Protein AF-A0A942MKB1-F1 (afdb_monomer_lite)

Radius of gyration: 26.68 Å; chains: 1; bounding box: 68×53×68 Å

pLDDT: mean 70.1, std 18.5, range [23.34, 96.44]

Secondary structure (DSSP, 8-state):
--TT-EEEEEEEE-TTSSEEEEEEEEEEEEEEEEEEEE---SS-HHHHHHHHHHHSTT--HHHHHHHHTS-HHHHHHHHHHHHHHH--B-TTSSSB-HHHHHHHHHHHH-SEEEEEEEEEEEEETTT-PBPS--EES-TT-S---TTEEPP--S---------GGGTHHHHHHHHHHHHHHHHHHTT----HHHHHT--------------------HHHHHHT-TTS-TT--SEEE-----EEEEEEEEEEEETTEEEEEEEE-SSTT---THHHHHHHHHHHTT-EEE-TTS-EEEHHHHHHHHHHHHHHH-THHHHS-HHHHHHHHSTTGGGSTTHHHHHHHHHHHHHHHHHHHTTSS-HHHHHHHHHHHHHHHHHHHHHT-TTHHHHHHHHHHHHTT-HHHHHHHHHHTT----TTTGGGTHHHHHHGGGGGGSSSS--HHHHHHHHHHHHHH-TT-HHHHHHHHHHHHHHHHHHHHHHHHHHHSTT---SS--PPPHHHHHHHHHHHHHHHHHHHHHHHHHHHHHHH-

Structure (mmCIF, N/CA/C/O backbone):
data_AF-A0A942MKB1-F1
#
_entry.id   AF-A0A942MKB1-F1
#
loop_
_atom_site.group_PDB
_atom_site.id
_atom_site.type_symbol
_atom_site.label_atom_id
_atom_site.label_alt_id
_atom_site.label_comp_id
_atom_site.label_asym_id
_atom_site.label_entity_id
_atom_site.label_seq_id
_atom_site.pdbx_PDB_ins_code
_atom_site.Cartn_x
_atom_site.Cartn_y
_atom_site.Cartn_z
_atom_site.occupancy
_atom_site.B_iso_or_equiv
_atom_site.auth_seq_id
_atom_site.auth_comp_id
_atom_site.auth_asym_id
_atom_site.auth_atom_id
_atom_site.pdbx_PDB_model_num
ATOM 1 N N . MET A 1 1 ? -32.475 1.072 21.370 1.00 41.50 1 MET A N 1
ATOM 2 C CA . MET A 1 1 ? -31.695 -0.122 20.976 1.00 41.50 1 MET A CA 1
ATOM 3 C C . MET A 1 1 ? -30.939 0.160 19.674 1.00 41.50 1 MET A C 1
ATOM 5 O O . MET A 1 1 ? -31.135 -0.533 18.679 1.00 41.50 1 MET A O 1
ATOM 9 N N . LEU A 1 2 ? -30.098 1.199 19.670 1.00 52.84 2 LEU A N 1
ATOM 10 C CA . LEU A 1 2 ? -29.163 1.499 18.573 1.00 52.84 2 LEU A CA 1
ATOM 11 C C . LEU A 1 2 ? -27.765 0.931 18.885 1.00 52.84 2 LEU A C 1
ATOM 13 O O . LEU A 1 2 ? -26.880 0.939 18.048 1.00 52.84 2 LEU A O 1
ATOM 17 N N . ASP A 1 3 ? -27.584 0.399 20.089 1.00 59.09 3 ASP A N 1
ATOM 18 C CA . ASP A 1 3 ? -26.342 0.564 20.846 1.00 59.09 3 ASP A CA 1
ATOM 19 C C . ASP A 1 3 ? -25.186 -0.352 20.396 1.00 59.09 3 ASP A C 1
ATOM 21 O O . ASP A 1 3 ? -24.054 -0.149 20.816 1.00 59.09 3 ASP A O 1
ATOM 25 N N . ASN A 1 4 ? -25.443 -1.306 19.489 1.00 69.38 4 ASN A N 1
ATOM 26 C CA . ASN A 1 4 ? -24.441 -2.263 18.991 1.00 69.38 4 ASN A CA 1
ATOM 27 C C . ASN A 1 4 ? -24.323 -2.290 17.454 1.00 69.38 4 ASN A C 1
ATOM 29 O O . ASN A 1 4 ? -23.715 -3.210 16.908 1.00 69.38 4 ASN A O 1
ATOM 33 N N . LYS A 1 5 ? -24.958 -1.356 16.736 1.00 82.50 5 LYS A N 1
ATOM 34 C CA . LYS A 1 5 ? -25.024 -1.381 15.265 1.00 82.50 5 LYS A CA 1
ATOM 35 C C . LYS A 1 5 ? -24.131 -0.304 14.670 1.00 82.50 5 LYS A C 1
ATOM 37 O O . LYS A 1 5 ? -24.055 0.792 15.212 1.00 82.50 5 LYS A O 1
ATOM 42 N N . LEU A 1 6 ? -23.495 -0.600 13.540 1.00 87.50 6 LEU A N 1
ATOM 43 C CA . LEU A 1 6 ? -22.862 0.443 12.734 1.00 87.50 6 LEU A CA 1
ATOM 44 C C . LEU A 1 6 ? -23.950 1.331 12.117 1.00 87.50 6 LEU A C 1
ATOM 46 O O . LEU A 1 6 ? -25.034 0.840 11.801 1.00 87.50 6 LEU A O 1
ATOM 50 N N . LEU A 1 7 ? -23.665 2.617 11.927 1.00 87.25 7 LEU A N 1
ATOM 51 C CA . LEU A 1 7 ? -24.585 3.552 11.271 1.00 87.25 7 LEU A CA 1
ATOM 52 C C . LEU A 1 7 ? -23.912 4.153 10.042 1.00 87.25 7 LEU A C 1
ATOM 54 O O . LEU A 1 7 ? -22.792 4.650 10.145 1.00 87.25 7 LEU A O 1
ATOM 58 N N . VAL A 1 8 ? -24.589 4.145 8.898 1.00 85.38 8 VAL A N 1
ATOM 59 C CA . VAL A 1 8 ? -24.151 4.904 7.725 1.00 85.38 8 VAL A CA 1
ATOM 60 C C . VAL A 1 8 ? -24.567 6.356 7.916 1.00 85.38 8 VAL A C 1
ATOM 62 O O . VAL A 1 8 ? -25.748 6.664 8.051 1.00 85.38 8 VAL A O 1
ATOM 65 N N . CYS A 1 9 ? -23.586 7.252 7.964 1.00 82.19 9 CYS A N 1
ATOM 66 C CA . CYS A 1 9 ? -23.820 8.682 8.139 1.00 82.19 9 CYS A CA 1
ATOM 67 C C . CYS A 1 9 ? -24.073 9.373 6.803 1.00 82.19 9 CYS A C 1
ATOM 69 O O . CYS A 1 9 ? -24.921 10.260 6.718 1.00 82.19 9 CYS A O 1
ATOM 71 N N . ARG A 1 10 ? -23.255 9.036 5.801 1.00 82.31 10 ARG A N 1
ATOM 72 C CA . ARG A 1 10 ? -23.248 9.686 4.492 1.00 82.31 10 ARG A CA 1
ATOM 73 C C . ARG A 1 10 ? -22.418 8.892 3.489 1.00 82.31 10 ARG A C 1
ATOM 75 O O . ARG A 1 10 ? -21.319 8.454 3.820 1.00 82.31 10 ARG A O 1
ATOM 82 N N . THR A 1 11 ? -22.869 8.878 2.247 1.00 82.38 11 THR A N 1
ATOM 83 C CA . THR A 1 11 ? -22.143 8.403 1.071 1.00 82.38 11 THR A CA 1
ATOM 84 C C . THR A 1 11 ? -21.896 9.570 0.120 1.00 82.38 11 THR A C 1
ATOM 86 O O . THR A 1 11 ? -22.758 10.432 -0.069 1.00 82.38 11 THR A O 1
ATOM 89 N N . PHE A 1 12 ? -20.694 9.657 -0.444 1.00 79.62 12 PHE A N 1
ATOM 90 C CA . PHE A 1 12 ? -20.357 10.652 -1.460 1.00 79.62 12 PHE A CA 1
ATOM 91 C C . PHE A 1 12 ? -19.198 10.175 -2.335 1.00 79.62 12 PHE A C 1
ATOM 93 O O . PHE A 1 12 ? -18.308 9.465 -1.870 1.00 79.62 12 PHE A O 1
ATOM 100 N N . ASP A 1 13 ? -19.187 10.606 -3.592 1.00 72.50 13 ASP A N 1
ATOM 101 C CA . ASP A 1 13 ? -18.048 10.407 -4.484 1.00 72.50 13 ASP A CA 1
ATOM 102 C C . ASP A 1 13 ? -17.007 11.517 -4.253 1.00 72.50 13 ASP A C 1
ATOM 104 O O . ASP A 1 13 ? -17.341 12.660 -3.915 1.00 72.50 13 ASP A O 1
ATOM 108 N N . LYS A 1 14 ? -15.724 11.164 -4.348 1.00 63.28 14 LYS A N 1
ATOM 109 C CA . LYS A 1 14 ? -14.613 12.102 -4.164 1.00 63.28 14 LYS A CA 1
ATOM 110 C C . LYS A 1 14 ? -14.359 12.893 -5.455 1.00 63.28 14 LYS A C 1
ATOM 112 O O . LYS A 1 14 ? -14.704 12.444 -6.538 1.00 63.28 14 LYS A O 1
ATOM 117 N N . TYR A 1 15 ? -13.734 14.067 -5.326 1.00 44.84 15 TYR A N 1
ATOM 118 C CA . TYR A 1 15 ? -13.487 15.018 -6.427 1.00 44.84 15 TYR A CA 1
ATOM 119 C C . TYR A 1 15 ? -12.667 14.442 -7.598 1.00 44.84 15 TYR A C 1
ATOM 121 O O . TYR A 1 15 ? -12.670 15.024 -8.670 1.00 44.84 15 TYR A O 1
ATOM 129 N N . ASP A 1 16 ? -11.957 13.328 -7.386 1.00 50.53 16 ASP A N 1
ATOM 130 C CA . ASP A 1 16 ? -11.169 12.632 -8.410 1.00 50.53 16 ASP A CA 1
ATOM 131 C C . ASP A 1 16 ? -11.985 11.613 -9.221 1.00 50.53 16 ASP A C 1
ATOM 133 O O . ASP A 1 16 ? -11.398 10.885 -10.017 1.00 50.53 16 ASP A O 1
ATOM 137 N N . ASP A 1 17 ? -13.299 11.501 -8.975 1.00 59.41 17 ASP A N 1
ATOM 138 C CA . ASP A 1 17 ? -14.231 10.600 -9.663 1.00 59.41 17 ASP A CA 1
ATOM 139 C C . ASP A 1 17 ? -13.725 9.149 -9.798 1.00 59.41 17 ASP A C 1
ATOM 141 O O . ASP A 1 17 ? -14.143 8.396 -10.666 1.00 59.41 17 ASP A O 1
ATOM 145 N N . THR A 1 18 ? -12.829 8.707 -8.918 1.00 65.31 18 THR A N 1
ATOM 146 C CA . THR A 1 18 ? -12.263 7.345 -8.940 1.00 65.31 18 THR A CA 1
ATOM 147 C C . THR A 1 18 ? -12.614 6.572 -7.681 1.00 65.31 18 THR A C 1
ATOM 149 O O . THR A 1 18 ? -12.544 5.345 -7.677 1.00 65.31 18 THR A O 1
ATOM 152 N N . HIS A 1 19 ? -13.060 7.266 -6.631 1.00 75.12 19 HIS A N 1
ATOM 153 C CA . HIS A 1 19 ? -13.370 6.666 -5.341 1.00 75.12 19 HIS A CA 1
ATOM 154 C C . HIS A 1 19 ? -14.733 7.114 -4.816 1.00 75.12 19 HIS A C 1
ATOM 156 O O . HIS A 1 19 ? -15.082 8.298 -4.857 1.00 75.12 19 HIS A O 1
ATOM 162 N N . ARG A 1 20 ? -15.466 6.165 -4.230 1.00 82.44 20 ARG A N 1
ATOM 163 C CA . ARG A 1 20 ? -16.618 6.438 -3.367 1.00 82.44 20 ARG A CA 1
ATOM 164 C C . ARG A 1 20 ? -16.187 6.356 -1.915 1.00 82.44 20 ARG A C 1
ATOM 166 O O . ARG A 1 20 ? -15.447 5.451 -1.527 1.00 82.44 20 ARG A O 1
ATOM 173 N N . VAL A 1 21 ? -16.666 7.293 -1.109 1.00 84.44 21 VAL A N 1
ATOM 174 C CA . VAL A 1 21 ? -16.419 7.337 0.329 1.00 84.44 21 VAL A CA 1
ATOM 175 C C . VAL A 1 21 ? -17.735 7.163 1.072 1.00 84.44 21 VAL A C 1
ATOM 177 O O . VAL A 1 21 ? -18.714 7.861 0.810 1.00 84.44 21 VAL A O 1
ATOM 180 N N . ILE A 1 22 ? -17.737 6.244 2.031 1.00 87.00 22 ILE A N 1
ATOM 181 C CA . ILE A 1 22 ? -18.861 5.990 2.927 1.00 87.00 22 ILE A CA 1
ATOM 182 C C . ILE A 1 22 ? -18.415 6.312 4.344 1.00 87.00 22 ILE A C 1
ATOM 184 O O . ILE A 1 22 ? -17.532 5.668 4.908 1.00 87.00 22 ILE A O 1
ATOM 188 N N . GLU A 1 23 ? -19.030 7.323 4.937 1.00 85.81 23 GLU A N 1
ATOM 189 C CA . GLU A 1 23 ? -18.834 7.665 6.335 1.00 85.81 23 GLU A CA 1
ATOM 190 C C . GLU A 1 23 ? -19.698 6.764 7.209 1.00 85.81 23 GLU A C 1
ATOM 192 O O . GLU A 1 23 ? -20.928 6.795 7.140 1.00 85.81 23 GLU A O 1
ATOM 197 N N . LEU A 1 24 ? -19.041 5.990 8.066 1.00 86.25 24 LEU A N 1
ATOM 198 C CA . LEU A 1 24 ? -19.673 5.103 9.029 1.00 86.25 24 LEU A CA 1
ATOM 199 C C . LEU A 1 24 ? -19.418 5.586 10.446 1.00 86.25 24 LEU A C 1
ATOM 201 O O . LEU A 1 24 ? -18.326 6.036 10.775 1.00 86.25 24 LEU A O 1
ATOM 205 N N . ALA A 1 25 ? -20.400 5.423 11.313 1.00 84.75 25 ALA A N 1
ATOM 206 C CA . ALA A 1 25 ? -20.241 5.568 12.743 1.00 84.75 25 ALA A CA 1
ATOM 207 C C . ALA A 1 25 ? -20.140 4.167 13.367 1.00 84.75 25 ALA A C 1
ATOM 209 O O . ALA A 1 25 ? -21.088 3.379 13.316 1.00 84.75 25 ALA A O 1
ATOM 210 N N . LEU A 1 26 ? -18.991 3.869 13.971 1.00 85.75 26 LEU A N 1
ATOM 211 C CA . LEU A 1 26 ? -18.726 2.631 14.700 1.00 85.75 26 LEU A CA 1
ATOM 212 C C . LEU A 1 26 ? -19.041 2.836 16.193 1.00 85.75 26 LEU A C 1
ATOM 214 O O . LEU A 1 26 ? -18.445 3.731 16.802 1.00 85.75 26 LEU A O 1
ATOM 218 N N . PRO A 1 27 ? -19.945 2.041 16.797 1.00 83.56 27 PRO A N 1
ATOM 219 C CA . PRO A 1 27 ? -20.226 2.122 18.226 1.00 83.56 27 PRO A CA 1
ATOM 220 C C . PRO A 1 27 ? -19.031 1.631 19.046 1.00 83.56 27 PRO A C 1
ATOM 222 O O . PRO A 1 27 ? -18.521 0.525 18.838 1.00 83.56 27 PRO A O 1
ATOM 225 N N . VAL A 1 28 ? -18.607 2.448 20.007 1.00 80.25 28 VAL A N 1
ATOM 226 C CA . VAL A 1 28 ? -17.501 2.135 20.911 1.00 80.25 28 VAL A CA 1
ATOM 227 C C . VAL A 1 28 ? -17.836 2.453 22.359 1.00 80.25 28 VAL A C 1
ATOM 229 O O . VAL A 1 28 ? -18.595 3.370 22.674 1.00 80.25 28 VAL A O 1
ATOM 232 N N . GLU A 1 29 ? -17.203 1.714 23.253 1.00 80.75 29 GLU A N 1
ATOM 233 C CA . GLU A 1 29 ? -17.156 2.003 24.673 1.00 80.75 29 GLU A CA 1
ATOM 234 C C . GLU A 1 29 ? -15.880 2.794 24.979 1.00 80.75 29 GLU A C 1
ATOM 236 O O . GLU A 1 29 ? -14.765 2.364 24.669 1.00 80.75 29 GLU A O 1
ATOM 241 N N . VAL A 1 30 ? -16.046 3.971 25.578 1.00 79.25 30 VAL A N 1
ATOM 242 C CA . VAL A 1 30 ? -14.944 4.816 26.033 1.00 79.25 30 VAL A CA 1
ATOM 243 C C . VAL A 1 30 ? -14.509 4.332 27.406 1.00 79.25 30 VAL A C 1
ATOM 245 O O . VAL A 1 30 ? -15.280 4.373 28.366 1.00 79.25 30 VAL A O 1
ATOM 248 N N . CYS A 1 31 ? -13.262 3.884 27.488 1.00 78.56 31 CYS A N 1
ATOM 249 C CA . CYS A 1 31 ? -12.631 3.458 28.723 1.00 78.56 31 CYS A CA 1
ATOM 250 C C . CYS A 1 31 ? -11.603 4.503 29.140 1.00 78.56 31 CYS A C 1
ATOM 252 O O . CYS A 1 31 ? -10.609 4.719 28.441 1.00 78.56 31 CYS A O 1
ATOM 254 N N . GLU A 1 32 ? -11.825 5.130 30.292 1.00 77.50 32 GLU A N 1
ATOM 255 C CA . GLU A 1 32 ? -10.823 6.013 30.871 1.00 77.50 32 GLU A CA 1
ATOM 256 C C . GLU A 1 32 ? -9.669 5.177 31.423 1.00 77.50 32 GLU A C 1
ATOM 258 O O . GLU A 1 32 ? -9.848 4.165 32.109 1.00 77.50 32 GLU A O 1
ATOM 263 N N . CYS A 1 33 ? -8.454 5.602 31.120 1.00 73.88 33 CYS A N 1
ATOM 264 C CA . CYS A 1 33 ? -7.251 4.913 31.538 1.00 73.88 33 CYS A CA 1
ATOM 265 C C . CYS A 1 33 ? -6.137 5.909 31.835 1.00 73.88 33 CYS A C 1
ATOM 267 O O . CYS A 1 33 ? -6.081 7.013 31.298 1.00 73.88 33 CYS A O 1
ATOM 269 N N . SER A 1 34 ? -5.229 5.488 32.702 1.00 75.56 34 SER A N 1
ATOM 270 C CA . SER A 1 34 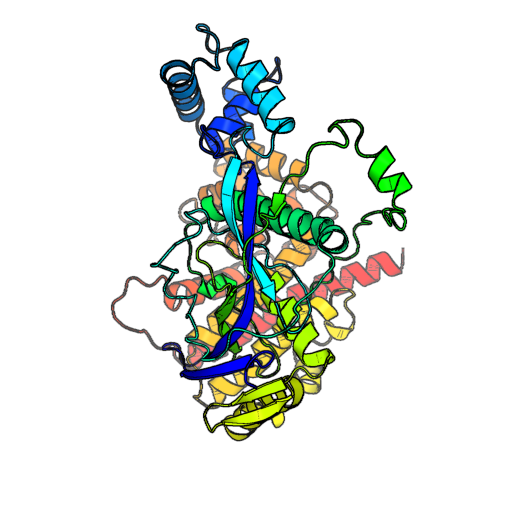? -3.904 6.084 32.803 1.00 75.56 34 SER A CA 1
ATOM 271 C C . SER A 1 34 ? -2.928 5.195 32.053 1.00 75.56 34 SER A C 1
ATOM 273 O O . SER A 1 34 ? -2.961 3.975 32.226 1.00 75.56 34 SER A O 1
ATOM 275 N N . ALA A 1 35 ? -2.063 5.786 31.250 1.00 74.31 35 ALA A N 1
ATOM 276 C CA . ALA A 1 35 ? -1.006 5.074 30.557 1.00 74.31 35 ALA A CA 1
ATOM 277 C C . ALA A 1 35 ? 0.315 5.798 30.792 1.00 74.31 35 ALA A C 1
ATOM 279 O O . ALA A 1 35 ? 0.332 7.008 31.020 1.00 74.31 35 ALA A O 1
ATOM 280 N N . TYR A 1 36 ? 1.423 5.066 30.779 1.00 68.56 36 TYR A N 1
ATOM 281 C CA . TYR A 1 36 ? 2.728 5.721 30.760 1.00 68.56 36 TYR A CA 1
ATOM 282 C C . TYR A 1 36 ? 2.872 6.473 29.442 1.00 68.56 36 TYR A C 1
ATOM 284 O O . TYR A 1 36 ? 2.639 5.882 28.384 1.00 68.56 36 TYR A O 1
ATOM 292 N N . ARG A 1 37 ? 3.192 7.768 29.500 1.00 72.56 37 ARG A N 1
ATOM 293 C CA . ARG A 1 37 ? 3.273 8.624 28.314 1.00 72.56 37 ARG A CA 1
ATOM 294 C C . ARG A 1 37 ? 4.258 8.011 27.333 1.00 72.56 37 ARG A C 1
ATOM 296 O O . ARG A 1 37 ? 5.348 7.613 27.734 1.00 72.56 37 ARG A O 1
ATOM 303 N N . VAL A 1 38 ? 3.875 7.881 26.065 1.00 65.56 38 VAL A N 1
ATOM 304 C CA . VAL A 1 38 ? 4.827 7.437 25.038 1.00 65.56 38 VAL A CA 1
ATOM 305 C C . VAL A 1 38 ? 5.979 8.429 25.058 1.00 65.56 38 VAL A C 1
ATOM 307 O O . VAL A 1 38 ? 5.736 9.631 25.000 1.00 65.56 38 VAL A O 1
ATOM 310 N N . ALA A 1 39 ? 7.210 7.940 25.210 1.00 62.12 39 ALA A N 1
ATOM 311 C CA . ALA A 1 39 ? 8.350 8.836 25.263 1.00 62.12 39 ALA A CA 1
ATOM 312 C C . ALA A 1 39 ? 8.442 9.599 23.938 1.00 62.12 39 ALA A C 1
ATOM 314 O O . ALA A 1 39 ? 8.746 9.014 22.894 1.00 62.12 39 ALA A O 1
ATOM 315 N N . GLU A 1 40 ? 8.137 10.897 23.988 1.00 54.41 40 GLU A N 1
ATOM 316 C CA . GLU A 1 40 ? 8.508 11.820 22.927 1.00 54.41 40 GLU A CA 1
ATOM 317 C C . GLU A 1 40 ? 10.026 11.751 22.815 1.00 54.41 40 GLU A C 1
ATOM 319 O O . GLU A 1 40 ? 10.734 11.789 23.827 1.00 54.41 40 GLU A O 1
ATOM 324 N N . ARG A 1 41 ? 10.545 11.581 21.598 1.00 52.56 41 ARG A N 1
ATOM 325 C CA . ARG A 1 41 ? 11.988 11.679 21.436 1.00 52.56 41 ARG A CA 1
ATOM 326 C C . ARG A 1 41 ? 12.354 13.148 21.667 1.00 52.56 41 ARG A C 1
ATOM 328 O O . ARG A 1 41 ? 11.952 13.994 20.877 1.00 52.56 41 ARG A O 1
ATOM 335 N N . GLU A 1 42 ? 13.090 13.444 22.745 1.00 54.75 42 GLU A N 1
ATOM 336 C CA . GLU A 1 42 ? 13.631 14.797 22.985 1.00 54.75 42 GLU A CA 1
ATOM 337 C C . GLU A 1 42 ? 14.515 15.242 21.817 1.00 54.75 42 GLU A C 1
ATOM 339 O O . GLU A 1 42 ? 14.546 16.411 21.443 1.00 54.75 42 GLU A O 1
ATOM 344 N N . LEU A 1 43 ? 15.215 14.272 21.230 1.00 55.34 43 LEU A N 1
ATOM 345 C CA . LEU A 1 43 ? 15.964 14.432 20.000 1.00 55.34 43 LEU A CA 1
ATOM 346 C C . LEU A 1 43 ? 15.107 14.003 18.816 1.00 55.34 43 LEU A C 1
ATOM 348 O O . LEU A 1 43 ? 14.520 12.922 18.829 1.00 55.34 43 LEU A O 1
ATOM 352 N N . ASP A 1 44 ? 15.110 14.787 17.744 1.00 58.88 44 ASP A N 1
ATOM 353 C CA . ASP A 1 44 ? 14.558 14.319 16.479 1.00 58.88 44 ASP A CA 1
ATOM 354 C C . ASP A 1 44 ? 15.228 12.987 16.047 1.00 58.88 44 ASP A C 1
ATOM 356 O O . ASP A 1 44 ? 16.326 12.645 16.511 1.00 58.88 44 ASP A O 1
ATOM 360 N N . PRO A 1 45 ? 14.592 12.185 15.175 1.00 55.94 45 PRO A N 1
ATOM 361 C CA . PRO A 1 45 ? 15.099 10.864 14.808 1.00 55.94 45 PRO A CA 1
ATOM 362 C C . PRO A 1 45 ? 16.541 10.847 14.296 1.00 55.94 45 PRO A C 1
ATOM 364 O O . PRO A 1 45 ? 17.243 9.858 14.511 1.00 55.94 45 PRO A O 1
ATOM 367 N N . LEU A 1 46 ? 16.984 11.924 13.647 1.00 57.72 46 LEU A N 1
ATOM 368 C CA . LEU A 1 46 ? 18.333 12.039 13.115 1.00 57.72 46 LEU A CA 1
ATOM 369 C C . LEU A 1 46 ? 19.333 12.355 14.233 1.00 57.72 46 LEU A C 1
ATOM 371 O O . LEU A 1 46 ? 20.387 11.723 14.307 1.00 57.72 46 LEU A O 1
ATOM 375 N N . ALA A 1 47 ? 18.992 13.272 15.138 1.00 64.69 47 ALA A N 1
ATOM 376 C CA . ALA A 1 47 ? 19.795 13.568 16.319 1.00 64.69 47 ALA A CA 1
ATOM 377 C C . ALA A 1 47 ? 19.918 12.365 17.269 1.00 64.69 47 ALA A C 1
ATOM 379 O O . ALA A 1 47 ? 21.009 12.086 17.773 1.00 64.69 47 ALA A O 1
ATOM 380 N N . TYR A 1 48 ? 18.842 11.595 17.445 1.00 63.94 48 TYR A N 1
ATOM 381 C CA . TYR A 1 48 ? 18.870 10.338 18.195 1.00 63.94 48 TYR A CA 1
ATOM 382 C C . TYR A 1 48 ? 19.823 9.316 17.562 1.00 63.94 48 TYR A C 1
ATOM 384 O O . TYR A 1 48 ? 20.665 8.742 18.248 1.00 63.94 48 TYR A O 1
ATOM 392 N N . ALA A 1 49 ? 19.747 9.135 16.242 1.00 61.78 49 ALA A N 1
ATOM 393 C CA . ALA A 1 49 ? 20.598 8.187 15.533 1.00 61.78 49 ALA A CA 1
ATOM 394 C C . ALA A 1 49 ? 22.084 8.609 15.538 1.00 61.78 49 ALA A C 1
ATOM 396 O O . ALA A 1 49 ? 22.970 7.758 15.626 1.00 61.78 49 ALA A O 1
ATOM 397 N N . VAL A 1 50 ? 22.384 9.920 15.507 1.00 72.62 50 VAL A N 1
ATOM 398 C CA . VAL A 1 50 ? 23.756 10.431 15.722 1.00 72.62 50 VAL A CA 1
ATOM 399 C C . VAL A 1 50 ? 24.255 10.027 17.106 1.00 72.62 50 VAL A C 1
ATOM 401 O O . VAL A 1 50 ? 25.385 9.557 17.227 1.00 72.62 50 VAL A O 1
ATOM 404 N N . LEU A 1 51 ? 23.416 10.173 18.133 1.00 74.25 51 LEU A N 1
ATOM 405 C CA . LEU A 1 51 ? 23.756 9.814 19.505 1.00 74.25 51 LEU A CA 1
ATOM 406 C C . LEU A 1 51 ? 24.002 8.303 19.663 1.00 74.25 51 LEU A C 1
ATOM 408 O O . LEU A 1 51 ? 25.008 7.915 20.254 1.00 74.25 51 LEU A O 1
ATOM 412 N N . GLU A 1 52 ? 23.143 7.453 19.091 1.00 66.88 52 GLU A N 1
ATOM 413 C CA . GLU A 1 52 ? 23.309 5.990 19.101 1.00 66.88 52 GLU A CA 1
ATOM 414 C C . GLU A 1 52 ? 24.637 5.552 18.484 1.00 66.88 52 GLU A C 1
ATOM 416 O O . GLU A 1 52 ? 25.355 4.733 19.058 1.00 66.88 52 GLU A O 1
ATOM 421 N N . LEU A 1 53 ? 25.003 6.132 17.340 1.00 70.38 53 LEU A N 1
ATOM 422 C CA . LEU A 1 53 ? 26.257 5.796 16.672 1.00 70.38 53 LEU A CA 1
ATOM 423 C C . LEU A 1 53 ? 27.484 6.288 17.440 1.00 70.38 53 LEU A C 1
ATOM 425 O O . LEU A 1 53 ? 28.527 5.647 17.371 1.00 70.38 53 LEU A O 1
ATOM 429 N N . MET A 1 54 ? 27.365 7.371 18.212 1.00 74.38 54 MET A N 1
ATOM 430 C CA . MET A 1 54 ? 28.422 7.808 19.131 1.00 74.38 54 MET A CA 1
ATOM 431 C C . MET A 1 54 ? 28.615 6.875 20.332 1.00 74.38 54 MET A C 1
ATOM 433 O O . MET A 1 54 ? 29.680 6.904 20.941 1.00 74.38 54 MET A O 1
ATOM 437 N N . ASN A 1 55 ? 27.613 6.069 20.699 1.00 75.38 55 ASN A N 1
ATOM 438 C CA . ASN A 1 55 ? 27.732 5.084 21.783 1.00 75.38 55 ASN A CA 1
ATOM 439 C C . ASN A 1 55 ? 28.630 3.906 21.414 1.00 75.38 55 ASN A C 1
ATOM 441 O O . ASN A 1 55 ? 29.135 3.187 22.273 1.00 75.38 55 ASN A O 1
ATOM 445 N N . ILE A 1 56 ? 28.800 3.690 20.116 1.00 70.56 56 ILE A N 1
ATOM 446 C CA . ILE A 1 56 ? 29.746 2.733 19.584 1.00 70.56 56 ILE A CA 1
ATOM 447 C C . ILE A 1 56 ? 31.085 3.479 19.554 1.00 70.56 56 ILE A C 1
ATOM 449 O O . ILE A 1 56 ? 31.323 4.272 18.647 1.00 70.56 56 ILE A O 1
ATOM 453 N N . ASP A 1 57 ? 31.951 3.240 20.549 1.00 53.81 57 ASP A N 1
ATOM 454 C CA . ASP A 1 57 ? 33.227 3.954 20.821 1.00 53.81 57 ASP A CA 1
ATOM 455 C C . ASP A 1 57 ? 34.240 4.007 19.636 1.00 53.81 57 ASP A C 1
ATOM 457 O O . ASP A 1 57 ? 35.359 4.498 19.776 1.00 53.81 57 ASP A O 1
ATOM 461 N N . ILE A 1 58 ? 33.876 3.502 18.453 1.00 52.97 58 ILE A N 1
ATOM 462 C CA . ILE A 1 58 ? 34.724 3.323 17.266 1.00 52.97 58 ILE A CA 1
ATOM 463 C C . ILE A 1 58 ? 34.278 4.219 16.088 1.00 52.97 58 ILE A C 1
ATOM 465 O O . ILE A 1 58 ? 34.978 4.288 15.083 1.00 52.97 58 ILE A O 1
ATOM 469 N N . VAL A 1 59 ? 33.154 4.941 16.179 1.00 59.44 59 VAL A N 1
ATOM 470 C CA . VAL A 1 59 ? 32.564 5.630 15.014 1.00 59.44 59 VAL A CA 1
ATOM 471 C C . VAL A 1 59 ? 32.938 7.121 14.971 1.00 59.44 59 VAL A C 1
ATOM 473 O O . VAL A 1 59 ? 32.472 7.938 15.764 1.00 59.44 59 VAL A O 1
ATOM 476 N N . SER A 1 60 ? 33.775 7.509 14.006 1.00 76.50 60 SER A N 1
ATOM 477 C CA . SER A 1 60 ? 34.132 8.910 13.722 1.00 76.50 60 SER A CA 1
ATOM 478 C C . SER A 1 60 ? 32.972 9.705 13.103 1.00 76.50 60 SER A C 1
ATOM 480 O O . SER A 1 60 ? 32.079 9.129 12.491 1.00 76.50 60 SER A O 1
ATOM 482 N N . ASP A 1 61 ? 33.001 11.047 13.151 1.00 76.31 61 ASP A N 1
ATOM 483 C CA . ASP A 1 61 ? 31.973 11.905 12.515 1.00 76.31 61 ASP A CA 1
ATOM 484 C C . ASP A 1 61 ? 31.744 11.565 11.036 1.00 76.31 61 ASP A C 1
ATOM 486 O O . ASP A 1 61 ? 30.623 11.638 10.543 1.00 76.31 61 ASP A O 1
ATOM 490 N N . ASN A 1 62 ? 32.813 11.178 10.333 1.00 68.81 62 ASN A N 1
ATOM 491 C CA . ASN A 1 62 ? 32.766 10.762 8.934 1.00 68.81 62 ASN A CA 1
ATOM 492 C C . ASN A 1 62 ? 32.134 9.381 8.733 1.00 68.81 62 ASN A C 1
ATOM 494 O O . ASN A 1 62 ? 31.713 9.061 7.626 1.00 68.81 62 ASN A O 1
ATOM 498 N N . GLU A 1 63 ? 32.132 8.529 9.749 1.00 60.50 63 GLU A N 1
ATOM 499 C CA . GLU A 1 63 ? 31.457 7.233 9.719 1.00 60.50 63 GLU A CA 1
ATOM 500 C C . GLU A 1 63 ? 29.999 7.378 10.156 1.00 60.50 63 GLU A C 1
ATOM 502 O O . GLU A 1 63 ? 29.130 6.790 9.518 1.00 60.50 63 GLU A O 1
ATOM 507 N N . ILE A 1 64 ? 29.706 8.246 11.132 1.00 57.44 64 ILE A N 1
ATOM 508 C CA . ILE A 1 64 ? 28.336 8.634 11.500 1.00 57.44 64 ILE A CA 1
ATOM 509 C C . ILE A 1 64 ? 27.637 9.273 10.295 1.00 57.44 64 ILE A C 1
ATOM 511 O O . ILE A 1 64 ? 26.531 8.873 9.940 1.00 57.44 64 ILE A O 1
ATOM 515 N N . SER A 1 65 ? 28.305 10.210 9.612 1.00 53.50 65 SER A N 1
ATOM 516 C CA . SER A 1 65 ? 27.753 10.906 8.445 1.00 53.50 65 SER A CA 1
ATOM 517 C C . SER A 1 65 ? 27.437 9.947 7.298 1.00 53.50 65 SER A C 1
ATOM 519 O 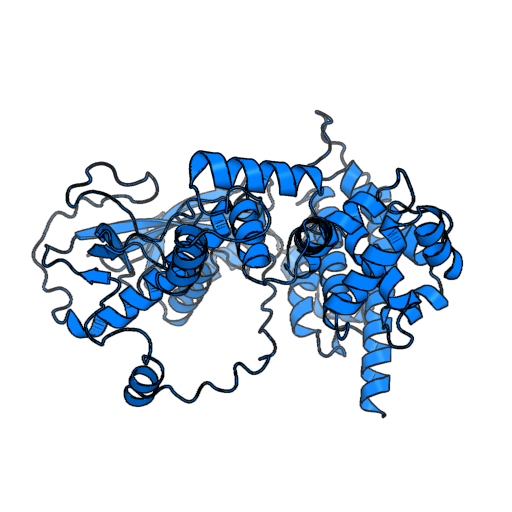O . SER A 1 65 ? 26.375 10.033 6.688 1.00 53.50 65 SER A O 1
ATOM 521 N N . LYS A 1 66 ? 28.306 8.957 7.068 1.00 51.44 66 LYS A N 1
ATOM 522 C CA . LYS A 1 66 ? 28.076 7.878 6.095 1.00 51.44 66 LYS A CA 1
ATOM 523 C C . LYS A 1 66 ? 26.958 6.923 6.505 1.00 51.44 66 LYS A C 1
ATOM 525 O O . LYS A 1 66 ? 26.249 6.436 5.631 1.00 51.44 66 LYS A O 1
ATOM 530 N N . THR A 1 67 ? 26.823 6.634 7.798 1.00 48.75 67 THR A N 1
ATOM 531 C CA . THR A 1 67 ? 25.828 5.681 8.315 1.00 48.75 67 THR A CA 1
ATOM 532 C C . THR A 1 67 ? 24.422 6.274 8.284 1.00 48.75 67 THR A C 1
ATOM 534 O O . THR A 1 67 ? 23.480 5.584 7.908 1.00 48.75 67 THR A O 1
ATOM 537 N N . LEU A 1 68 ? 24.289 7.560 8.615 1.00 44.66 68 LEU A N 1
ATOM 538 C CA . LEU A 1 68 ? 23.008 8.279 8.643 1.00 44.66 68 LEU A CA 1
ATOM 539 C C . LEU A 1 68 ? 22.684 9.023 7.348 1.00 44.66 68 LEU A C 1
ATOM 541 O O . LEU A 1 68 ? 21.606 9.592 7.226 1.00 44.66 68 LEU A O 1
ATOM 545 N N . ASP A 1 69 ? 23.610 9.009 6.390 1.00 44.50 69 ASP A N 1
ATOM 546 C CA . ASP A 1 69 ? 23.465 9.636 5.075 1.00 44.50 69 ASP A CA 1
ATOM 547 C C . ASP A 1 69 ? 23.207 11.152 5.138 1.00 44.50 69 ASP A C 1
ATOM 549 O O . ASP A 1 69 ? 22.358 11.712 4.444 1.00 44.50 69 ASP A O 1
ATOM 553 N N . ILE A 1 70 ? 23.973 11.825 5.997 1.00 53.44 70 ILE A N 1
ATOM 554 C CA . ILE A 1 70 ? 23.947 13.277 6.196 1.00 53.44 70 ILE A CA 1
ATOM 555 C C . ILE A 1 70 ? 25.347 13.868 6.043 1.00 53.44 70 ILE A C 1
ATOM 557 O O . ILE A 1 70 ? 26.341 13.148 6.063 1.00 53.44 70 ILE A O 1
ATOM 561 N N . SER A 1 71 ? 25.466 15.186 5.860 1.00 61.78 71 SER A N 1
ATOM 562 C CA . SER A 1 71 ? 26.792 15.805 5.752 1.00 61.78 71 SER A CA 1
ATOM 563 C C . SER A 1 71 ? 27.553 15.704 7.079 1.00 61.78 71 SER A C 1
ATOM 565 O O . SER A 1 71 ? 26.966 15.787 8.157 1.00 61.78 71 SER A O 1
ATOM 567 N N . THR A 1 72 ? 28.882 15.563 7.024 1.00 68.19 72 THR A N 1
ATOM 568 C CA . THR A 1 72 ? 29.722 15.578 8.236 1.00 68.19 72 THR A CA 1
ATOM 569 C C . THR A 1 72 ? 29.564 16.894 9.010 1.00 68.19 72 THR A C 1
ATOM 571 O O . THR A 1 72 ? 29.641 16.903 10.235 1.00 68.19 72 THR A O 1
ATOM 574 N N . ASP A 1 73 ? 29.284 18.001 8.319 1.00 63.06 73 ASP A N 1
ATOM 575 C CA . ASP A 1 73 ? 28.987 19.284 8.959 1.00 63.06 73 ASP A CA 1
ATOM 576 C C . ASP A 1 73 ? 27.635 19.268 9.679 1.00 63.06 73 ASP A C 1
ATOM 578 O O . ASP A 1 73 ? 27.534 19.805 10.777 1.00 63.06 73 ASP A O 1
ATOM 582 N N . LEU A 1 74 ? 26.625 18.583 9.131 1.00 58.38 74 LEU A N 1
ATOM 583 C CA . LEU A 1 74 ? 25.353 18.367 9.817 1.00 58.38 74 LEU A CA 1
ATOM 584 C C . LEU A 1 74 ? 25.527 17.453 11.035 1.00 58.38 74 LEU A C 1
ATOM 586 O O . LEU A 1 74 ? 24.971 17.755 12.080 1.00 58.38 74 LEU A O 1
ATOM 590 N N . VAL A 1 75 ? 26.366 16.412 10.963 1.00 71.12 75 VAL A N 1
ATOM 591 C CA . VAL A 1 75 ? 26.728 15.608 12.147 1.00 71.12 75 VAL A CA 1
ATOM 592 C C . VAL A 1 75 ? 27.359 16.487 13.224 1.00 71.12 75 VAL A C 1
ATOM 594 O O . VAL A 1 75 ? 26.961 16.406 14.380 1.00 71.12 75 VAL A O 1
ATOM 597 N N . LYS A 1 76 ? 28.307 17.363 12.869 1.00 80.50 76 LYS A N 1
ATOM 598 C CA . LYS A 1 76 ? 28.928 18.290 13.829 1.00 80.50 76 LYS A CA 1
ATOM 599 C C . LYS A 1 76 ? 27.924 19.277 14.414 1.00 80.50 76 LYS A C 1
ATOM 601 O O . LYS A 1 76 ? 27.962 19.508 15.616 1.00 80.50 76 LYS A O 1
ATOM 606 N N . LEU A 1 77 ? 27.026 19.825 13.595 1.00 71.19 77 LEU A N 1
ATOM 607 C CA . LEU A 1 77 ? 25.957 20.722 14.042 1.00 71.19 77 LEU A CA 1
ATOM 608 C C . LEU A 1 77 ? 24.980 20.010 14.979 1.00 71.19 77 LEU A C 1
ATOM 610 O O . LEU A 1 77 ? 24.623 20.560 16.013 1.00 71.19 77 LEU A O 1
ATOM 614 N N . ILE A 1 78 ? 24.605 18.771 14.663 1.00 74.38 78 ILE A N 1
ATOM 615 C CA . ILE A 1 78 ? 23.766 17.929 15.516 1.00 74.38 78 ILE A CA 1
ATOM 616 C C . ILE A 1 78 ? 24.486 17.640 16.834 1.00 74.38 78 ILE A C 1
ATOM 618 O O . ILE A 1 78 ? 23.912 17.863 17.892 1.00 74.38 78 ILE A O 1
ATOM 622 N N . LYS A 1 79 ? 25.762 17.233 16.804 1.00 82.94 79 LYS A N 1
ATOM 623 C CA . LYS A 1 79 ? 26.564 17.012 18.019 1.00 82.94 79 LYS A CA 1
ATOM 624 C C . LYS A 1 79 ? 26.690 18.278 18.866 1.00 82.94 79 LYS A C 1
ATOM 626 O O . LYS A 1 79 ? 26.591 18.209 20.086 1.00 82.94 79 LYS A O 1
ATOM 631 N N . GLN A 1 80 ? 26.886 19.431 18.231 1.00 76.69 80 GLN A N 1
ATOM 632 C CA . GLN A 1 80 ? 26.898 20.730 18.901 1.00 76.69 80 GLN A CA 1
ATOM 633 C C . GLN A 1 80 ? 25.548 21.044 19.533 1.00 76.69 80 GLN A C 1
ATOM 635 O O . GLN A 1 80 ? 25.509 21.384 20.709 1.00 76.69 80 GLN A O 1
ATOM 640 N N . SER A 1 81 ? 24.451 20.870 18.802 1.00 73.75 81 SER A N 1
ATOM 641 C CA . SER A 1 81 ? 23.101 21.080 19.324 1.00 73.75 81 SER A CA 1
ATOM 642 C C . SER A 1 81 ? 22.804 20.160 20.508 1.00 73.75 81 SER A C 1
ATOM 644 O O . SER A 1 81 ? 22.363 20.623 21.553 1.00 73.75 81 SER A O 1
ATOM 646 N N . ILE A 1 82 ? 23.103 18.866 20.387 1.00 77.38 82 ILE A N 1
ATOM 647 C CA . ILE A 1 82 ? 22.926 17.879 21.457 1.00 77.38 82 ILE A CA 1
ATOM 648 C C . ILE A 1 82 ? 23.753 18.262 22.693 1.00 77.38 82 ILE A C 1
ATOM 650 O O . ILE A 1 82 ? 23.248 18.190 23.814 1.00 77.38 82 ILE A O 1
ATOM 654 N N . LEU A 1 83 ? 25.009 18.685 22.506 1.00 79.31 83 LEU A N 1
ATOM 655 C CA . LEU A 1 83 ? 25.866 19.142 23.600 1.00 79.31 83 LEU A CA 1
ATOM 656 C C . LEU A 1 83 ? 25.284 20.386 24.286 1.00 79.31 83 LEU A C 1
ATOM 658 O O . LEU A 1 83 ? 25.139 20.388 25.504 1.00 79.31 83 LEU A O 1
ATOM 662 N N . PHE A 1 84 ? 24.948 21.429 23.523 1.00 74.00 84 PHE A N 1
ATOM 663 C CA . PHE A 1 84 ? 24.492 22.708 24.075 1.00 74.00 84 PHE A CA 1
ATOM 664 C C . PHE A 1 84 ? 23.116 22.624 24.733 1.00 74.00 84 PHE A C 1
ATOM 666 O O . PHE A 1 84 ? 22.880 23.316 25.722 1.00 74.00 84 PHE A O 1
ATOM 673 N N . THR A 1 85 ? 22.222 21.799 24.193 1.00 65.62 85 THR A N 1
ATOM 674 C CA . THR A 1 85 ? 20.827 21.746 24.636 1.00 65.62 85 THR A CA 1
ATOM 675 C C . THR A 1 85 ? 20.591 20.665 25.689 1.00 65.62 85 THR A C 1
ATOM 677 O O . THR A 1 85 ? 19.830 20.902 26.622 1.00 65.62 85 THR A O 1
ATOM 680 N N . HIS A 1 86 ? 21.267 19.514 25.591 1.00 72.19 86 HIS A N 1
ATOM 681 C CA . HIS A 1 86 ? 20.988 18.349 26.444 1.00 72.19 86 HIS A CA 1
ATOM 682 C C . HIS A 1 86 ? 22.208 17.819 27.213 1.00 72.19 86 HIS A C 1
ATOM 684 O O . HIS A 1 86 ? 22.050 16.972 28.083 1.00 72.19 86 HIS A O 1
ATOM 690 N N . SER A 1 87 ? 23.431 18.285 26.921 1.00 81.50 87 SER A N 1
ATOM 691 C CA . SER A 1 87 ? 24.676 17.795 27.550 1.00 81.50 87 SER A CA 1
ATOM 692 C C . SER A 1 87 ? 24.915 16.277 27.420 1.00 81.50 87 SER A C 1
ATOM 694 O O . SER A 1 87 ? 25.703 15.692 28.163 1.00 81.50 87 SER A O 1
ATOM 696 N N . TYR A 1 88 ? 24.295 15.610 26.435 1.00 83.75 88 TYR A N 1
ATOM 697 C CA . TYR A 1 88 ? 24.435 14.158 26.212 1.00 83.75 88 TYR A CA 1
ATOM 698 C C . TYR A 1 88 ? 25.775 13.745 25.585 1.00 83.75 88 TYR A C 1
ATOM 700 O O . TYR A 1 88 ? 26.136 12.569 25.550 1.00 83.75 88 TYR A O 1
ATOM 708 N N . ILE A 1 89 ? 26.544 14.708 25.095 1.00 85.00 89 ILE A N 1
ATOM 709 C CA . ILE A 1 89 ? 27.867 14.500 24.507 1.00 85.00 89 ILE A CA 1
ATOM 710 C C . ILE A 1 89 ? 28.908 15.110 25.449 1.00 85.00 89 ILE A C 1
ATOM 712 O O . ILE A 1 89 ? 28.619 16.064 26.165 1.00 85.00 89 ILE A O 1
ATOM 716 N N . SER A 1 90 ? 30.116 14.552 25.505 1.00 81.50 90 SER A N 1
ATOM 717 C CA . SER A 1 90 ? 31.219 15.160 26.255 1.00 81.50 90 SER A CA 1
ATOM 718 C C . SER A 1 90 ? 31.747 16.421 25.561 1.00 81.50 90 SER A C 1
ATOM 720 O O . SER A 1 90 ? 31.672 16.565 24.344 1.00 81.50 90 SER A O 1
ATOM 722 N N . ASN A 1 91 ? 32.365 17.328 26.323 1.00 79.88 91 ASN A N 1
ATOM 723 C CA . ASN A 1 91 ? 32.909 18.595 25.803 1.00 79.88 91 ASN A CA 1
ATOM 724 C C . ASN A 1 91 ? 33.966 18.439 24.687 1.00 79.88 91 ASN A C 1
ATOM 726 O O . ASN A 1 91 ? 34.309 19.415 24.024 1.00 79.88 91 ASN A O 1
ATOM 730 N N . ASP A 1 92 ? 34.505 17.236 24.485 1.00 77.50 92 ASP A N 1
ATOM 731 C CA . ASP A 1 92 ? 35.445 16.911 23.410 1.00 77.50 92 ASP A CA 1
ATOM 732 C C . ASP A 1 92 ? 34.765 16.441 22.108 1.00 77.50 92 ASP A C 1
ATOM 734 O O . ASP A 1 92 ? 35.464 16.164 21.134 1.00 77.50 92 ASP A O 1
ATOM 738 N N . TYR A 1 93 ? 33.426 16.368 22.080 1.00 76.56 93 TYR A N 1
ATOM 739 C CA . TYR A 1 93 ? 32.571 15.931 20.964 1.00 76.56 93 TYR A CA 1
ATOM 740 C C . TYR A 1 93 ? 32.780 14.486 20.485 1.00 76.56 93 TYR A C 1
ATOM 742 O O . TYR A 1 93 ? 32.173 14.057 19.494 1.00 76.56 93 TYR A O 1
ATOM 750 N N . LYS A 1 94 ? 33.643 13.725 21.163 1.00 76.19 94 LYS A N 1
ATOM 751 C CA . LYS A 1 94 ? 34.072 12.395 20.717 1.00 76.19 94 LYS A CA 1
ATOM 752 C C . LYS A 1 94 ? 33.275 11.281 21.359 1.00 76.19 94 LYS A C 1
ATOM 754 O O . LYS A 1 94 ? 33.001 10.294 20.690 1.00 76.19 94 LYS A O 1
ATOM 759 N N . THR A 1 95 ? 32.895 11.450 22.618 1.00 79.75 95 THR A N 1
ATOM 760 C CA . THR A 1 95 ? 32.204 10.417 23.388 1.00 79.75 95 THR A CA 1
ATOM 761 C C . THR A 1 95 ? 30.873 10.915 23.928 1.00 79.75 95 THR A C 1
ATOM 763 O O . THR A 1 95 ? 30.578 12.110 23.948 1.00 79.75 95 THR A O 1
ATOM 766 N N . LEU A 1 96 ? 30.037 9.982 24.361 1.00 81.75 96 LEU A N 1
ATOM 767 C CA . LEU A 1 96 ? 28.838 10.313 25.115 1.00 81.75 96 LEU A CA 1
ATOM 768 C C . LEU A 1 96 ? 29.195 10.681 26.555 1.00 81.75 96 LEU A C 1
ATOM 770 O O . LEU A 1 96 ? 30.062 10.050 27.168 1.00 81.75 96 LEU A O 1
ATOM 774 N N . SER A 1 97 ? 28.490 11.667 27.109 1.00 85.88 97 SER A N 1
ATOM 775 C CA . SER A 1 97 ? 28.541 11.950 28.543 1.00 85.88 97 SER A CA 1
ATOM 776 C C . SER A 1 97 ? 27.866 10.819 29.331 1.00 85.88 97 SER A C 1
ATOM 778 O O . SER A 1 97 ? 27.162 9.980 28.765 1.00 85.88 97 SER A O 1
ATOM 780 N N . ASN A 1 98 ? 28.032 10.794 30.656 1.00 80.81 98 ASN A N 1
ATOM 781 C CA . ASN A 1 98 ? 27.300 9.839 31.498 1.00 80.81 98 ASN A CA 1
ATOM 782 C C . ASN A 1 98 ? 25.776 9.997 31.345 1.00 80.81 98 ASN A C 1
ATOM 784 O O . ASN A 1 98 ? 25.055 9.007 31.418 1.00 80.81 98 ASN A O 1
ATOM 788 N N . GLU A 1 99 ? 25.301 11.216 31.085 1.00 75.69 99 GLU A N 1
ATOM 789 C CA . GLU A 1 99 ? 23.890 11.525 30.839 1.00 75.69 99 GLU A CA 1
ATOM 790 C C . GLU A 1 99 ? 23.434 11.039 29.460 1.00 75.69 99 GLU A C 1
ATOM 792 O O . GLU A 1 99 ? 22.362 10.458 29.368 1.00 75.69 99 GLU A O 1
ATOM 797 N N . GLY A 1 100 ? 24.254 11.164 28.409 1.00 71.94 100 GLY A N 1
ATOM 798 C CA . GLY A 1 100 ? 23.933 10.623 27.081 1.00 71.94 100 GLY A CA 1
ATOM 799 C C . GLY A 1 100 ? 23.988 9.100 27.003 1.00 71.94 100 GLY A C 1
ATOM 800 O O . GLY A 1 100 ? 23.127 8.483 26.380 1.00 71.94 100 GLY A O 1
ATOM 801 N N . LYS A 1 101 ? 24.951 8.471 27.694 1.00 77.81 101 LYS A N 1
ATOM 802 C CA . LYS A 1 101 ? 24.983 7.007 27.864 1.00 77.81 101 LYS A CA 1
ATOM 803 C C . LYS A 1 101 ? 23.750 6.534 28.620 1.00 77.81 101 LYS A C 1
ATOM 805 O O . LYS A 1 101 ? 23.112 5.576 28.197 1.00 77.81 101 LYS A O 1
ATOM 810 N N . LYS A 1 102 ? 23.388 7.237 29.698 1.00 71.44 102 LYS A N 1
ATOM 811 C CA . LYS A 1 102 ? 22.161 6.975 30.445 1.00 71.44 102 LYS A CA 1
ATOM 812 C C . LYS A 1 102 ? 20.919 7.182 29.574 1.00 71.44 102 LYS A C 1
ATOM 814 O O . LYS A 1 102 ? 20.082 6.306 29.576 1.00 71.44 102 LYS A O 1
ATOM 819 N N . TYR A 1 103 ? 20.831 8.233 28.762 1.00 69.62 103 TYR A N 1
ATOM 820 C CA . TYR A 1 103 ? 19.709 8.475 27.846 1.00 69.62 103 TYR A CA 1
ATOM 821 C C . TYR A 1 103 ? 19.548 7.372 26.785 1.00 69.62 103 TYR A C 1
ATOM 823 O O . TYR A 1 103 ? 18.430 6.961 26.493 1.00 69.62 103 TYR A O 1
ATOM 831 N N . LEU A 1 104 ? 20.641 6.838 26.230 1.00 62.66 104 LEU A N 1
ATOM 832 C CA . LEU A 1 104 ? 20.569 5.712 25.289 1.00 62.66 104 LEU A CA 1
ATOM 833 C C . LEU A 1 104 ? 20.221 4.383 25.967 1.00 62.66 104 LEU A C 1
ATOM 835 O O . LEU A 1 104 ? 19.453 3.595 25.416 1.00 62.66 104 LEU A O 1
ATOM 839 N N . LEU A 1 105 ? 20.754 4.145 27.168 1.00 56.78 105 LEU A N 1
ATOM 840 C CA . LEU A 1 105 ? 20.411 2.982 27.992 1.00 56.78 105 LEU A CA 1
ATOM 841 C C . LEU A 1 105 ? 18.948 3.052 28.473 1.00 56.78 105 LEU A C 1
ATOM 843 O O . LEU A 1 105 ? 18.230 2.053 28.411 1.00 56.78 105 LEU A O 1
ATOM 847 N N . ASP A 1 106 ? 18.479 4.238 28.862 1.00 54.72 106 ASP A N 1
ATOM 848 C CA . ASP A 1 106 ? 17.108 4.552 29.285 1.00 54.72 106 ASP A CA 1
ATOM 849 C C . ASP A 1 106 ? 16.134 4.577 28.083 1.00 54.72 106 ASP A C 1
ATOM 851 O O . ASP A 1 106 ? 14.947 4.288 28.234 1.00 54.72 106 ASP A O 1
ATOM 855 N N . GLY A 1 107 ? 16.637 4.835 26.867 1.00 46.59 107 GLY A N 1
ATOM 856 C CA . GLY A 1 107 ? 15.887 4.844 25.604 1.00 46.59 107 GLY A CA 1
ATOM 857 C C . GLY A 1 107 ? 15.583 3.457 25.023 1.00 46.59 107 GLY A C 1
ATOM 858 O O . GLY A 1 107 ? 14.584 3.304 24.321 1.00 46.59 107 GLY A O 1
ATOM 859 N N . GLN A 1 108 ? 16.374 2.430 25.358 1.00 39.59 108 GLN A N 1
ATOM 860 C CA . GLN A 1 108 ? 15.965 1.029 25.169 1.00 39.59 108 GLN A CA 1
ATOM 861 C C . GLN A 1 108 ? 15.152 0.486 26.350 1.00 39.59 108 GLN A C 1
ATOM 863 O O . GLN A 1 108 ? 14.385 -0.459 26.174 1.00 39.59 108 GLN A O 1
ATOM 868 N N . SER A 1 109 ? 15.280 1.077 27.542 1.00 40.28 109 SER A N 1
ATOM 869 C CA . SER A 1 109 ? 14.613 0.579 28.752 1.00 40.28 109 SER A CA 1
ATOM 870 C C . SER A 1 109 ? 13.341 1.332 29.149 1.00 40.28 109 SER A C 1
ATOM 872 O O . SER A 1 109 ? 12.672 0.935 30.102 1.00 40.28 109 SER A O 1
ATOM 874 N N . SER A 1 110 ? 12.906 2.331 28.380 1.00 48.38 110 SER A N 1
ATOM 875 C CA . SER A 1 110 ? 11.590 2.927 28.580 1.00 48.38 110 SER A CA 1
ATOM 876 C C . SER A 1 110 ? 11.001 3.467 27.270 1.00 48.38 110 SER A C 1
ATOM 878 O O . SER A 1 110 ? 11.075 4.644 26.940 1.00 48.38 110 SER A O 1
ATOM 880 N N . GLU A 1 111 ? 10.326 2.594 26.505 1.00 52.66 111 GLU A N 1
ATOM 881 C CA . GLU A 1 111 ? 9.433 3.005 25.398 1.00 52.66 111 GLU A CA 1
ATOM 882 C C . GLU A 1 111 ? 8.383 4.056 25.824 1.00 52.66 111 GLU A C 1
ATOM 884 O O . GLU A 1 111 ? 7.745 4.682 24.971 1.00 52.66 111 GLU A O 1
ATOM 889 N N . TYR A 1 112 ? 8.223 4.235 27.135 1.00 57.03 112 TYR A N 1
ATOM 890 C CA . TYR A 1 112 ? 7.271 5.087 27.811 1.00 57.03 112 TYR A CA 1
ATOM 891 C C . TYR A 1 112 ? 7.987 5.874 28.911 1.00 57.03 112 TYR A C 1
ATOM 893 O O . TYR A 1 112 ? 8.733 5.292 29.692 1.00 57.03 112 TYR A O 1
ATOM 901 N N . GLN A 1 113 ? 7.730 7.172 29.023 1.00 61.47 113 GLN A N 1
ATOM 902 C CA . GLN A 1 113 ? 8.180 7.976 30.156 1.00 61.47 113 GLN A CA 1
ATOM 903 C C . GLN A 1 113 ? 7.592 7.437 31.464 1.00 61.47 113 GLN A C 1
ATOM 905 O O . GLN A 1 113 ? 6.526 6.826 31.487 1.00 61.47 113 GLN A O 1
ATOM 910 N N . THR A 1 114 ? 8.264 7.706 32.583 1.00 61.41 114 THR A N 1
ATOM 911 C CA . THR A 1 114 ? 7.751 7.368 33.921 1.00 61.41 114 THR A CA 1
ATOM 912 C C . THR A 1 114 ? 6.507 8.179 34.297 1.00 61.41 114 THR A C 1
ATOM 914 O O . THR A 1 114 ? 5.750 7.762 35.180 1.00 61.41 114 THR A O 1
ATOM 917 N N . GLU A 1 115 ? 6.274 9.306 33.616 1.00 66.81 115 GLU A N 1
ATOM 918 C CA . GLU A 1 115 ? 5.057 10.102 33.726 1.00 66.81 115 GLU A CA 1
ATOM 919 C C . GLU A 1 115 ? 3.845 9.314 33.215 1.00 66.81 115 GLU A C 1
ATOM 921 O O . GLU A 1 115 ? 3.853 8.737 32.126 1.00 66.81 115 GLU A O 1
ATOM 926 N N . LYS A 1 116 ? 2.772 9.306 34.011 1.00 69.56 116 LYS A N 1
ATOM 927 C CA . LYS A 1 116 ? 1.480 8.771 33.587 1.00 69.56 116 LYS A CA 1
ATOM 928 C C . LYS A 1 116 ? 0.605 9.897 33.081 1.00 69.56 116 LYS A C 1
ATOM 930 O O . LYS A 1 116 ? 0.323 10.836 33.820 1.00 69.56 116 LYS A O 1
ATOM 935 N N . VAL A 1 117 ? 0.102 9.728 31.870 1.00 76.25 117 VAL A N 1
ATOM 936 C CA . VAL A 1 117 ? -0.934 10.579 31.298 1.00 76.25 117 VAL A CA 1
ATOM 937 C C . VAL A 1 117 ? -2.290 9.912 31.451 1.00 76.25 117 VAL A C 1
ATOM 939 O O . VAL A 1 117 ? -2.428 8.687 31.374 1.00 76.25 117 VAL A O 1
ATOM 942 N N . PHE A 1 118 ? -3.301 10.733 31.702 1.00 77.94 118 PHE A N 1
ATOM 943 C CA . PHE A 1 118 ? -4.690 10.302 31.707 1.00 77.94 118 PHE A CA 1
ATOM 944 C C . PHE A 1 118 ? -5.287 10.518 30.323 1.00 77.94 118 PHE A C 1
ATOM 946 O O . PHE A 1 118 ? -4.955 11.478 29.626 1.00 77.94 118 PHE A O 1
ATOM 953 N N . GLY A 1 119 ? -6.161 9.605 29.927 1.00 82.00 119 GLY A N 1
ATOM 954 C CA . GLY A 1 119 ? -6.781 9.657 28.621 1.00 82.00 119 GLY A CA 1
ATOM 955 C C . GLY A 1 119 ? -7.834 8.584 28.439 1.00 82.00 119 GLY A C 1
ATOM 956 O O . GLY A 1 119 ? -8.280 7.938 29.392 1.00 82.00 119 GLY A O 1
ATOM 957 N N . ASN A 1 120 ? -8.230 8.409 27.187 1.00 81.00 120 ASN A N 1
ATOM 958 C CA . ASN A 1 120 ? -9.281 7.487 26.795 1.00 81.00 120 ASN A CA 1
ATOM 959 C C . ASN A 1 120 ? -8.767 6.504 25.746 1.00 81.00 120 ASN A C 1
ATOM 961 O O . ASN A 1 120 ? -8.085 6.892 24.796 1.00 81.00 120 ASN A O 1
ATOM 965 N N . MET A 1 121 ? -9.155 5.242 25.900 1.00 83.69 121 MET A N 1
ATOM 966 C CA . MET A 1 121 ? -9.047 4.216 24.867 1.00 83.69 121 MET A CA 1
ATOM 967 C C . MET A 1 121 ? -10.441 3.716 24.501 1.00 83.69 121 MET A C 1
ATOM 969 O O . MET A 1 121 ? -11.385 3.815 25.288 1.00 83.69 121 MET A O 1
ATOM 973 N N . PHE A 1 122 ? -10.566 3.181 23.292 1.00 84.38 122 PHE A N 1
ATOM 974 C CA . PHE A 1 122 ? -11.859 2.879 22.690 1.00 84.38 122 PHE A CA 1
ATOM 975 C C . PHE A 1 122 ? -11.982 1.385 22.435 1.00 84.38 122 PHE A C 1
ATOM 977 O O . PHE A 1 122 ? -11.139 0.794 21.759 1.00 84.38 122 PHE A O 1
ATOM 984 N N . VAL A 1 123 ? -13.033 0.780 22.978 1.00 85.81 123 VAL A N 1
ATOM 985 C CA . VAL A 1 123 ? -13.371 -0.622 22.737 1.00 85.81 123 VAL A CA 1
ATOM 986 C C . VAL A 1 123 ? -14.488 -0.673 21.716 1.00 85.81 123 VAL A C 1
ATOM 988 O O . VAL A 1 123 ? -15.559 -0.120 21.942 1.00 85.81 123 VAL A O 1
ATOM 991 N N . SER A 1 124 ? -14.258 -1.340 20.597 1.00 85.62 124 SER A N 1
ATOM 992 C CA . SER A 1 124 ? -15.300 -1.599 19.613 1.00 85.62 124 SER A CA 1
ATOM 993 C C . SER A 1 124 ? -16.371 -2.506 20.229 1.00 85.62 124 SER A C 1
ATOM 995 O O . SER A 1 124 ? -16.077 -3.599 20.713 1.00 85.62 124 SER A O 1
ATOM 997 N N . ILE A 1 125 ? -17.620 -2.031 20.257 1.00 83.88 125 ILE A N 1
ATOM 998 C CA . ILE A 1 125 ? -18.749 -2.772 20.840 1.00 83.88 125 ILE A CA 1
ATOM 999 C C . ILE A 1 125 ? -19.052 -4.068 20.060 1.00 83.88 125 ILE A C 1
ATOM 1001 O O . ILE A 1 125 ? -19.332 -5.078 20.707 1.00 83.88 125 ILE A O 1
ATOM 1005 N N . PRO A 1 126 ? -18.992 -4.096 18.710 1.00 83.75 126 PRO A N 1
ATOM 1006 C CA . PRO A 1 126 ? -19.314 -5.304 17.951 1.00 83.75 126 PRO A CA 1
ATOM 1007 C C . PRO A 1 126 ? -18.361 -6.488 18.154 1.00 83.75 126 PRO A C 1
ATOM 1009 O O . PRO A 1 126 ? -18.823 -7.626 18.175 1.00 83.75 126 PRO A O 1
ATOM 1012 N N . ASP A 1 127 ? -17.054 -6.242 18.276 1.00 82.69 127 ASP A N 1
ATOM 1013 C CA . ASP A 1 127 ? -16.025 -7.297 18.297 1.00 82.69 127 ASP A CA 1
ATOM 1014 C C . ASP A 1 127 ? -15.237 -7.373 19.614 1.00 82.69 127 ASP A C 1
ATOM 1016 O O . ASP A 1 127 ? -14.509 -8.337 19.860 1.00 82.69 127 ASP A O 1
ATOM 1020 N N . GLY A 1 128 ? -15.391 -6.382 20.497 1.00 81.62 128 GLY A N 1
ATOM 1021 C CA . GLY A 1 128 ? -14.663 -6.331 21.756 1.00 81.62 128 GLY A CA 1
ATOM 1022 C C . GLY A 1 128 ? -13.154 -6.163 21.569 1.00 81.62 128 GLY A C 1
ATOM 1023 O O . GLY A 1 128 ? -12.374 -6.641 22.399 1.00 81.62 128 GLY A O 1
ATOM 1024 N N . GLU A 1 129 ? -12.709 -5.550 20.474 1.00 84.38 129 GLU A N 1
ATOM 1025 C CA . GLU A 1 129 ? -11.305 -5.201 20.274 1.00 84.38 129 GLU A CA 1
ATOM 1026 C C . GLU A 1 129 ? -11.016 -3.757 20.682 1.00 84.38 129 GLU A C 1
ATOM 1028 O O . GLU A 1 129 ? -11.867 -2.872 20.593 1.00 84.38 129 GLU A O 1
ATOM 1033 N N . VAL A 1 130 ? -9.790 -3.516 21.151 1.00 82.56 130 VAL A N 1
ATOM 1034 C CA . VAL A 1 130 ? -9.345 -2.184 21.573 1.00 82.56 130 VAL A CA 1
ATOM 1035 C C . VAL A 1 130 ? -8.659 -1.501 20.396 1.00 82.56 130 VAL A C 1
ATOM 1037 O O . VAL A 1 130 ? -7.713 -2.046 19.824 1.00 82.56 130 VAL A O 1
ATOM 1040 N N . MET A 1 131 ? -9.126 -0.305 20.042 1.00 86.31 131 MET A N 1
ATOM 1041 C CA . MET A 1 131 ? -8.529 0.491 18.972 1.00 86.31 131 MET A CA 1
ATOM 1042 C C . MET A 1 131 ? -7.094 0.891 19.339 1.00 86.31 131 MET A C 1
ATOM 1044 O O . MET A 1 131 ? -6.857 1.300 20.481 1.00 86.31 131 MET A O 1
ATOM 1048 N N . PRO A 1 132 ? -6.130 0.816 18.402 1.00 82.69 132 PRO A N 1
ATOM 1049 C CA . PRO A 1 132 ? -4.736 1.179 18.646 1.00 82.69 132 PRO A CA 1
ATOM 1050 C C . PRO A 1 132 ? -4.536 2.699 18.611 1.00 82.69 132 PRO A C 1
ATOM 1052 O O . PRO A 1 132 ? -3.751 3.232 17.824 1.00 82.69 132 PRO A O 1
ATOM 1055 N N . TYR A 1 133 ? -5.266 3.394 19.479 1.00 82.75 133 TYR A N 1
ATOM 1056 C CA . TYR A 1 133 ? -5.232 4.837 19.632 1.00 82.75 133 TYR A CA 1
ATOM 1057 C C . TYR A 1 133 ? -5.475 5.232 21.090 1.00 82.75 133 TYR A C 1
ATOM 1059 O O . TYR A 1 133 ? -6.368 4.692 21.749 1.00 82.75 133 TYR A O 1
ATOM 1067 N N . PHE A 1 134 ? -4.680 6.180 21.582 1.00 83.62 134 PHE A N 1
ATOM 1068 C CA . PHE A 1 134 ? -4.819 6.755 22.914 1.00 83.62 134 PHE A CA 1
ATOM 1069 C C . PHE A 1 134 ? -5.077 8.253 22.798 1.00 83.62 134 PHE A C 1
ATOM 1071 O O . PHE A 1 134 ? -4.247 8.996 22.278 1.00 83.62 134 PHE A O 1
ATOM 1078 N N . LEU A 1 135 ? -6.235 8.688 23.293 1.00 81.50 135 LEU A N 1
ATOM 1079 C CA . LEU A 1 135 ? -6.600 10.097 23.332 1.00 81.50 135 LEU A CA 1
ATOM 1080 C C . LEU A 1 135 ? -6.179 10.691 24.678 1.00 81.50 135 LEU A C 1
ATOM 1082 O O . LEU A 1 135 ? -6.888 10.518 25.676 1.00 81.50 135 LEU A O 1
ATOM 1086 N N . GLU A 1 136 ? -5.044 11.386 24.699 1.00 78.88 136 GLU A N 1
ATOM 1087 C CA . GLU A 1 136 ? -4.566 12.114 25.877 1.00 78.88 136 GLU A CA 1
ATOM 1088 C C . GLU A 1 136 ? -5.518 13.270 26.242 1.00 78.88 136 GLU A C 1
ATOM 1090 O O . GLU A 1 136 ? -6.014 13.990 25.373 1.00 78.88 136 GLU A O 1
ATOM 1095 N N . GLY A 1 137 ? -5.810 13.447 27.535 1.00 68.94 137 GLY A N 1
ATOM 1096 C CA . GLY A 1 137 ? -6.657 14.536 28.026 1.00 68.94 137 GLY A CA 1
ATOM 1097 C C . GLY A 1 137 ? -7.531 14.162 29.226 1.00 68.94 137 GLY A C 1
ATOM 1098 O O . GLY A 1 137 ? -7.504 13.046 29.739 1.00 68.94 137 GLY A O 1
ATOM 1099 N N . THR A 1 138 ? -8.326 15.121 29.712 1.00 51.25 138 THR A N 1
ATOM 1100 C CA . THR A 1 138 ? -9.081 14.934 30.965 1.00 51.25 138 THR A CA 1
ATOM 1101 C C . THR A 1 138 ? -10.323 14.046 30.803 1.00 51.25 138 THR A C 1
ATOM 1103 O O . THR A 1 138 ? -11.015 14.084 29.784 1.00 51.25 138 THR A O 1
ATOM 1106 N N . THR A 1 139 ? -10.666 13.327 31.878 1.00 42.88 139 THR A N 1
ATOM 1107 C CA . THR A 1 139 ? -11.853 12.455 32.077 1.00 42.88 139 THR A CA 1
ATOM 1108 C C . THR A 1 139 ? -13.208 13.133 31.788 1.00 42.88 139 THR A C 1
ATOM 1110 O O . THR A 1 139 ? -14.253 12.497 31.627 1.00 42.88 139 THR A O 1
ATOM 1113 N N . SER A 1 140 ? -13.212 14.463 31.670 1.00 42.22 140 SER A N 1
ATOM 1114 C CA . SER A 1 140 ? -14.401 15.284 31.431 1.00 42.22 140 SER A CA 1
ATOM 1115 C C . SER A 1 140 ? -14.457 15.934 30.046 1.00 42.22 140 SER A C 1
ATOM 1117 O O . SER A 1 140 ? -15.354 16.752 29.830 1.00 42.22 140 SER A O 1
ATOM 1119 N N . ASN A 1 141 ? -13.546 15.593 29.116 1.00 39.97 141 ASN A N 1
ATOM 1120 C CA . ASN A 1 141 ? -13.413 16.263 27.816 1.00 39.97 141 ASN A CA 1
ATOM 1121 C C . ASN A 1 141 ? -14.785 16.509 27.152 1.00 39.97 141 ASN A C 1
ATOM 1123 O O . ASN A 1 141 ? -15.473 15.619 26.636 1.00 39.97 141 ASN A O 1
ATOM 1127 N N . ARG A 1 142 ? -15.213 17.777 27.208 1.00 38.72 142 ARG A N 1
ATOM 1128 C CA . ARG A 1 142 ? -16.384 18.289 26.485 1.00 38.72 142 ARG A CA 1
ATOM 1129 C C . ARG A 1 142 ? -16.088 18.420 24.993 1.00 38.72 142 ARG A C 1
ATOM 1131 O O . ARG A 1 142 ? -17.025 18.408 24.204 1.00 38.72 142 ARG A O 1
ATOM 1138 N N . TYR A 1 143 ? -14.807 18.470 24.636 1.00 41.03 143 TYR A N 1
ATOM 1139 C CA . TYR A 1 143 ? -14.301 18.578 23.278 1.00 41.03 143 TYR A CA 1
ATOM 1140 C C . TYR A 1 143 ? -13.661 17.257 22.887 1.00 41.03 143 TYR A C 1
ATOM 1142 O O . TYR A 1 143 ? -12.498 16.988 23.172 1.00 41.03 143 TYR A O 1
ATOM 1150 N N . PHE A 1 144 ? -14.482 16.404 22.297 1.00 49.00 144 PHE A N 1
ATOM 1151 C CA . PHE A 1 144 ? -13.981 15.294 21.515 1.00 49.00 144 PHE A CA 1
ATOM 1152 C C . PHE A 1 144 ? -13.498 15.838 20.155 1.00 49.00 144 PHE A C 1
ATOM 1154 O O . PHE A 1 144 ? -14.059 16.838 19.689 1.00 49.00 144 PHE A O 1
ATOM 1161 N N . PRO A 1 145 ? -12.478 15.224 19.527 1.00 49.69 145 PRO A N 1
ATOM 1162 C CA . PRO A 1 145 ? -12.158 15.465 18.119 1.00 49.69 145 PRO A CA 1
ATOM 1163 C C . PRO A 1 145 ? -13.429 15.386 17.258 1.00 49.69 145 PRO A C 1
ATOM 1165 O O . PRO A 1 145 ? -14.370 14.675 17.627 1.00 49.69 145 PRO A O 1
ATOM 1168 N N . ARG A 1 146 ? -13.489 16.101 16.124 1.00 48.97 146 ARG A N 1
ATOM 1169 C CA . ARG A 1 146 ? -14.688 16.129 15.250 1.00 48.97 146 ARG A CA 1
ATOM 1170 C C . ARG A 1 146 ? -15.111 14.728 14.794 1.00 48.97 146 ARG A C 1
ATOM 1172 O O . ARG A 1 146 ? -16.270 14.504 14.457 1.00 48.97 146 ARG A O 1
ATOM 1179 N N . GLU A 1 147 ? -14.165 13.804 14.795 1.00 48.78 147 GLU A N 1
ATOM 1180 C CA . GLU A 1 147 ? -14.267 12.415 14.378 1.00 48.78 147 GLU A CA 1
ATOM 1181 C C . GLU A 1 147 ? -14.975 11.550 15.432 1.00 48.78 147 GLU A C 1
ATOM 1183 O O . GLU A 1 147 ? -15.523 10.501 15.101 1.00 48.78 147 GLU A O 1
ATOM 1188 N N . ILE A 1 148 ? -15.047 11.992 16.693 1.00 52.06 148 ILE A N 1
ATOM 1189 C CA . ILE A 1 148 ? -15.782 11.297 17.753 1.00 52.06 148 ILE A CA 1
ATOM 1190 C C . ILE A 1 148 ? -17.089 12.049 18.033 1.00 52.06 148 ILE A C 1
ATOM 1192 O O . ILE A 1 148 ? -17.119 13.115 18.650 1.00 52.06 148 ILE A O 1
ATOM 1196 N N . CYS A 1 149 ? -18.203 11.461 17.603 1.00 48.31 149 CYS A N 1
ATOM 1197 C CA . CYS A 1 149 ? -19.534 12.019 17.807 1.00 48.31 149 CYS A CA 1
ATOM 1198 C C . CYS A 1 149 ? -20.165 11.409 19.064 1.00 48.31 149 CYS A C 1
ATOM 1200 O O . CYS A 1 149 ? -20.409 10.201 19.118 1.00 48.31 149 CYS A O 1
ATOM 1202 N N . LYS A 1 150 ? -20.477 12.242 20.067 1.00 43.75 150 LYS A N 1
ATOM 1203 C CA . LYS A 1 150 ? -21.286 11.804 21.214 1.00 43.75 150 LYS A CA 1
ATOM 1204 C C . LYS A 1 150 ? -22.713 11.530 20.759 1.00 43.75 150 LYS A C 1
ATOM 1206 O O . LYS A 1 150 ? -23.374 12.432 20.246 1.00 43.75 150 LYS A O 1
ATOM 1211 N N . LEU A 1 151 ? -23.221 10.335 21.044 1.00 39.59 151 LEU A N 1
ATOM 1212 C CA . LEU A 1 151 ? -24.663 10.149 21.132 1.00 39.59 151 LEU A CA 1
ATOM 1213 C C . LEU A 1 151 ? -25.139 10.633 22.498 1.00 39.59 151 LEU A C 1
ATOM 1215 O O . LEU A 1 151 ? -24.611 10.241 23.534 1.00 39.59 151 LEU A O 1
ATOM 1219 N N . ILE A 1 152 ? -26.164 11.479 22.491 1.00 33.69 152 ILE A N 1
ATOM 1220 C CA . ILE A 1 152 ? -26.984 11.715 23.675 1.00 33.69 152 ILE A CA 1
ATOM 1221 C C . ILE A 1 152 ? -27.928 10.510 23.763 1.00 33.69 152 ILE A C 1
ATOM 1223 O O . ILE A 1 152 ? -29.009 10.517 23.177 1.00 33.69 152 ILE A O 1
ATOM 1227 N N . THR A 1 153 ? -27.501 9.424 24.405 1.00 36.44 153 THR A N 1
ATOM 1228 C CA . THR A 1 153 ? -28.401 8.307 24.724 1.00 36.44 153 THR A CA 1
ATOM 1229 C C . THR A 1 153 ? -29.248 8.658 25.944 1.00 36.44 153 THR A C 1
ATOM 1231 O O . THR A 1 153 ? -28.743 9.141 26.949 1.00 36.44 153 THR A O 1
ATOM 1234 N N . VAL A 1 154 ? -30.557 8.423 25.840 1.00 34.72 154 VAL A N 1
ATOM 1235 C CA . VAL A 1 154 ? -31.578 8.857 26.812 1.00 34.72 154 VAL A CA 1
ATOM 1236 C C . VAL A 1 154 ? -31.723 7.910 28.017 1.00 34.72 154 VAL A C 1
ATOM 1238 O O . VAL A 1 154 ? -32.540 8.183 28.877 1.00 34.72 154 VAL A O 1
ATOM 1241 N N . ASN A 1 155 ? -30.959 6.820 28.148 1.00 35.53 155 ASN A N 1
ATOM 1242 C CA . ASN A 1 155 ? -31.081 5.916 29.304 1.00 35.53 155 ASN A CA 1
ATOM 1243 C C . ASN A 1 155 ? -29.743 5.245 29.650 1.00 35.53 155 ASN A C 1
ATOM 1245 O O . ASN A 1 155 ? -29.205 4.517 28.816 1.00 35.53 155 ASN A O 1
ATOM 1249 N N . ASP A 1 156 ? -29.274 5.472 30.882 1.00 37.25 156 ASP A N 1
ATOM 1250 C CA . ASP A 1 156 ? -27.984 5.025 31.444 1.00 37.25 156 ASP A CA 1
ATOM 1251 C C . ASP A 1 156 ? -28.011 3.632 32.105 1.00 37.25 156 ASP A C 1
ATOM 1253 O O . ASP A 1 156 ? -26.977 3.113 32.512 1.00 37.25 156 ASP A O 1
ATOM 1257 N N . ASP A 1 157 ? -29.161 2.966 32.191 1.00 37.44 157 ASP A N 1
ATOM 1258 C CA . ASP A 1 157 ? -29.253 1.731 32.975 1.00 37.44 157 ASP A CA 1
ATOM 1259 C C . ASP A 1 157 ? -29.121 0.474 32.110 1.00 37.44 157 ASP A C 1
ATOM 1261 O O . ASP A 1 157 ? -30.129 -0.117 31.710 1.00 37.44 157 ASP A O 1
ATOM 1265 N N . ARG A 1 158 ? -27.886 0.021 31.836 1.00 41.59 158 ARG A N 1
ATOM 1266 C CA . ARG A 1 158 ? -27.626 -1.386 31.460 1.00 41.59 158 ARG A CA 1
ATOM 1267 C C . ARG A 1 158 ? -26.325 -1.935 32.042 1.00 41.59 158 ARG A C 1
ATOM 1269 O O . ARG A 1 158 ? -25.288 -1.284 32.043 1.00 41.59 158 ARG A O 1
ATOM 1276 N N . ASP A 1 159 ? -26.403 -3.196 32.461 1.00 40.72 159 ASP A N 1
ATOM 1277 C CA . ASP A 1 159 ? -25.289 -4.044 32.892 1.00 40.72 159 ASP A CA 1
ATOM 1278 C C . ASP A 1 159 ? -24.292 -4.262 31.732 1.00 40.72 159 ASP A C 1
ATOM 1280 O O . ASP A 1 159 ? -24.589 -4.983 30.776 1.00 40.72 159 ASP A O 1
ATOM 1284 N N . ILE A 1 160 ? -23.102 -3.656 31.814 1.00 44.47 160 ILE A N 1
ATOM 1285 C CA . ILE A 1 160 ? -22.047 -3.717 30.785 1.00 44.47 160 ILE A CA 1
ATOM 1286 C C . ILE A 1 160 ? -20.748 -4.289 31.389 1.00 44.47 160 ILE A C 1
ATOM 1288 O O . ILE A 1 160 ? -20.308 -3.872 32.455 1.00 44.47 160 ILE A O 1
ATOM 1292 N N . VAL A 1 161 ? -20.171 -5.281 30.690 1.00 45.28 161 VAL A N 1
ATOM 1293 C CA . VAL A 1 161 ? -18.913 -6.043 30.912 1.00 45.28 161 VAL A CA 1
ATOM 1294 C C . VAL A 1 161 ? -18.320 -5.960 32.330 1.00 45.28 161 VAL A C 1
ATOM 1296 O O . VAL A 1 161 ? -17.497 -5.095 32.627 1.00 45.28 161 VAL A O 1
ATOM 1299 N N . LYS A 1 162 ? -18.686 -6.931 33.178 1.00 45.22 162 LYS A N 1
ATOM 1300 C CA . LYS A 1 162 ? -18.374 -6.985 34.622 1.00 45.22 162 LYS A CA 1
ATOM 1301 C C . LYS A 1 162 ? -16.924 -7.353 34.995 1.00 45.22 162 LYS A C 1
ATOM 1303 O O . LYS A 1 162 ? -16.619 -7.393 36.179 1.00 45.22 162 LYS A O 1
ATOM 1308 N N . ASP A 1 163 ? -16.026 -7.624 34.040 1.00 50.19 163 ASP A N 1
ATOM 1309 C CA . ASP A 1 163 ? -14.775 -8.352 34.334 1.00 50.19 163 ASP A CA 1
ATOM 1310 C C . ASP A 1 163 ? -13.508 -7.671 33.769 1.00 50.19 163 ASP A C 1
ATOM 1312 O O . ASP A 1 163 ? -12.931 -8.084 32.761 1.00 50.19 163 ASP A O 1
ATOM 1316 N N . HIS A 1 164 ? -13.063 -6.597 34.432 1.00 47.81 164 HIS A N 1
ATOM 1317 C CA . HIS A 1 164 ? -11.939 -5.737 34.016 1.00 47.81 164 HIS A CA 1
ATOM 1318 C C . HIS A 1 164 ? -10.591 -6.463 33.849 1.00 47.81 164 HIS A C 1
ATOM 1320 O O . HIS A 1 164 ? -9.751 -6.036 33.056 1.00 47.81 164 HIS A O 1
ATOM 1326 N N . VAL A 1 165 ? -10.373 -7.572 34.559 1.00 48.12 165 VAL A N 1
ATOM 1327 C CA . VAL A 1 165 ? -9.087 -8.293 34.556 1.00 48.12 165 VAL A CA 1
ATOM 1328 C C . VAL A 1 165 ? -8.825 -8.985 33.214 1.00 48.12 165 VAL A C 1
ATOM 1330 O O . VAL A 1 165 ? -7.685 -9.033 32.757 1.00 48.12 165 VAL A O 1
ATOM 1333 N N . LYS A 1 166 ? -9.877 -9.450 32.527 1.00 54.59 166 LYS A N 1
ATOM 1334 C CA . LYS A 1 166 ? -9.756 -10.183 31.253 1.00 54.59 166 LYS A CA 1
ATOM 1335 C C . LYS A 1 166 ? -9.345 -9.303 30.069 1.00 54.59 166 LYS A C 1
ATOM 1337 O O . LYS A 1 166 ? -8.899 -9.823 29.051 1.00 54.59 166 LYS A O 1
ATOM 1342 N N . TRP A 1 167 ? -9.482 -7.984 30.193 1.00 61.91 167 TRP A N 1
ATOM 1343 C CA . TRP A 1 167 ? -9.306 -7.047 29.080 1.00 61.91 167 TRP A CA 1
ATOM 1344 C C . TRP A 1 167 ? -7.961 -6.322 29.090 1.00 61.91 167 TRP A C 1
ATOM 1346 O O . TRP A 1 167 ? -7.514 -5.871 28.037 1.00 61.91 167 TRP A O 1
ATOM 1356 N N . LEU A 1 168 ? -7.279 -6.262 30.239 1.00 65.56 168 LEU A N 1
ATOM 1357 C CA . LEU A 1 168 ? -5.974 -5.604 30.393 1.00 65.56 168 LEU A CA 1
ATOM 1358 C C . LEU A 1 168 ? -4.937 -5.997 29.317 1.00 65.56 168 LEU A C 1
ATOM 1360 O O . LEU A 1 168 ? -4.281 -5.092 28.797 1.00 65.56 168 LEU A O 1
ATOM 1364 N N . PRO A 1 169 ? -4.818 -7.275 28.893 1.00 65.44 169 PRO A N 1
ATOM 1365 C CA . PRO A 1 169 ? -3.902 -7.644 27.813 1.00 65.44 169 PRO A CA 1
ATOM 1366 C C . PRO A 1 169 ? -4.237 -6.978 26.470 1.00 65.44 169 PRO A C 1
ATOM 1368 O O . PRO A 1 169 ? -3.328 -6.573 25.746 1.00 65.44 169 PRO A O 1
ATOM 1371 N N . LYS A 1 170 ? -5.529 -6.811 26.142 1.00 70.50 170 LYS A N 1
ATOM 1372 C CA . LYS A 1 170 ? -5.965 -6.155 24.898 1.00 70.50 170 LYS A CA 1
ATOM 1373 C C . LYS A 1 170 ? -5.645 -4.660 24.908 1.00 70.50 170 LYS A C 1
ATOM 1375 O O . LYS A 1 170 ? -5.127 -4.151 23.919 1.00 70.50 170 LYS A O 1
ATOM 1380 N N . PHE A 1 171 ? -5.877 -3.981 26.035 1.00 73.12 171 PHE A N 1
ATOM 1381 C CA . PHE A 1 171 ? -5.510 -2.568 26.204 1.00 73.12 171 PHE A CA 1
ATOM 1382 C C . PHE A 1 171 ? -3.998 -2.362 26.095 1.00 73.12 171 PHE A C 1
ATOM 1384 O O . PHE A 1 171 ? -3.550 -1.484 25.362 1.00 73.12 171 PHE A O 1
ATOM 1391 N N . ALA A 1 172 ? -3.202 -3.213 26.747 1.00 65.31 172 ALA A N 1
ATOM 1392 C CA . ALA A 1 172 ? -1.747 -3.148 26.649 1.00 65.31 172 ALA A CA 1
ATOM 1393 C C . ALA A 1 172 ? -1.255 -3.392 25.211 1.00 65.31 172 ALA A C 1
ATOM 1395 O O . ALA A 1 172 ? -0.392 -2.662 24.725 1.00 65.31 172 ALA A O 1
ATOM 1396 N N . LYS A 1 173 ? -1.822 -4.378 24.503 1.00 67.31 173 LYS A N 1
ATOM 1397 C CA . LYS A 1 173 ? -1.485 -4.667 23.100 1.00 67.31 173 LYS A CA 1
ATOM 1398 C C . LYS A 1 173 ? -1.830 -3.497 22.174 1.00 67.31 173 LYS A C 1
ATOM 1400 O O . LYS A 1 173 ? -0.998 -3.107 21.358 1.00 67.31 173 LYS A O 1
ATOM 1405 N N . ALA A 1 174 ? -3.026 -2.928 22.312 1.00 71.44 174 ALA A N 1
ATOM 1406 C CA . ALA A 1 174 ? -3.462 -1.785 21.516 1.00 71.44 174 ALA A CA 1
ATOM 1407 C C . ALA A 1 174 ? -2.609 -0.538 21.788 1.00 71.44 174 ALA A C 1
ATOM 1409 O O . ALA A 1 174 ? -2.231 0.154 20.847 1.00 71.44 174 ALA A O 1
ATOM 1410 N N . TYR A 1 175 ? -2.232 -0.295 23.047 1.00 74.62 175 TYR A N 1
ATOM 1411 C CA . TYR A 1 175 ? -1.372 0.829 23.411 1.00 74.62 175 TYR A CA 1
ATOM 1412 C C . TYR A 1 175 ? 0.068 0.668 22.909 1.00 74.62 175 TYR A C 1
ATOM 1414 O O . TYR A 1 175 ? 0.646 1.624 22.403 1.00 74.62 175 TYR A O 1
ATOM 1422 N N . LYS A 1 176 ? 0.626 -0.550 22.943 1.00 66.81 176 LYS A N 1
ATOM 1423 C CA . LYS A 1 176 ? 1.917 -0.852 22.297 1.00 66.81 176 LYS A CA 1
ATOM 1424 C C . LYS A 1 176 ? 1.870 -0.583 20.793 1.00 66.81 176 LYS A C 1
ATOM 1426 O O . LYS A 1 176 ? 2.789 0.018 20.240 1.00 66.81 176 LYS A O 1
ATOM 1431 N N . LEU A 1 177 ? 0.791 -1.007 20.130 1.00 64.75 177 LEU A N 1
ATOM 1432 C CA . LEU A 1 177 ? 0.603 -0.759 18.702 1.00 64.75 177 LEU A CA 1
ATOM 1433 C C . LEU A 1 177 ? 0.469 0.743 18.411 1.00 64.75 177 LEU A C 1
ATOM 1435 O O . LEU A 1 177 ? 1.125 1.231 17.498 1.00 64.75 177 LEU A O 1
ATOM 1439 N N . PHE A 1 178 ? -0.297 1.478 19.222 1.00 73.31 178 PHE A N 1
ATOM 1440 C CA . PHE A 1 178 ? -0.377 2.939 19.166 1.00 73.31 178 PHE A CA 1
ATOM 1441 C C . PHE A 1 178 ? 1.001 3.592 19.312 1.00 73.31 178 PHE A C 1
ATOM 1443 O O . PHE A 1 178 ? 1.374 4.391 18.464 1.00 73.31 178 PHE A O 1
ATOM 1450 N N . ALA A 1 179 ? 1.781 3.221 20.331 1.00 67.06 179 ALA A N 1
ATOM 1451 C CA . ALA A 1 179 ? 3.108 3.784 20.575 1.00 67.06 179 ALA A CA 1
ATOM 1452 C C . ALA A 1 179 ? 4.069 3.530 19.404 1.00 67.06 179 ALA A C 1
ATOM 1454 O O . ALA A 1 179 ? 4.855 4.405 19.042 1.00 67.06 179 ALA A O 1
ATOM 1455 N N . LYS A 1 180 ? 3.982 2.352 18.772 1.00 62.56 180 LYS A N 1
ATOM 1456 C CA . LYS A 1 180 ? 4.733 2.039 17.551 1.00 62.56 180 LYS A CA 1
ATOM 1457 C C . LYS A 1 180 ? 4.289 2.915 16.375 1.00 62.56 180 LYS A C 1
ATOM 1459 O O . LYS A 1 180 ? 5.143 3.482 15.705 1.00 62.56 180 LYS A O 1
ATOM 1464 N N . ILE A 1 181 ? 2.979 3.050 16.144 1.00 60.16 181 ILE A N 1
ATOM 1465 C CA . ILE A 1 181 ? 2.426 3.894 15.070 1.00 60.16 181 ILE A CA 1
ATOM 1466 C C . ILE A 1 181 ? 2.836 5.354 15.278 1.00 60.16 181 ILE A C 1
ATOM 1468 O O . ILE A 1 181 ? 3.396 5.941 14.364 1.00 60.16 181 ILE A O 1
ATOM 1472 N N . TYR A 1 182 ? 2.649 5.893 16.487 1.00 60.31 182 TYR A N 1
ATOM 1473 C CA . TYR A 1 182 ? 2.984 7.269 16.868 1.00 60.31 182 TYR A CA 1
ATOM 1474 C C . TYR A 1 182 ? 4.449 7.618 16.564 1.00 60.31 182 TYR A C 1
ATOM 1476 O O . TYR A 1 182 ? 4.743 8.658 15.979 1.00 60.31 182 TYR A O 1
ATOM 1484 N N . LYS A 1 183 ? 5.376 6.701 16.880 1.00 56.56 183 LYS A N 1
ATOM 1485 C CA . LYS A 1 183 ? 6.809 6.854 16.577 1.00 56.56 183 LYS A CA 1
ATOM 1486 C C . LYS A 1 183 ? 7.117 6.899 15.075 1.00 56.56 183 LYS A C 1
ATOM 1488 O O . LYS A 1 183 ? 8.118 7.495 14.690 1.00 56.56 183 LYS A O 1
ATOM 1493 N N . HIS A 1 184 ? 6.306 6.249 14.242 1.00 47.91 184 HIS A N 1
ATOM 1494 C CA . HIS A 1 184 ? 6.488 6.221 12.788 1.00 47.91 184 HIS A CA 1
ATOM 1495 C C . HIS A 1 184 ? 5.763 7.378 12.088 1.00 47.91 184 HIS A C 1
ATOM 1497 O O . HIS A 1 184 ? 6.301 7.973 11.162 1.00 47.91 184 HIS A O 1
ATOM 1503 N N . SER A 1 185 ? 4.574 7.755 12.547 1.00 45.44 185 SER A N 1
ATOM 1504 C CA . SER A 1 185 ? 3.738 8.776 11.911 1.00 45.44 185 SER A CA 1
ATOM 1505 C C . SER A 1 185 ? 4.261 10.207 12.030 1.00 45.44 185 SER A C 1
ATOM 1507 O O . SER A 1 185 ? 3.916 11.041 11.201 1.00 45.44 185 SER A O 1
ATOM 1509 N N . ASP A 1 186 ? 5.111 10.514 13.016 1.00 45.25 186 ASP A N 1
ATOM 1510 C CA . ASP A 1 186 ? 5.765 11.832 13.101 1.00 45.25 186 ASP A CA 1
ATOM 1511 C C . ASP A 1 186 ? 6.902 12.015 12.074 1.00 45.25 186 ASP A C 1
ATOM 1513 O O . ASP A 1 186 ? 7.462 13.104 11.959 1.00 45.25 186 ASP A O 1
ATOM 1517 N N . THR A 1 187 ? 7.236 10.974 11.297 1.00 39.47 187 THR A N 1
ATOM 1518 C CA . THR A 1 187 ? 8.292 11.026 10.268 1.00 39.47 187 THR A CA 1
ATOM 1519 C C . THR A 1 187 ? 7.789 11.318 8.852 1.00 39.47 187 THR A C 1
ATOM 1521 O O . THR A 1 187 ? 8.590 11.691 7.995 1.00 39.47 187 THR A O 1
ATOM 1524 N N . GLU A 1 188 ? 6.483 11.209 8.591 1.00 40.16 188 GLU A N 1
ATOM 1525 C CA . GLU A 1 188 ? 5.922 11.284 7.237 1.00 40.16 188 GLU A CA 1
ATOM 1526 C C . GLU A 1 188 ? 4.883 12.403 7.132 1.00 40.16 188 GLU A C 1
ATOM 1528 O O . GLU A 1 188 ? 3.703 12.243 7.434 1.00 40.16 188 GLU A O 1
ATOM 1533 N N . GLY A 1 189 ? 5.325 13.578 6.687 1.00 39.84 189 GLY A N 1
ATOM 1534 C CA . GLY A 1 189 ? 4.412 14.629 6.255 1.00 39.84 189 GLY A CA 1
ATOM 1535 C C . GLY A 1 189 ? 3.898 14.338 4.849 1.00 39.84 189 GLY A C 1
ATOM 1536 O O . GLY A 1 189 ? 4.449 14.901 3.915 1.00 39.84 189 GLY A O 1
ATOM 1537 N N . THR A 1 190 ? 2.879 13.489 4.673 1.00 39.06 190 THR A N 1
ATOM 1538 C CA . THR A 1 190 ? 2.272 13.276 3.340 1.00 39.06 190 THR A CA 1
ATOM 1539 C C . THR A 1 190 ? 0.859 12.675 3.370 1.00 39.06 190 THR A C 1
ATOM 1541 O O . THR A 1 190 ? 0.557 11.785 4.157 1.00 39.06 190 THR A O 1
ATOM 1544 N N . ASN A 1 191 ? 0.020 13.202 2.469 1.00 41.12 191 ASN A N 1
ATOM 1545 C CA . ASN A 1 191 ? -1.353 12.851 2.073 1.00 41.12 191 ASN A CA 1
ATOM 1546 C C . ASN A 1 191 ? -1.942 11.516 2.588 1.00 41.12 191 ASN A C 1
ATOM 1548 O O . ASN A 1 191 ? -1.668 10.446 2.051 1.00 41.12 191 ASN A O 1
ATOM 1552 N N . GLU A 1 192 ? -2.916 11.605 3.502 1.00 38.22 192 GLU A N 1
ATOM 1553 C CA . GLU A 1 192 ? -3.704 10.475 4.044 1.00 38.22 192 GLU A CA 1
ATOM 1554 C C . GLU A 1 192 ? -4.383 9.601 2.966 1.00 38.22 192 GLU A C 1
ATOM 1556 O O . GLU A 1 192 ? -4.684 8.429 3.192 1.00 38.22 192 GLU A O 1
ATOM 1561 N N . LEU A 1 193 ? -4.605 10.156 1.771 1.00 37.41 193 LEU A N 1
ATOM 1562 C CA . LEU A 1 193 ? -5.233 9.474 0.639 1.00 37.41 193 LEU A CA 1
ATOM 1563 C C . LEU A 1 193 ? -4.287 8.544 -0.124 1.00 37.41 193 LEU A C 1
ATOM 1565 O O . LEU A 1 193 ? -4.764 7.575 -0.700 1.00 37.41 193 LEU A O 1
ATOM 1569 N N . GLU A 1 194 ? -2.972 8.778 -0.116 1.00 38.69 194 GLU A N 1
ATOM 1570 C CA . GLU A 1 194 ? -2.022 7.817 -0.698 1.00 38.69 194 GLU A CA 1
ATOM 1571 C C . GLU A 1 194 ? -1.960 6.531 0.134 1.00 38.69 194 GLU A C 1
ATOM 1573 O O . GLU A 1 194 ? -1.797 5.452 -0.428 1.00 38.69 194 GLU A O 1
ATOM 1578 N N . PHE A 1 195 ? -2.202 6.640 1.446 1.00 35.75 195 PHE A N 1
ATOM 1579 C CA . PHE A 1 195 ? -2.327 5.507 2.365 1.00 35.75 195 PHE A CA 1
ATOM 1580 C C . PHE A 1 195 ? -3.695 4.812 2.302 1.00 35.75 195 PHE A C 1
ATOM 1582 O O . PHE A 1 195 ? -3.784 3.610 2.541 1.00 35.75 195 PHE A O 1
ATOM 1589 N N . ALA A 1 196 ? -4.762 5.547 1.973 1.00 31.66 196 ALA A N 1
ATOM 1590 C CA . ALA A 1 196 ? -6.092 4.982 1.726 1.00 31.66 196 ALA A CA 1
ATOM 1591 C C . ALA A 1 196 ? -6.191 4.288 0.355 1.00 31.66 196 ALA A C 1
ATOM 1593 O O . ALA A 1 196 ? -6.888 3.287 0.224 1.00 31.66 196 ALA A O 1
ATOM 1594 N N . ASN A 1 197 ? -5.455 4.806 -0.634 1.00 32.31 197 ASN A N 1
ATOM 1595 C CA . ASN A 1 197 ? -5.288 4.247 -1.977 1.00 32.31 197 ASN A CA 1
ATOM 1596 C C . ASN A 1 197 ? -4.106 3.269 -2.047 1.00 32.31 197 ASN A C 1
ATOM 1598 O O . ASN A 1 197 ? -3.572 3.055 -3.143 1.00 32.31 197 ASN A O 1
ATOM 1602 N N . VAL A 1 198 ? -3.665 2.730 -0.902 1.00 32.25 198 VAL A N 1
ATOM 1603 C CA . VAL A 1 198 ? -2.799 1.551 -0.875 1.00 32.25 198 VAL A CA 1
ATOM 1604 C C . VAL A 1 198 ? -3.586 0.478 -1.593 1.00 32.25 198 VAL A C 1
ATOM 1606 O O . VAL A 1 198 ? -4.596 -0.009 -1.086 1.00 32.25 198 VAL A O 1
ATOM 1609 N N . ASP A 1 199 ? -3.151 0.199 -2.820 1.00 31.83 199 ASP A N 1
ATOM 1610 C CA . ASP A 1 199 ? -3.580 -0.970 -3.553 1.00 31.83 199 ASP A CA 1
ATOM 1611 C C . ASP A 1 199 ? -3.457 -2.142 -2.576 1.00 31.83 199 ASP A C 1
ATOM 1613 O O . ASP A 1 199 ? -2.408 -2.371 -1.962 1.00 31.83 199 ASP A O 1
ATOM 1617 N N . PHE A 1 200 ? -4.606 -2.769 -2.336 1.00 31.00 200 PHE A N 1
ATOM 1618 C CA . PHE A 1 200 ? -4.754 -4.001 -1.591 1.00 31.00 200 PHE A CA 1
ATOM 1619 C C . PHE A 1 200 ? -4.020 -5.090 -2.345 1.00 31.00 200 PHE A C 1
ATOM 1621 O O . PHE A 1 200 ? -4.631 -5.926 -2.993 1.00 31.00 200 PHE A O 1
ATOM 1628 N N . ASP A 1 201 ? -2.701 -5.070 -2.259 1.00 30.86 201 ASP A N 1
ATOM 1629 C CA . ASP A 1 201 ? -1.953 -6.292 -2.328 1.00 30.86 201 ASP A CA 1
ATOM 1630 C C . ASP A 1 201 ? -2.082 -6.860 -0.913 1.00 30.86 201 ASP A C 1
ATOM 1632 O O . ASP A 1 201 ? -1.403 -6.425 0.031 1.00 30.86 201 ASP A O 1
ATOM 1636 N N . ASP A 1 202 ? -2.988 -7.829 -0.753 1.00 29.30 202 ASP A N 1
ATOM 1637 C CA . ASP A 1 202 ? -2.731 -8.924 0.171 1.00 29.30 202 ASP A CA 1
ATOM 1638 C C . ASP A 1 202 ? -1.376 -9.491 -0.261 1.00 29.30 202 ASP A C 1
ATOM 1640 O O . ASP A 1 202 ? -1.256 -10.400 -1.075 1.00 29.30 202 ASP A O 1
ATOM 1644 N N . VAL A 1 203 ? -0.318 -8.873 0.251 1.00 27.09 203 VAL A N 1
ATOM 1645 C CA . VAL A 1 203 ? 0.925 -9.536 0.543 1.00 27.09 203 VAL A CA 1
ATOM 1646 C C . VAL A 1 203 ? 0.609 -10.225 1.862 1.00 27.09 203 VAL A C 1
ATOM 1648 O O . VAL A 1 203 ? 0.787 -9.597 2.914 1.00 27.09 203 VAL A O 1
ATOM 1651 N N . PRO A 1 204 ? 0.170 -11.508 1.886 1.00 25.20 204 PRO A N 1
ATOM 1652 C CA . PRO A 1 204 ? 0.749 -12.349 2.896 1.00 25.20 204 PRO A CA 1
ATOM 1653 C C . PRO A 1 204 ? 2.235 -12.094 2.740 1.00 25.20 204 PRO A C 1
ATOM 1655 O O . PRO A 1 204 ? 2.833 -12.318 1.688 1.00 25.20 204 PRO A O 1
ATOM 1658 N N . PHE A 1 205 ? 2.815 -11.505 3.777 1.00 24.31 205 PHE A N 1
ATOM 1659 C CA . PHE A 1 205 ? 4.188 -11.821 4.055 1.00 24.31 205 PHE A CA 1
ATOM 1660 C C . PHE A 1 205 ? 4.263 -13.330 3.794 1.00 24.31 205 PHE A C 1
ATOM 1662 O O . PHE A 1 205 ? 3.490 -14.090 4.387 1.00 24.31 205 PHE A O 1
ATOM 1669 N N . GLU A 1 206 ? 5.132 -13.771 2.873 1.00 23.91 206 GLU A N 1
ATOM 1670 C CA . GLU A 1 206 ? 5.802 -15.018 3.197 1.00 23.91 206 GLU A CA 1
ATOM 1671 C C . GLU A 1 206 ? 6.146 -14.829 4.660 1.00 23.91 206 GLU A C 1
ATOM 1673 O O . GLU A 1 206 ? 6.724 -13.796 5.027 1.00 23.91 206 GLU A O 1
ATOM 1678 N N . GLU A 1 207 ? 5.647 -15.732 5.491 1.00 26.80 207 GLU A N 1
ATOM 1679 C CA . GLU A 1 207 ? 6.298 -16.015 6.738 1.00 26.80 207 GLU A CA 1
ATOM 1680 C C . GLU A 1 207 ? 7.781 -16.218 6.348 1.00 26.80 207 GLU A C 1
ATOM 1682 O O . GLU A 1 207 ? 8.271 -17.329 6.180 1.00 26.80 207 GLU A O 1
ATOM 1687 N N . VAL A 1 208 ? 8.556 -15.118 6.242 1.00 23.34 208 VAL A N 1
ATOM 1688 C CA . VAL A 1 208 ? 9.767 -14.995 7.026 1.00 23.34 208 VAL A CA 1
ATOM 1689 C C . VAL A 1 208 ? 9.281 -15.588 8.302 1.00 23.34 208 VAL A C 1
ATOM 1691 O O . VAL A 1 208 ? 8.338 -15.040 8.870 1.00 23.34 208 VAL A O 1
ATOM 1694 N N . ASN A 1 209 ? 9.771 -16.778 8.606 1.00 27.39 209 ASN A N 1
ATOM 1695 C CA . ASN A 1 209 ? 9.618 -17.349 9.908 1.00 27.39 209 ASN A CA 1
ATOM 1696 C C . ASN A 1 209 ? 9.905 -16.188 10.899 1.00 27.39 209 ASN A C 1
ATOM 1698 O O . ASN A 1 209 ? 11.037 -16.008 11.337 1.00 27.39 209 ASN A O 1
ATOM 1702 N N . GLU A 1 210 ? 8.880 -15.419 11.300 1.00 28.69 210 GLU A N 1
ATOM 1703 C CA . GLU A 1 210 ? 8.334 -15.472 12.633 1.00 28.69 210 GLU A CA 1
ATOM 1704 C C . GLU A 1 210 ? 8.306 -16.964 12.889 1.00 28.69 210 GLU A C 1
ATOM 1706 O O . GLU A 1 210 ? 7.320 -17.637 12.617 1.00 28.69 210 GLU A O 1
ATOM 1711 N N . THR A 1 211 ? 9.494 -17.503 13.213 1.00 25.23 211 THR A N 1
ATOM 1712 C CA . THR A 1 211 ? 9.670 -18.806 13.818 1.00 25.23 211 THR A CA 1
ATOM 1713 C C . THR A 1 211 ? 8.481 -18.892 14.706 1.00 25.23 211 THR A C 1
ATOM 1715 O O . THR A 1 211 ? 8.414 -17.992 15.546 1.00 25.23 211 THR A O 1
ATOM 1718 N N . GLU A 1 212 ? 7.548 -19.808 14.403 1.00 31.17 212 GLU A N 1
ATOM 1719 C CA . GLU A 1 212 ? 6.344 -20.047 15.183 1.00 31.17 212 GLU A CA 1
ATOM 1720 C C . GLU A 1 212 ? 6.741 -19.756 16.616 1.00 31.17 212 GLU A C 1
ATOM 1722 O O . GLU A 1 212 ? 7.479 -20.542 17.224 1.00 31.17 212 GLU A O 1
ATOM 1727 N N . ASP A 1 213 ? 6.436 -18.539 17.081 1.00 32.78 213 ASP A N 1
ATOM 1728 C CA . ASP A 1 213 ? 6.903 -18.099 18.382 1.00 32.78 213 ASP A CA 1
ATOM 1729 C C . ASP A 1 213 ? 5.827 -18.770 19.200 1.00 32.78 213 ASP A C 1
ATOM 1731 O O . ASP A 1 213 ? 4.682 -18.312 19.270 1.00 32.78 213 ASP A O 1
ATOM 1735 N N . GLN A 1 214 ? 6.195 -20.016 19.506 1.00 27.75 214 GLN A N 1
ATOM 1736 C CA . GLN A 1 214 ? 5.459 -21.128 20.057 1.00 27.75 214 GLN A CA 1
ATOM 1737 C C . GLN A 1 214 ? 4.263 -20.581 20.781 1.00 27.75 214 GLN A C 1
ATOM 1739 O O . GLN A 1 214 ? 4.502 -19.723 21.622 1.00 27.75 214 GLN A O 1
ATOM 1744 N N . ILE A 1 215 ? 3.046 -21.045 20.445 1.00 34.00 215 ILE A N 1
ATOM 1745 C CA . ILE A 1 215 ? 1.796 -20.799 21.186 1.00 34.00 215 ILE A CA 1
ATOM 1746 C C . ILE A 1 215 ? 2.158 -20.307 22.581 1.00 34.00 215 ILE A C 1
ATOM 1748 O O . ILE A 1 215 ? 2.502 -21.127 23.431 1.00 34.00 215 ILE A O 1
ATOM 1752 N N . ILE A 1 216 ? 2.232 -18.979 22.752 1.00 30.95 216 ILE A N 1
ATOM 1753 C CA . ILE A 1 216 ? 2.920 -18.424 23.916 1.00 30.95 216 ILE A CA 1
ATOM 1754 C C . ILE A 1 216 ? 1.972 -18.717 25.057 1.00 30.95 216 ILE A C 1
ATOM 1756 O O . ILE A 1 216 ? 0.932 -18.067 25.206 1.00 30.95 216 ILE A O 1
ATOM 1760 N N . THR A 1 217 ? 2.269 -19.769 25.811 1.00 40.22 217 THR A N 1
ATOM 1761 C CA . THR A 1 217 ? 1.507 -20.054 27.010 1.00 40.22 217 THR A CA 1
ATOM 1762 C C . THR A 1 217 ? 1.769 -18.907 27.981 1.00 40.22 217 THR A C 1
ATOM 1764 O O . THR A 1 217 ? 2.788 -18.219 27.892 1.00 40.22 217 THR A O 1
ATOM 1767 N N . LEU A 1 218 ? 0.849 -18.653 28.914 1.00 37.19 218 LEU A N 1
ATOM 1768 C CA . LEU A 1 218 ? 1.038 -17.615 29.940 1.00 37.19 218 LEU A CA 1
ATOM 1769 C C . LEU A 1 218 ? 2.417 -17.718 30.629 1.00 37.19 218 LEU A C 1
ATOM 1771 O O . LEU A 1 218 ? 2.986 -16.692 30.981 1.00 37.19 218 LEU A O 1
ATOM 1775 N N . ALA A 1 219 ? 2.985 -18.926 30.711 1.00 35.91 219 ALA A N 1
ATOM 1776 C CA . ALA A 1 219 ? 4.322 -19.187 31.235 1.00 35.91 219 ALA A CA 1
ATOM 1777 C C . ALA A 1 219 ? 5.470 -18.692 30.325 1.00 35.91 219 ALA A C 1
ATOM 1779 O O . ALA A 1 219 ? 6.461 -18.167 30.827 1.00 35.91 219 ALA A O 1
ATOM 1780 N N . ASP A 1 220 ? 5.341 -18.785 28.998 1.00 33.19 220 ASP A N 1
ATOM 1781 C CA . ASP A 1 220 ? 6.376 -18.335 28.050 1.00 33.19 220 ASP A CA 1
ATOM 1782 C C . ASP A 1 220 ? 6.400 -16.799 27.919 1.00 33.19 220 ASP A C 1
ATOM 1784 O O . ASP A 1 220 ? 7.459 -16.186 27.755 1.00 33.19 220 ASP A O 1
ATOM 1788 N N . ALA A 1 221 ? 5.237 -16.152 28.083 1.00 38.09 221 ALA A N 1
ATOM 1789 C CA . ALA A 1 221 ? 5.129 -14.697 28.213 1.00 38.09 221 ALA A CA 1
ATOM 1790 C C . ALA A 1 221 ? 5.733 -14.189 29.534 1.00 38.09 221 ALA A C 1
ATOM 1792 O O . ALA A 1 221 ? 6.270 -13.083 29.579 1.00 38.09 221 ALA A O 1
ATOM 1793 N N . GLU A 1 222 ? 5.662 -14.983 30.604 1.00 37.41 222 GLU A N 1
ATOM 1794 C CA . GLU A 1 222 ? 6.291 -14.681 31.894 1.00 37.41 222 GLU A CA 1
ATOM 1795 C C . GLU A 1 222 ? 7.816 -14.884 31.857 1.00 37.41 222 GLU A C 1
ATOM 1797 O O . GLU A 1 222 ? 8.536 -14.104 32.476 1.00 37.41 222 GLU A O 1
ATOM 1802 N N . ALA A 1 223 ? 8.322 -15.842 31.071 1.00 36.59 223 ALA A N 1
ATOM 1803 C CA . ALA A 1 223 ? 9.755 -16.123 30.945 1.00 36.59 223 ALA A CA 1
ATOM 1804 C C . ALA A 1 223 ? 10.527 -15.121 30.057 1.00 36.59 223 ALA A C 1
ATOM 1806 O O . ALA A 1 223 ? 11.680 -14.819 30.346 1.00 36.59 223 ALA A O 1
ATOM 1807 N N . LYS A 1 224 ? 9.913 -14.542 29.009 1.00 36.03 224 LYS A N 1
ATOM 1808 C CA . LYS A 1 224 ? 10.537 -13.466 28.195 1.00 36.03 224 LYS A CA 1
ATOM 1809 C C . LYS A 1 224 ? 10.456 -12.067 28.853 1.00 36.03 224 LYS A C 1
ATOM 1811 O O . LYS A 1 224 ? 11.004 -11.109 28.311 1.00 36.03 224 LYS A O 1
ATOM 1816 N N . ASN A 1 225 ? 9.821 -11.933 30.023 1.00 36.34 225 ASN A N 1
ATOM 1817 C CA . ASN A 1 225 ? 9.705 -10.687 30.804 1.00 36.34 225 ASN A CA 1
ATOM 1818 C C . ASN A 1 225 ? 10.884 -10.457 31.780 1.00 36.34 225 ASN A C 1
ATOM 1820 O O . ASN A 1 225 ? 10.720 -9.815 32.816 1.00 36.34 225 ASN A O 1
ATOM 1824 N N . GLU A 1 226 ? 12.093 -10.933 31.477 1.00 34.41 226 GLU A N 1
ATOM 1825 C CA . GLU A 1 226 ? 13.253 -10.756 32.371 1.00 34.41 226 GLU A CA 1
ATOM 1826 C C . GLU A 1 226 ? 13.775 -9.304 32.479 1.00 34.41 226 GLU A C 1
ATOM 1828 O O . GLU A 1 226 ? 14.688 -9.044 33.261 1.00 34.41 226 GLU A O 1
ATOM 1833 N N . SER A 1 227 ? 13.186 -8.325 31.780 1.00 39.09 227 SER A N 1
ATOM 1834 C CA . SER A 1 227 ? 13.573 -6.906 31.900 1.00 39.09 227 SER A CA 1
ATOM 1835 C C . SER A 1 227 ? 12.529 -5.980 32.532 1.00 39.09 227 SER A C 1
ATOM 1837 O O . SER A 1 227 ? 12.852 -4.825 32.809 1.00 39.09 227 SER A O 1
ATOM 1839 N N . LEU A 1 228 ? 11.303 -6.440 32.812 1.00 37.59 228 LEU A N 1
ATOM 1840 C CA . LEU A 1 228 ? 10.267 -5.596 33.418 1.00 37.59 228 LEU A CA 1
ATOM 1841 C C . LEU A 1 228 ? 9.565 -6.331 34.570 1.00 37.59 228 LEU A C 1
ATOM 1843 O O . LEU A 1 228 ? 9.014 -7.409 34.356 1.00 37.59 228 LEU A O 1
ATOM 1847 N N . PRO A 1 229 ? 9.536 -5.760 35.792 1.00 32.34 229 PRO A N 1
ATOM 1848 C CA . PRO A 1 229 ? 8.838 -6.367 36.917 1.00 32.34 229 PRO A CA 1
ATOM 1849 C C . PRO A 1 229 ? 7.363 -6.613 36.585 1.00 32.34 229 PRO A C 1
ATOM 1851 O O . PRO A 1 229 ? 6.696 -5.751 36.009 1.00 32.34 229 PRO A O 1
ATOM 1854 N N . SER A 1 230 ? 6.828 -7.736 37.063 1.00 37.56 230 SER A N 1
ATOM 1855 C CA . SER A 1 230 ? 5.424 -8.183 36.981 1.00 37.56 230 SER A CA 1
ATOM 1856 C C . SER A 1 230 ? 4.372 -7.194 37.533 1.00 37.56 230 SER A C 1
ATOM 1858 O O . SER A 1 230 ? 3.176 -7.480 37.531 1.00 37.56 230 SER A O 1
ATOM 1860 N N . SER A 1 231 ? 4.792 -6.005 37.972 1.00 34.78 231 SER A N 1
ATOM 1861 C CA . SER A 1 231 ? 3.981 -4.894 38.475 1.00 34.78 231 SER A CA 1
ATOM 1862 C C . SER A 1 231 ? 3.819 -3.709 37.500 1.00 34.78 231 SER A C 1
ATOM 1864 O O 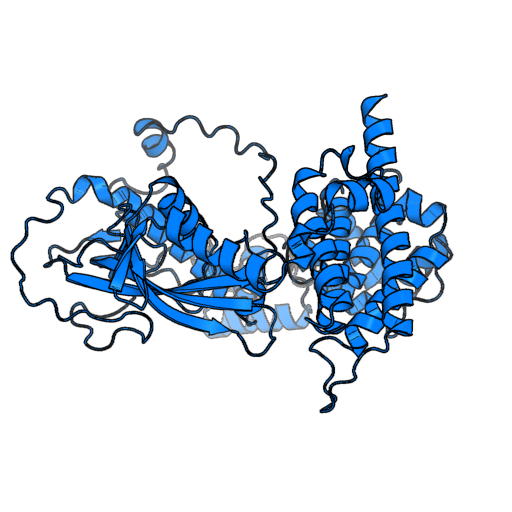. SER A 1 231 ? 3.069 -2.780 37.811 1.00 34.78 231 SER A O 1
ATOM 1866 N N . PHE A 1 232 ? 4.447 -3.716 36.314 1.00 38.34 232 PHE A N 1
ATOM 1867 C CA . PHE A 1 232 ? 4.291 -2.653 35.306 1.00 38.34 232 PHE A CA 1
ATOM 1868 C C . PHE A 1 232 ? 3.113 -2.913 34.350 1.00 38.34 232 PHE A C 1
ATOM 1870 O O . PHE A 1 232 ? 3.262 -3.433 33.247 1.00 38.34 232 PHE A O 1
ATOM 1877 N N . GLN A 1 233 ? 1.911 -2.490 34.745 1.00 55.38 233 GLN A N 1
ATOM 1878 C CA . GLN A 1 233 ? 0.805 -2.326 33.797 1.00 55.38 233 GLN A CA 1
ATOM 1879 C C . GLN A 1 233 ? 1.022 -1.039 32.984 1.00 55.38 233 GLN A C 1
ATOM 1881 O O . GLN A 1 233 ? 0.832 0.059 33.507 1.00 55.38 233 GLN A O 1
ATOM 1886 N N . LEU A 1 234 ? 1.424 -1.179 31.711 1.00 62.00 234 LEU A N 1
ATOM 1887 C CA . LEU A 1 234 ? 1.612 -0.067 30.756 1.00 62.00 234 LEU A CA 1
ATOM 1888 C C . LEU A 1 234 ? 0.384 0.849 30.659 1.00 62.00 234 LEU A C 1
ATOM 1890 O O . LEU A 1 234 ? 0.511 2.066 30.540 1.00 62.00 234 LEU A O 1
ATOM 1894 N N . VAL A 1 235 ? -0.796 0.237 30.748 1.00 66.81 235 VAL A N 1
ATOM 1895 C CA . VAL A 1 235 ? -2.098 0.893 30.802 1.00 66.81 235 VAL A CA 1
ATOM 1896 C C . VAL A 1 235 ? -2.833 0.377 32.028 1.00 66.81 235 VAL A C 1
ATOM 1898 O O . VAL A 1 235 ? -2.930 -0.831 32.242 1.00 66.81 235 VAL A O 1
ATOM 1901 N N . LYS A 1 236 ? -3.389 1.294 32.813 1.00 74.88 236 LYS A N 1
ATOM 1902 C CA . LYS A 1 236 ? -4.272 1.006 33.939 1.00 74.88 236 LYS A CA 1
ATOM 1903 C C . LYS A 1 236 ? -5.630 1.643 33.681 1.00 74.88 236 LYS A C 1
ATOM 1905 O O . LYS A 1 236 ? -5.734 2.867 33.609 1.00 74.88 236 LYS A O 1
ATOM 1910 N N . LEU A 1 237 ? -6.659 0.807 33.580 1.00 72.94 237 LEU A N 1
ATOM 1911 C CA . LEU A 1 237 ? -8.052 1.246 33.497 1.00 72.94 237 LEU A CA 1
ATOM 1912 C C . LEU A 1 237 ? -8.454 1.966 34.789 1.00 72.94 237 LEU A C 1
ATOM 1914 O O . LEU A 1 237 ? -8.116 1.518 35.889 1.00 72.94 237 LEU A O 1
ATOM 1918 N N . LEU A 1 238 ? -9.160 3.085 34.655 1.00 72.69 238 LEU A N 1
ATOM 1919 C CA . LEU A 1 238 ? -9.750 3.797 35.781 1.00 72.69 238 LEU A CA 1
ATOM 1920 C C . LEU A 1 238 ? -11.134 3.207 36.078 1.00 72.69 238 LEU A C 1
ATOM 1922 O O . LEU A 1 238 ? -11.839 2.754 35.180 1.00 72.69 238 LEU A O 1
ATOM 1926 N N . HIS A 1 239 ? -11.523 3.196 37.352 1.00 65.00 239 HIS A N 1
ATOM 1927 C CA . HIS A 1 239 ? -12.854 2.755 37.775 1.00 65.00 239 HIS A CA 1
ATOM 1928 C C . HIS A 1 239 ? -13.866 3.888 37.588 1.00 65.00 239 HIS A C 1
ATOM 1930 O O . HIS A 1 239 ? -14.296 4.503 38.563 1.00 65.00 239 HIS A O 1
ATOM 1936 N N . THR A 1 240 ? -14.199 4.198 36.338 1.00 63.53 240 THR A N 1
ATOM 1937 C CA . THR A 1 240 ? -15.186 5.226 35.989 1.00 63.53 240 THR A CA 1
ATOM 1938 C C . THR A 1 240 ? -16.330 4.658 35.161 1.00 63.53 240 THR A C 1
ATOM 1940 O O . THR A 1 240 ? -16.228 3.572 34.584 1.00 63.53 240 THR A O 1
ATOM 1943 N N . GLU A 1 241 ? -17.463 5.364 35.176 1.00 59.03 241 GLU A N 1
ATOM 1944 C CA . GLU A 1 241 ? -18.652 4.970 34.424 1.00 59.03 241 GLU A CA 1
ATOM 1945 C C . GLU A 1 241 ? -18.351 4.972 32.927 1.00 59.03 241 GLU A C 1
ATOM 1947 O O . GLU A 1 241 ? -17.890 5.962 32.349 1.00 59.03 241 GLU A O 1
ATOM 1952 N N . LYS A 1 242 ? -18.597 3.820 32.309 1.00 63.19 242 LYS A N 1
ATOM 1953 C CA . LYS A 1 242 ? -18.331 3.572 30.897 1.00 63.19 242 LYS A CA 1
ATOM 1954 C C . LYS A 1 242 ? -19.311 4.373 30.054 1.00 63.19 242 LYS A C 1
ATOM 1956 O O . LYS A 1 242 ? -20.518 4.299 30.262 1.00 63.19 242 LYS A O 1
ATOM 1961 N N . ARG A 1 243 ? -18.791 5.111 29.072 1.00 71.62 243 ARG A N 1
ATOM 1962 C CA . ARG A 1 243 ? -19.605 5.925 28.160 1.00 71.62 243 ARG A CA 1
ATOM 1963 C C . ARG A 1 243 ? -19.628 5.274 26.789 1.00 71.62 243 ARG A C 1
ATOM 1965 O O . ARG A 1 243 ? -18.570 4.990 26.234 1.00 71.62 243 ARG A O 1
ATOM 1972 N N . GLN A 1 244 ? -20.809 5.071 26.221 1.00 71.12 244 GLN A N 1
ATOM 1973 C CA . GLN A 1 244 ? -20.923 4.658 24.825 1.00 71.12 244 GLN A CA 1
ATOM 1974 C C . GLN A 1 244 ? -20.903 5.888 23.918 1.00 71.12 244 GLN A C 1
ATOM 1976 O O . GLN A 1 244 ? -21.569 6.889 24.177 1.00 71.12 244 GLN A O 1
ATOM 1981 N N . THR A 1 245 ? -20.116 5.822 22.853 1.00 72.62 245 THR A N 1
ATOM 1982 C CA . THR A 1 245 ? -20.029 6.870 21.835 1.00 72.62 245 THR A CA 1
ATOM 1983 C C . THR A 1 245 ? -19.895 6.233 20.463 1.00 72.62 245 THR A C 1
ATOM 1985 O O . THR A 1 245 ? -19.749 5.018 20.343 1.00 72.62 245 THR A O 1
ATOM 1988 N N . TYR A 1 246 ? -19.931 7.052 19.420 1.00 78.62 246 TYR A N 1
ATOM 1989 C CA . TYR A 1 246 ? -19.611 6.603 18.079 1.00 78.62 246 TYR A CA 1
ATOM 1990 C C . TYR A 1 246 ? -18.348 7.282 17.570 1.00 78.62 246 TYR A C 1
ATOM 1992 O O . TYR A 1 246 ? -18.134 8.478 17.781 1.00 78.62 246 TYR A O 1
ATOM 2000 N N . ILE A 1 247 ? -17.523 6.503 16.880 1.00 79.75 247 ILE A N 1
ATOM 2001 C CA . ILE A 1 247 ? -16.357 7.000 16.157 1.00 79.75 247 ILE A CA 1
ATOM 2002 C C . ILE A 1 247 ? -16.683 6.972 14.675 1.00 79.75 247 ILE A C 1
ATOM 2004 O O . ILE A 1 247 ? -17.047 5.933 14.124 1.00 79.75 247 ILE A O 1
ATOM 2008 N N . LYS A 1 248 ? -16.564 8.133 14.039 1.00 80.31 248 LYS A N 1
ATOM 2009 C CA . LYS A 1 248 ? -16.772 8.301 12.613 1.00 80.31 248 LYS A CA 1
ATOM 2010 C C . LYS A 1 248 ? -15.527 7.832 11.869 1.00 80.31 248 LYS A C 1
ATOM 2012 O O . LYS A 1 248 ? -14.459 8.409 12.020 1.00 80.31 248 LYS A O 1
ATOM 2017 N N . THR A 1 249 ? -15.679 6.810 11.046 1.00 81.62 249 THR A N 1
ATOM 2018 C CA . THR A 1 249 ? -14.655 6.278 10.149 1.00 81.62 249 THR A CA 1
ATOM 2019 C C . THR A 1 249 ? -15.126 6.378 8.697 1.00 81.62 249 THR A C 1
ATOM 2021 O O . THR A 1 249 ? -16.298 6.653 8.431 1.00 81.62 249 THR A O 1
ATOM 2024 N N . LYS A 1 250 ? -14.211 6.206 7.745 1.00 82.00 250 LYS A N 1
ATOM 2025 C CA . LYS A 1 250 ? -14.491 6.303 6.310 1.00 82.00 250 LYS A CA 1
ATOM 2026 C C . LYS A 1 250 ? -14.107 4.999 5.639 1.00 82.00 250 LYS A C 1
ATOM 2028 O O . LYS A 1 250 ? -12.938 4.627 5.686 1.00 82.00 250 LYS A O 1
ATOM 2033 N N . ILE A 1 251 ? -15.071 4.350 4.997 1.00 85.69 251 ILE A N 1
ATOM 2034 C CA . ILE A 1 251 ? -14.789 3.320 4.005 1.00 85.69 251 ILE A CA 1
ATOM 2035 C C . ILE A 1 251 ? -14.498 4.011 2.675 1.00 85.69 251 ILE A C 1
ATOM 2037 O O . ILE A 1 251 ? -15.255 4.888 2.264 1.00 85.69 251 ILE A O 1
ATOM 2041 N N . VAL A 1 252 ? -13.420 3.618 2.010 1.00 81.88 252 VAL A N 1
ATOM 2042 C CA . VAL A 1 252 ? -13.068 4.049 0.658 1.00 81.88 252 VAL A CA 1
ATOM 2043 C C . VAL A 1 252 ? -13.166 2.850 -0.268 1.00 81.88 252 VAL A C 1
ATOM 2045 O O . VAL A 1 252 ? -12.670 1.769 0.050 1.00 81.88 252 VAL A O 1
ATOM 2048 N N . ILE A 1 253 ? -13.822 3.059 -1.403 1.00 82.56 253 ILE A N 1
ATOM 2049 C CA . ILE A 1 253 ? -14.080 2.042 -2.417 1.00 82.56 253 ILE A CA 1
ATOM 2050 C C . ILE A 1 253 ? -13.587 2.600 -3.742 1.00 82.56 253 ILE A C 1
ATOM 2052 O O . ILE A 1 253 ? -14.014 3.686 -4.143 1.00 82.56 253 ILE A O 1
ATOM 2056 N N . SER A 1 254 ? -12.688 1.881 -4.408 1.00 79.12 254 SER A N 1
ATOM 2057 C CA . SER A 1 254 ? -12.224 2.263 -5.743 1.00 79.12 254 SER A CA 1
ATOM 2058 C C . SER A 1 254 ? -13.234 1.818 -6.801 1.00 79.12 254 SER A C 1
ATOM 2060 O O . SER A 1 254 ? -13.712 0.683 -6.763 1.00 79.12 254 SER A O 1
ATOM 2062 N N . ARG A 1 255 ? -13.525 2.684 -7.781 1.00 80.69 255 ARG A N 1
ATOM 2063 C CA . ARG A 1 255 ? -14.350 2.344 -8.956 1.00 80.69 255 ARG A CA 1
ATOM 2064 C C . ARG A 1 255 ? -13.751 1.183 -9.747 1.00 80.69 255 ARG A C 1
ATOM 2066 O O . ARG A 1 255 ? -14.490 0.365 -10.279 1.00 80.69 255 ARG A O 1
ATOM 2073 N N . GLU A 1 256 ? -12.424 1.087 -9.802 1.00 78.44 256 GLU A N 1
ATOM 2074 C CA . GLU A 1 256 ? -11.731 0.037 -10.557 1.00 78.44 256 GLU A CA 1
ATOM 2075 C C . GLU A 1 256 ? -11.740 -1.317 -9.827 1.00 78.44 256 GLU A C 1
ATOM 2077 O O . GLU A 1 256 ? -11.524 -2.356 -10.441 1.00 78.44 256 GLU A O 1
ATOM 2082 N N . ASN A 1 257 ? -11.998 -1.336 -8.516 1.00 80.50 257 ASN A N 1
ATOM 2083 C CA . ASN A 1 257 ? -12.101 -2.568 -7.744 1.00 80.50 257 ASN A CA 1
ATOM 2084 C C . ASN A 1 257 ? -13.214 -2.455 -6.688 1.00 80.50 257 ASN A C 1
ATOM 2086 O O . ASN A 1 257 ? -12.921 -2.308 -5.499 1.00 80.50 257 ASN A O 1
ATOM 2090 N N . PRO A 1 258 ? -14.493 -2.554 -7.103 1.00 80.81 258 PRO A N 1
ATOM 2091 C CA . PRO A 1 258 ? -15.647 -2.379 -6.215 1.00 80.81 258 PRO A CA 1
ATOM 2092 C C . PRO A 1 258 ? -15.791 -3.437 -5.112 1.00 80.81 258 PRO A C 1
ATOM 2094 O O . PRO A 1 258 ? -16.661 -3.324 -4.249 1.00 80.81 258 PRO A O 1
ATOM 2097 N N . GLU A 1 259 ? -14.979 -4.493 -5.161 1.00 79.25 259 GLU A N 1
ATOM 2098 C CA . GLU A 1 259 ? -14.928 -5.566 -4.163 1.00 79.25 259 GLU A CA 1
ATOM 2099 C C . GLU A 1 259 ? -13.901 -5.283 -3.054 1.00 79.25 259 GLU A C 1
ATOM 2101 O O . GLU A 1 259 ? -13.881 -5.980 -2.035 1.00 79.25 259 GLU A O 1
ATOM 2106 N N . SER A 1 260 ? -13.048 -4.272 -3.250 1.00 79.12 260 SER A N 1
ATOM 2107 C CA . SER A 1 260 ? -11.965 -3.909 -2.346 1.00 79.12 260 SER A CA 1
ATOM 2108 C C . SER A 1 260 ? -12.339 -2.692 -1.500 1.00 79.12 260 SER A C 1
ATOM 2110 O O . SER A 1 260 ? -12.635 -1.612 -2.015 1.00 79.12 260 SER A O 1
ATOM 2112 N N . PHE A 1 261 ? -12.344 -2.881 -0.180 1.00 80.50 261 PHE A N 1
ATOM 2113 C CA . PHE A 1 261 ? -12.808 -1.892 0.791 1.00 80.50 261 PHE A CA 1
ATOM 2114 C C . PHE A 1 261 ? -11.669 -1.484 1.728 1.00 80.50 261 PHE A C 1
ATOM 2116 O O . PHE A 1 261 ? -11.199 -2.296 2.527 1.00 80.50 261 PHE A O 1
ATOM 2123 N N . ALA A 1 262 ? -11.277 -0.209 1.695 1.00 75.62 262 ALA A N 1
ATOM 2124 C CA . ALA A 1 262 ? -10.357 0.384 2.666 1.00 75.62 262 ALA A CA 1
ATOM 2125 C C . ALA A 1 262 ? -11.085 1.096 3.782 1.00 75.62 262 ALA A C 1
ATOM 2127 O O . ALA A 1 262 ? -12.123 1.700 3.552 1.00 75.62 262 ALA A O 1
ATOM 2128 N N . VAL A 1 263 ? -10.491 1.109 4.974 1.00 75.81 263 VAL A N 1
ATOM 2129 C CA . VAL A 1 263 ? -10.937 1.972 6.065 1.00 75.81 263 VAL A CA 1
ATOM 2130 C C . VAL A 1 263 ? -9.841 2.970 6.405 1.00 75.81 263 VAL A C 1
ATOM 2132 O O . VAL A 1 263 ? -8.753 2.580 6.829 1.00 75.81 263 VAL A O 1
ATOM 2135 N N . ILE A 1 264 ? -10.137 4.261 6.252 1.00 69.62 264 ILE A N 1
ATOM 2136 C CA . ILE A 1 264 ? -9.246 5.326 6.720 1.00 69.62 264 ILE A CA 1
ATOM 2137 C C . ILE A 1 264 ? -9.327 5.380 8.243 1.00 69.62 264 ILE A C 1
ATOM 2139 O O . ILE A 1 264 ? -10.422 5.388 8.824 1.00 69.62 264 ILE A O 1
ATOM 2143 N N . SER A 1 265 ? -8.157 5.446 8.880 1.00 72.38 265 SER A N 1
ATOM 2144 C CA . SER A 1 265 ? -8.069 5.692 10.314 1.00 72.38 265 SER A CA 1
ATOM 2145 C C . SER A 1 265 ? -8.876 6.939 10.687 1.00 72.38 265 SER A C 1
ATOM 2147 O O . SER A 1 265 ? -8.706 7.986 10.063 1.00 72.38 265 SER A O 1
ATOM 2149 N N . PRO A 1 266 ? -9.757 6.860 11.694 1.00 71.69 266 PRO A N 1
ATOM 2150 C CA . PRO A 1 266 ? -10.529 8.008 12.148 1.00 71.69 266 PRO A CA 1
ATOM 2151 C C . PRO A 1 266 ? -9.677 9.011 12.940 1.00 71.69 266 PRO A C 1
ATOM 2153 O O . PRO A 1 266 ? -10.212 10.012 13.402 1.00 71.69 266 PRO A O 1
ATOM 2156 N N . PHE A 1 267 ? -8.382 8.746 13.142 1.00 73.50 267 PHE A N 1
ATOM 2157 C CA . PHE A 1 267 ? -7.486 9.609 13.900 1.00 73.50 267 PHE A CA 1
ATOM 2158 C C . PHE A 1 267 ? -6.306 10.055 13.043 1.00 73.50 267 PHE A C 1
ATOM 2160 O O . PHE A 1 267 ? -5.586 9.224 12.478 1.00 73.50 267 PHE A O 1
ATOM 2167 N N . GLU A 1 268 ? -6.088 11.369 12.999 1.00 62.84 268 GLU A N 1
ATOM 2168 C CA . GLU A 1 268 ? -4.940 11.977 12.326 1.00 62.84 268 GLU A CA 1
ATOM 2169 C C . GLU A 1 268 ? -3.635 11.335 12.809 1.00 62.84 268 GLU A C 1
ATOM 2171 O O . GLU A 1 268 ? -3.482 11.003 13.990 1.00 62.84 268 GLU A O 1
ATOM 2176 N N . LYS A 1 269 ? -2.690 11.141 11.883 1.00 63.31 269 LYS A N 1
ATOM 2177 C CA . LYS A 1 269 ? -1.385 10.517 12.156 1.00 63.31 269 LYS A CA 1
ATOM 2178 C C . LYS A 1 269 ? -1.458 9.098 12.760 1.00 63.31 269 LYS A C 1
ATOM 2180 O O . LYS A 1 269 ? -0.439 8.558 13.160 1.00 63.31 269 LYS A O 1
ATOM 2185 N N . ASN A 1 270 ? -2.609 8.423 12.802 1.00 64.88 270 ASN A N 1
ATOM 2186 C CA . ASN A 1 270 ? -2.708 7.021 13.233 1.00 64.88 270 ASN A CA 1
ATOM 2187 C C . ASN A 1 270 ? -2.869 6.094 12.022 1.00 64.88 270 ASN A C 1
ATOM 2189 O O . ASN A 1 270 ? -3.881 5.411 11.876 1.00 64.88 270 ASN A O 1
ATOM 2193 N N . ILE A 1 271 ? -1.890 6.097 11.119 1.00 63.88 271 ILE A N 1
ATOM 2194 C CA . ILE A 1 271 ? -1.961 5.345 9.861 1.00 63.88 271 ILE A CA 1
ATOM 2195 C C . ILE A 1 271 ? -1.699 3.858 10.142 1.00 63.88 271 ILE A C 1
ATOM 2197 O O . ILE A 1 271 ? -0.600 3.465 10.532 1.00 63.88 271 ILE A O 1
ATOM 2201 N N . THR A 1 272 ? -2.724 3.015 9.982 1.00 63.72 272 THR A N 1
ATOM 2202 C CA . THR A 1 272 ? -2.639 1.573 10.261 1.00 63.72 272 THR A CA 1
ATOM 2203 C C . THR A 1 272 ? -3.684 0.764 9.493 1.00 63.72 272 THR A C 1
ATOM 2205 O O . THR A 1 272 ? -4.820 1.200 9.321 1.00 63.72 272 THR A O 1
ATOM 2208 N N . ASN A 1 273 ? -3.327 -0.463 9.097 1.00 64.50 273 ASN A N 1
ATOM 2209 C CA . ASN A 1 273 ? -4.240 -1.416 8.450 1.00 64.50 273 ASN A CA 1
ATOM 2210 C C . ASN A 1 273 ? -5.215 -2.096 9.425 1.00 64.50 273 ASN A C 1
ATOM 2212 O O . ASN A 1 273 ? -6.061 -2.892 9.009 1.00 64.50 273 ASN A O 1
ATOM 2216 N N . TRP A 1 274 ? -5.095 -1.810 10.725 1.00 79.31 274 TRP A N 1
ATOM 2217 C CA . TRP A 1 274 ? -5.932 -2.413 11.753 1.00 79.31 274 TRP A CA 1
ATOM 2218 C C . TRP A 1 274 ? -7.425 -2.185 11.476 1.00 79.31 274 TRP A C 1
ATOM 2220 O O . TRP A 1 274 ? -8.199 -3.134 11.577 1.00 79.31 274 TRP A O 1
ATOM 2230 N N . TYR A 1 275 ? -7.817 -0.976 11.055 1.00 78.25 275 TYR A N 1
ATOM 2231 C CA . TYR A 1 275 ? -9.219 -0.627 10.786 1.00 78.25 275 TYR A CA 1
ATOM 2232 C C . TYR A 1 275 ? -9.808 -1.411 9.609 1.00 78.25 275 TYR A C 1
ATOM 2234 O O . TYR A 1 275 ? -10.930 -1.905 9.702 1.00 78.25 275 TYR A O 1
ATOM 2242 N N . THR A 1 276 ? -9.039 -1.614 8.538 1.00 78.44 276 THR A N 1
ATOM 2243 C CA . THR A 1 276 ? -9.492 -2.426 7.402 1.00 78.44 276 THR A CA 1
ATOM 2244 C C . THR A 1 276 ? -9.635 -3.900 7.779 1.00 78.44 276 THR A C 1
ATOM 2246 O O . THR A 1 276 ? -10.645 -4.526 7.464 1.00 78.44 276 THR A O 1
ATOM 2249 N N . LYS A 1 277 ? -8.687 -4.444 8.557 1.00 80.19 277 LYS A N 1
ATOM 2250 C CA . LYS A 1 277 ? -8.805 -5.806 9.109 1.00 80.19 277 LYS A CA 1
ATOM 2251 C C . LYS A 1 277 ? -10.037 -5.957 10.003 1.00 80.19 277 LYS A C 1
ATOM 2253 O O . LYS A 1 277 ? -10.661 -7.015 10.011 1.00 80.19 277 LYS A O 1
ATOM 2258 N N . ARG A 1 278 ? -10.410 -4.906 10.745 1.00 85.00 278 ARG A N 1
ATOM 2259 C CA . ARG A 1 278 ? -11.656 -4.910 11.519 1.00 85.00 278 ARG A CA 1
ATOM 2260 C C . ARG A 1 278 ? -12.881 -4.955 10.614 1.00 85.00 278 ARG A C 1
ATOM 2262 O O . ARG A 1 278 ? -13.763 -5.757 10.884 1.00 85.00 278 ARG A O 1
ATOM 2269 N N . LEU A 1 279 ? -12.935 -4.176 9.533 1.00 86.81 279 LEU A N 1
ATOM 2270 C CA . LEU A 1 279 ? -14.056 -4.242 8.587 1.00 86.81 279 LEU A CA 1
ATOM 2271 C C . LEU A 1 279 ? -14.239 -5.649 7.998 1.00 86.81 279 LEU A C 1
ATOM 2273 O O . LEU A 1 279 ? -15.370 -6.130 7.935 1.00 86.81 279 LEU A O 1
ATOM 2277 N N . ALA A 1 280 ? -13.144 -6.328 7.640 1.00 83.88 280 ALA A N 1
ATOM 2278 C CA . ALA A 1 280 ? -13.188 -7.718 7.183 1.00 83.88 280 ALA A CA 1
ATOM 2279 C C . ALA A 1 280 ? -13.806 -8.649 8.242 1.00 83.88 280 ALA A C 1
ATOM 2281 O O . ALA A 1 280 ? -14.747 -9.383 7.946 1.00 83.88 280 ALA A O 1
ATOM 2282 N N . TRP A 1 281 ? -13.376 -8.533 9.503 1.00 88.19 281 TRP A N 1
ATOM 2283 C CA . TRP A 1 281 ? -13.963 -9.300 10.606 1.00 88.19 281 TRP A CA 1
ATOM 2284 C C . TRP A 1 281 ? -15.462 -9.001 10.793 1.00 88.19 281 TRP A C 1
ATOM 2286 O O . TRP A 1 281 ? -16.261 -9.924 10.961 1.00 88.19 281 TRP A O 1
ATOM 2296 N N . LEU A 1 282 ? -15.870 -7.725 10.726 1.00 89.38 282 LEU A N 1
ATOM 2297 C CA . LEU A 1 282 ? -17.278 -7.314 10.847 1.00 89.38 282 LEU A CA 1
ATOM 2298 C C . LEU A 1 282 ? -18.143 -7.910 9.723 1.00 89.38 282 LEU A C 1
ATOM 2300 O O . LEU A 1 282 ? -19.284 -8.310 9.972 1.00 89.38 282 LEU A O 1
ATOM 2304 N N . ARG A 1 283 ? -17.593 -7.991 8.503 1.00 88.94 283 ARG A N 1
ATOM 2305 C CA . ARG A 1 283 ? -18.215 -8.631 7.336 1.00 88.94 283 ARG A CA 1
ATOM 2306 C C . ARG A 1 283 ? -18.380 -10.136 7.550 1.00 88.94 283 ARG A C 1
ATOM 2308 O O . ARG A 1 283 ? -19.483 -10.645 7.380 1.00 88.94 283 ARG A O 1
ATOM 2315 N N . GLU A 1 284 ? -17.320 -10.835 7.949 1.00 88.81 284 GLU A N 1
ATOM 2316 C CA . GLU A 1 284 ? -17.329 -12.292 8.169 1.00 88.81 284 GLU A CA 1
ATOM 2317 C C . GLU A 1 284 ? -18.288 -12.721 9.286 1.00 88.81 284 GLU A C 1
ATOM 2319 O O . GLU A 1 284 ? -18.914 -13.778 9.203 1.00 88.81 284 GLU A O 1
ATOM 2324 N N . ASN A 1 285 ? -18.453 -11.877 10.307 1.00 88.31 285 ASN A N 1
ATOM 2325 C CA . ASN A 1 285 ? -19.303 -12.153 11.466 1.00 88.31 285 ASN A CA 1
ATOM 2326 C C . ASN A 1 285 ? -20.725 -11.581 11.336 1.00 88.31 285 ASN A C 1
ATOM 2328 O O . ASN A 1 285 ? -21.472 -11.575 12.314 1.00 88.31 285 ASN A O 1
ATOM 2332 N N . ASN A 1 286 ? -21.122 -11.118 10.142 1.00 87.56 286 ASN A N 1
ATOM 2333 C CA . ASN A 1 286 ? -22.463 -10.596 9.848 1.00 87.56 286 ASN A CA 1
ATOM 2334 C C . ASN A 1 286 ? -22.946 -9.538 10.858 1.00 87.56 286 ASN A C 1
ATOM 2336 O O . ASN A 1 286 ? -24.116 -9.520 11.255 1.00 87.56 286 ASN A O 1
ATOM 2340 N N . VAL A 1 287 ? -22.043 -8.650 11.288 1.00 90.44 287 VAL A N 1
ATOM 2341 C CA . VAL A 1 287 ? -22.395 -7.561 12.207 1.00 90.44 287 VAL A CA 1
ATOM 2342 C C . VAL A 1 287 ? -23.468 -6.683 11.570 1.00 90.44 287 VAL A C 1
ATOM 2344 O O . VAL A 1 287 ? -23.503 -6.510 10.358 1.00 90.44 287 VAL A O 1
ATOM 2347 N N . LYS A 1 288 ? -24.377 -6.140 12.378 1.00 91.81 288 LYS A N 1
ATOM 2348 C CA . LYS A 1 288 ? -25.499 -5.336 11.889 1.00 91.81 288 LYS A CA 1
ATOM 2349 C C . LYS A 1 288 ? -25.093 -3.888 11.615 1.00 91.81 288 LYS A C 1
ATOM 2351 O O . LYS A 1 288 ? -24.399 -3.264 12.419 1.00 91.81 288 LYS A O 1
ATOM 2356 N N . ILE A 1 289 ? -25.609 -3.350 10.518 1.00 92.19 289 ILE A N 1
ATOM 2357 C CA . ILE A 1 289 ? -25.465 -1.965 10.079 1.00 92.19 289 ILE A CA 1
ATOM 2358 C C . ILE A 1 289 ? -26.841 -1.381 9.743 1.00 92.19 289 ILE A C 1
ATOM 2360 O O . ILE A 1 289 ? -27.731 -2.093 9.276 1.00 92.19 289 ILE A O 1
ATOM 2364 N N . ILE A 1 290 ? -27.034 -0.097 10.028 1.00 90.00 290 ILE A N 1
ATOM 2365 C CA . ILE A 1 290 ? -28.206 0.678 9.620 1.00 90.00 290 ILE A CA 1
ATOM 2366 C C . ILE A 1 290 ? -27.766 1.607 8.493 1.00 90.00 290 ILE A C 1
ATOM 2368 O O . ILE A 1 290 ? -26.840 2.396 8.685 1.00 90.00 290 ILE A O 1
ATOM 2372 N N . ASP A 1 291 ? -28.407 1.490 7.333 1.00 86.94 291 ASP A N 1
ATOM 2373 C CA . ASP A 1 291 ? -28.128 2.341 6.175 1.00 86.94 291 ASP A CA 1
ATOM 2374 C C . ASP A 1 291 ? -28.738 3.753 6.308 1.00 86.94 291 ASP A C 1
ATOM 2376 O O . ASP A 1 291 ? -29.408 4.080 7.290 1.00 86.94 291 ASP A O 1
ATOM 2380 N N . GLU A 1 292 ? -28.510 4.606 5.307 1.00 83.50 292 GLU A N 1
ATOM 2381 C CA . GLU A 1 292 ? -28.947 6.013 5.312 1.00 83.50 292 GLU A CA 1
ATOM 2382 C C . GLU A 1 292 ? -30.470 6.191 5.396 1.00 83.50 292 GLU A C 1
ATOM 2384 O O . GLU A 1 292 ? -30.951 7.217 5.877 1.00 83.50 292 GLU A O 1
ATOM 2389 N N . ILE A 1 293 ? -31.240 5.190 4.953 1.00 84.88 293 ILE A N 1
ATOM 2390 C CA . ILE A 1 293 ? -32.710 5.198 4.985 1.00 84.88 293 ILE A CA 1
ATOM 2391 C C . ILE A 1 293 ? -33.271 4.510 6.238 1.00 84.88 293 ILE A C 1
ATOM 2393 O O . ILE A 1 293 ? -34.487 4.361 6.375 1.00 84.88 293 ILE A O 1
ATOM 2397 N N . GLY A 1 294 ? -32.405 4.100 7.170 1.00 83.06 294 GLY A N 1
ATOM 2398 C CA . GLY A 1 294 ? -32.790 3.473 8.431 1.00 83.06 294 GLY A CA 1
ATOM 2399 C C . GLY A 1 294 ? -33.080 1.972 8.333 1.00 83.06 294 GLY A C 1
ATOM 2400 O O . GLY A 1 294 ? -33.616 1.401 9.287 1.00 83.06 294 GLY A O 1
ATOM 2401 N N . LYS A 1 295 ? -32.748 1.313 7.215 1.00 89.56 295 LYS A N 1
ATOM 2402 C CA . LYS A 1 295 ? -32.919 -0.134 7.036 1.00 89.56 295 LYS A CA 1
ATOM 2403 C C . LYS A 1 295 ? -31.743 -0.875 7.670 1.00 89.56 295 LYS A C 1
ATOM 2405 O O . LYS A 1 295 ? -30.575 -0.578 7.433 1.00 89.56 295 LYS A O 1
ATOM 2410 N N . GLU A 1 296 ? -32.074 -1.875 8.477 1.00 92.25 296 GLU A N 1
ATOM 2411 C CA . GLU A 1 296 ? -31.101 -2.761 9.110 1.00 92.25 296 GLU A CA 1
ATOM 2412 C C . GLU A 1 296 ? -30.687 -3.883 8.152 1.00 92.25 296 GLU A C 1
ATOM 2414 O O . GLU A 1 296 ? -31.544 -4.557 7.576 1.00 92.25 296 GLU A O 1
ATOM 2419 N N . LYS A 1 297 ? -29.377 -4.083 8.009 1.00 93.62 297 LYS A N 1
ATOM 2420 C CA . LYS A 1 297 ? -28.741 -5.128 7.195 1.00 93.62 297 LYS A CA 1
ATOM 2421 C C . LYS A 1 297 ? -27.539 -5.696 7.941 1.00 93.62 297 LYS A C 1
ATOM 2423 O O . LYS A 1 297 ? -27.099 -5.137 8.948 1.00 93.62 297 LYS A O 1
ATOM 2428 N N . THR A 1 298 ? -26.981 -6.795 7.463 1.00 93.75 298 THR A N 1
ATOM 2429 C CA . THR A 1 298 ? -25.625 -7.206 7.850 1.00 93.75 298 THR A CA 1
ATOM 2430 C C . THR A 1 298 ? -24.585 -6.375 7.092 1.00 93.75 298 THR A C 1
ATOM 2432 O O . THR A 1 298 ? -24.848 -5.884 5.997 1.00 93.75 298 THR A O 1
ATOM 2435 N N . VAL A 1 299 ? -23.380 -6.221 7.650 1.00 91.12 299 VAL A N 1
ATOM 2436 C CA . VAL A 1 299 ? -22.245 -5.572 6.973 1.00 91.12 299 VAL A CA 1
ATOM 2437 C C . VAL A 1 299 ? -21.947 -6.290 5.660 1.00 91.12 299 VAL A C 1
ATOM 2439 O O . VAL A 1 299 ? -21.660 -5.636 4.667 1.00 91.12 299 VAL A O 1
ATOM 2442 N N . LYS A 1 300 ? -22.079 -7.620 5.620 1.00 92.94 300 LYS A N 1
ATOM 2443 C CA . LYS A 1 300 ? -21.924 -8.397 4.391 1.00 92.94 300 LYS A CA 1
ATOM 2444 C C . LYS A 1 300 ? -22.927 -7.983 3.313 1.00 92.94 300 LYS A C 1
ATOM 2446 O O . LYS A 1 300 ? -22.494 -7.592 2.237 1.00 92.94 300 LYS A O 1
ATOM 2451 N N . GLU A 1 301 ? -24.224 -8.020 3.616 1.00 94.06 301 GLU A N 1
ATOM 2452 C CA . GLU A 1 301 ? -25.276 -7.618 2.670 1.00 94.06 301 GLU A CA 1
ATOM 2453 C C . GLU A 1 301 ? -25.104 -6.163 2.225 1.00 94.06 301 GLU A C 1
ATOM 2455 O O . GLU A 1 301 ? -25.257 -5.856 1.052 1.00 94.06 301 GLU A O 1
ATOM 2460 N N . PHE A 1 302 ? -24.745 -5.269 3.149 1.00 92.75 302 PHE A N 1
ATOM 2461 C CA . PHE A 1 302 ? -24.513 -3.861 2.842 1.00 92.75 302 PHE A CA 1
ATOM 2462 C C . PHE A 1 302 ? -23.358 -3.662 1.853 1.00 92.75 302 PHE A C 1
ATOM 2464 O O . PHE A 1 302 ? -23.517 -2.955 0.862 1.00 92.75 302 PHE A O 1
ATOM 2471 N N . LEU A 1 303 ? -22.209 -4.298 2.097 1.00 91.00 303 LEU A N 1
ATOM 2472 C CA . LEU A 1 303 ? -21.058 -4.208 1.197 1.00 91.00 303 LEU A CA 1
ATOM 2473 C C . LEU A 1 303 ? -21.349 -4.873 -0.158 1.00 91.00 303 LEU A C 1
ATOM 2475 O O . LEU A 1 303 ? -20.954 -4.335 -1.185 1.00 91.00 303 LEU A O 1
ATOM 2479 N N . GLU A 1 304 ? -22.077 -5.994 -0.177 1.00 91.25 304 GLU A N 1
ATOM 2480 C CA . GLU A 1 304 ? -22.509 -6.659 -1.415 1.00 91.25 304 GLU A CA 1
ATOM 2481 C C . GLU A 1 304 ? -23.471 -5.791 -2.236 1.00 91.25 304 GLU A C 1
ATOM 2483 O O . GLU A 1 304 ? -23.306 -5.692 -3.450 1.00 91.25 304 GLU A O 1
ATOM 2488 N N . GLU A 1 305 ? -24.440 -5.126 -1.600 1.00 91.19 305 GLU A N 1
ATOM 2489 C CA . GLU A 1 305 ? -25.333 -4.178 -2.274 1.00 91.19 305 GLU A CA 1
ATOM 2490 C C . GLU A 1 305 ? -24.543 -3.019 -2.894 1.00 91.19 305 GLU A C 1
ATOM 2492 O O . GLU A 1 305 ? -24.765 -2.703 -4.060 1.00 91.19 305 GLU A O 1
ATOM 2497 N N . ILE A 1 306 ? -23.563 -2.452 -2.179 1.00 88.69 306 ILE A N 1
ATOM 2498 C CA . ILE A 1 306 ? -22.698 -1.397 -2.728 1.00 88.69 306 ILE A CA 1
ATOM 2499 C C . ILE A 1 306 ? -21.908 -1.906 -3.936 1.00 88.69 306 ILE A C 1
ATOM 2501 O O . ILE A 1 306 ? -21.889 -1.256 -4.979 1.00 88.69 306 ILE A O 1
ATOM 2505 N N . THR A 1 307 ? -21.268 -3.071 -3.826 1.00 87.94 307 THR A N 1
ATOM 2506 C CA . THR A 1 307 ? -20.547 -3.683 -4.950 1.00 87.94 307 THR A CA 1
ATOM 2507 C C . THR A 1 307 ? -21.477 -3.896 -6.153 1.00 87.94 307 THR A C 1
ATOM 2509 O O . THR A 1 307 ? -21.095 -3.611 -7.286 1.00 87.94 307 THR A O 1
ATOM 2512 N N . MET A 1 308 ? -22.719 -4.337 -5.929 1.00 88.69 308 MET A N 1
ATOM 2513 C CA . MET A 1 308 ? -23.712 -4.500 -6.996 1.00 88.69 308 MET A CA 1
ATOM 2514 C C . MET A 1 308 ? -24.152 -3.165 -7.603 1.00 88.69 308 MET A C 1
ATOM 2516 O O . MET A 1 308 ? -24.305 -3.086 -8.818 1.00 88.69 308 MET A O 1
ATOM 2520 N N . GLU A 1 309 ? -24.310 -2.106 -6.806 1.00 88.69 309 GLU A N 1
ATOM 2521 C CA . GLU A 1 309 ? -24.573 -0.755 -7.316 1.00 88.69 309 GLU A CA 1
ATOM 2522 C C . GLU A 1 309 ? -23.460 -0.283 -8.256 1.00 88.69 309 GLU A C 1
ATOM 2524 O O . GLU A 1 309 ? -23.753 0.258 -9.322 1.00 88.69 309 GLU A O 1
ATOM 2529 N N . PHE A 1 310 ? -22.194 -0.541 -7.909 1.00 86.12 310 PHE A N 1
ATOM 2530 C CA . PHE A 1 310 ? -21.068 -0.263 -8.801 1.00 86.12 310 PHE A CA 1
ATOM 2531 C C . PHE A 1 310 ? -21.163 -1.050 -10.106 1.00 86.12 310 PHE A C 1
ATOM 2533 O O . PHE A 1 310 ? -20.963 -0.471 -11.165 1.00 86.12 310 PHE A O 1
ATOM 2540 N N . TYR A 1 311 ? -21.504 -2.337 -10.066 1.00 86.81 311 TYR A N 1
ATOM 2541 C CA . TYR A 1 311 ? -21.648 -3.130 -11.289 1.00 86.81 311 TYR A CA 1
ATOM 2542 C C . TYR A 1 311 ? -22.866 -2.752 -12.137 1.00 86.81 311 TYR A C 1
ATOM 2544 O O . TYR A 1 311 ? -22.838 -2.916 -13.352 1.00 86.81 311 TYR A O 1
ATOM 2552 N N . ILE A 1 312 ? -23.924 -2.213 -11.530 1.00 87.69 312 ILE A N 1
ATOM 2553 C CA . ILE A 1 312 ? -25.047 -1.619 -12.268 1.00 87.69 312 ILE A CA 1
ATOM 2554 C C . ILE A 1 312 ? -24.610 -0.311 -12.937 1.00 87.69 312 ILE A C 1
ATOM 2556 O O . ILE A 1 312 ? -25.027 -0.029 -14.060 1.00 87.69 312 ILE A O 1
ATOM 2560 N N . GLN A 1 313 ? -23.785 0.485 -12.254 1.00 84.81 313 GLN A N 1
ATOM 2561 C CA . GLN A 1 313 ? -23.266 1.752 -12.764 1.00 84.81 313 GLN A CA 1
ATOM 2562 C C . GLN A 1 313 ? -22.196 1.555 -13.852 1.00 84.81 313 GLN A C 1
ATOM 2564 O O . GLN A 1 313 ? -22.157 2.334 -14.801 1.00 84.81 313 GLN A O 1
ATOM 2569 N N . PHE A 1 314 ? -21.378 0.509 -13.727 1.00 85.75 314 PHE A N 1
ATOM 2570 C CA . PHE A 1 314 ? -20.248 0.176 -14.599 1.00 85.75 314 PHE A CA 1
ATOM 2571 C C . PHE A 1 314 ? -20.334 -1.295 -15.061 1.00 85.75 314 PHE A C 1
ATOM 2573 O O . PHE A 1 314 ? -19.514 -2.132 -14.656 1.00 85.75 314 PHE A O 1
ATOM 2580 N N . PRO A 1 315 ? -21.348 -1.661 -15.872 1.00 85.88 315 PRO A N 1
ATOM 2581 C CA . PRO A 1 315 ? -21.566 -3.042 -16.317 1.00 85.88 315 PRO A CA 1
ATOM 2582 C C . PRO A 1 315 ? -20.396 -3.617 -17.130 1.00 85.88 315 PRO A C 1
ATOM 2584 O O . PRO A 1 315 ? -20.197 -4.832 -17.162 1.00 85.88 315 PRO A O 1
ATOM 2587 N N . GLU A 1 316 ? -19.586 -2.765 -17.757 1.00 83.88 316 GLU A N 1
ATOM 2588 C CA . GLU A 1 316 ? -18.373 -3.131 -18.488 1.00 83.88 316 GLU A CA 1
ATOM 2589 C C . GLU A 1 316 ? -17.352 -3.888 -17.623 1.00 83.88 316 GLU A C 1
ATOM 2591 O O . GLU A 1 316 ? -16.686 -4.793 -18.127 1.00 83.88 316 GLU A O 1
ATOM 2596 N N . LEU A 1 317 ? -17.302 -3.615 -16.312 1.00 84.06 317 LEU A N 1
ATOM 2597 C CA . LEU A 1 317 ? -16.428 -4.319 -15.366 1.00 84.06 317 LEU A CA 1
ATOM 2598 C C . LEU A 1 317 ? -16.815 -5.794 -15.173 1.00 84.06 317 LEU A C 1
ATOM 2600 O O . LEU A 1 317 ? -15.993 -6.585 -14.716 1.00 84.06 317 LEU A O 1
ATOM 2604 N N . GLN A 1 318 ? -18.057 -6.169 -15.503 1.00 79.75 318 GLN A N 1
ATOM 2605 C CA . GLN A 1 318 ? -18.512 -7.564 -15.517 1.00 79.75 318 GLN A CA 1
ATOM 2606 C C . GLN A 1 318 ? -18.454 -8.193 -16.914 1.00 79.75 318 GLN A C 1
ATOM 2608 O O . GLN A 1 318 ? -18.416 -9.418 -17.035 1.00 79.75 318 GLN A O 1
ATOM 2613 N N . ALA A 1 319 ? -18.493 -7.374 -17.968 1.00 67.50 319 ALA A N 1
ATOM 2614 C CA . ALA A 1 319 ? -18.555 -7.840 -19.349 1.00 67.50 319 ALA A CA 1
ATOM 2615 C C . ALA A 1 319 ? -17.195 -8.324 -19.876 1.00 67.50 319 ALA A C 1
ATOM 2617 O O . ALA A 1 319 ? -17.141 -9.264 -20.674 1.00 67.50 319 ALA A O 1
ATOM 2618 N N . GLU A 1 320 ? -16.098 -7.699 -19.445 1.00 69.69 320 GLU A N 1
ATOM 2619 C CA . GLU A 1 320 ? -14.754 -8.066 -19.885 1.00 69.69 320 GLU A CA 1
ATOM 2620 C C . GLU A 1 320 ? -14.179 -9.216 -19.047 1.00 69.69 320 GLU A C 1
ATOM 2622 O O . GLU A 1 320 ? -14.069 -9.156 -17.822 1.00 69.69 320 GLU A O 1
ATOM 2627 N N . ASN A 1 321 ? -13.797 -10.303 -19.722 1.00 82.31 321 ASN A N 1
ATOM 2628 C CA . ASN A 1 321 ? -13.229 -11.474 -19.066 1.00 82.31 321 ASN A CA 1
ATOM 2629 C C . ASN A 1 321 ? -11.757 -11.211 -18.707 1.00 82.31 321 ASN A C 1
ATOM 2631 O O . ASN A 1 321 ? -10.856 -11.456 -19.514 1.00 82.31 321 ASN A O 1
ATOM 2635 N N . PHE A 1 322 ? -11.535 -10.744 -17.476 1.00 87.81 322 PHE A N 1
ATOM 2636 C CA . PHE A 1 322 ? -10.208 -10.489 -16.913 1.00 87.81 322 PHE A CA 1
ATOM 2637 C C . PHE A 1 322 ? -9.257 -11.685 -17.074 1.00 87.81 322 PHE A C 1
ATOM 2639 O O . PHE A 1 322 ? -8.109 -11.517 -17.482 1.00 87.81 322 PHE A O 1
ATOM 2646 N N . ASP A 1 323 ? -9.735 -12.909 -16.833 1.00 86.81 323 ASP A N 1
ATOM 2647 C CA . ASP A 1 323 ? -8.924 -14.121 -16.964 1.00 86.81 323 ASP A CA 1
ATOM 2648 C C . ASP A 1 323 ? -8.439 -14.360 -18.396 1.00 86.81 323 ASP A C 1
ATOM 2650 O O . ASP A 1 323 ? -7.297 -14.784 -18.610 1.00 86.81 323 ASP A O 1
ATOM 2654 N N . TYR A 1 324 ? -9.300 -14.096 -19.377 1.00 88.12 324 TYR A N 1
ATOM 2655 C CA . TYR A 1 324 ? -8.967 -14.186 -20.794 1.00 88.12 324 TYR A CA 1
ATOM 2656 C C . TYR A 1 324 ? -7.978 -13.089 -21.199 1.00 88.12 324 TYR A C 1
ATOM 2658 O O . TYR A 1 324 ? -6.951 -13.396 -21.807 1.00 88.12 324 TYR A O 1
ATOM 2666 N N . TRP A 1 325 ? -8.234 -11.837 -20.800 1.00 90.38 325 TRP A N 1
ATOM 2667 C CA . TRP A 1 325 ? -7.327 -10.713 -21.045 1.00 90.38 325 TRP A CA 1
ATOM 2668 C C . TRP A 1 325 ? -5.929 -10.979 -20.481 1.00 90.38 325 TRP A C 1
ATOM 2670 O O . TRP A 1 325 ? -4.936 -10.795 -21.187 1.00 90.38 325 TRP A O 1
ATOM 2680 N N . LEU A 1 326 ? -5.849 -11.480 -19.247 1.00 90.62 326 LEU A N 1
ATOM 2681 C CA . LEU A 1 326 ? -4.589 -11.781 -18.576 1.00 90.62 326 LEU A CA 1
ATOM 2682 C C . LEU A 1 326 ? -3.810 -12.875 -19.307 1.00 90.62 326 LEU A C 1
ATOM 2684 O O . LEU A 1 326 ? -2.607 -12.753 -19.509 1.00 90.62 326 LEU A O 1
ATOM 2688 N N . SER A 1 327 ? -4.510 -13.924 -19.747 1.00 88.25 327 SER A N 1
ATOM 2689 C CA . SER A 1 327 ? -3.897 -15.072 -20.428 1.00 88.25 327 SER A CA 1
ATOM 2690 C C . SER A 1 327 ? -3.343 -14.714 -21.812 1.00 88.25 327 SER A C 1
ATOM 2692 O O . SER A 1 327 ? -2.399 -15.349 -22.271 1.00 88.25 327 SER A O 1
ATOM 2694 N N . ILE A 1 328 ? -3.914 -13.704 -22.474 1.00 89.31 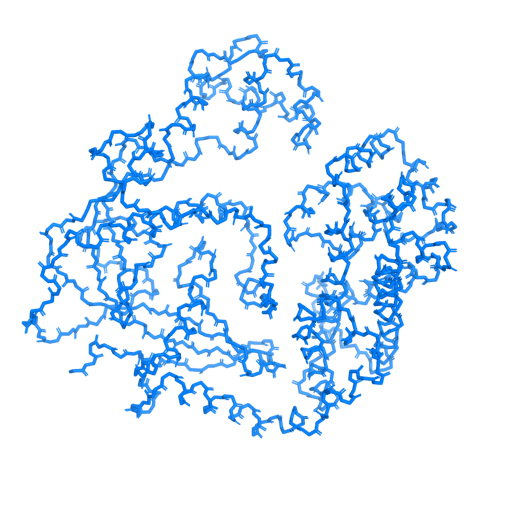328 ILE A N 1
ATOM 2695 C CA . ILE A 1 328 ? -3.430 -13.205 -23.769 1.00 89.31 328 ILE A CA 1
ATOM 2696 C C . ILE A 1 328 ? -2.318 -12.177 -23.591 1.00 89.31 328 ILE A C 1
ATOM 2698 O O . ILE A 1 328 ? -1.315 -12.226 -24.299 1.00 89.31 328 ILE A O 1
ATOM 2702 N N . THR A 1 329 ? -2.508 -11.235 -22.670 1.00 90.31 329 THR A N 1
ATOM 2703 C CA . THR A 1 329 ? -1.643 -10.056 -22.545 1.00 90.31 329 THR A CA 1
ATOM 2704 C C . THR A 1 329 ? -0.384 -10.356 -21.734 1.00 90.31 329 THR A C 1
ATOM 2706 O O . THR A 1 329 ? 0.676 -9.819 -22.052 1.00 90.31 329 THR A O 1
ATOM 2709 N N . TYR A 1 330 ? -0.485 -11.236 -20.729 1.00 91.62 330 TYR A N 1
ATOM 2710 C CA . TYR A 1 330 ? 0.585 -11.589 -19.786 1.00 91.62 330 TYR A CA 1
ATOM 2711 C C . TYR A 1 330 ? 0.612 -13.109 -19.509 1.00 91.62 330 TYR A C 1
ATOM 2713 O O . TYR A 1 330 ? 0.383 -13.548 -18.377 1.00 91.62 330 TYR A O 1
ATOM 2721 N N . PRO A 1 331 ? 0.894 -13.947 -20.526 1.00 88.12 331 PRO A N 1
ATOM 2722 C CA . PRO A 1 331 ? 0.691 -15.400 -20.463 1.00 88.12 331 PRO A CA 1
ATOM 2723 C C . PRO A 1 331 ? 1.474 -16.102 -19.341 1.00 88.12 331 PRO A C 1
ATOM 2725 O O . PRO A 1 331 ? 0.980 -17.064 -18.756 1.00 88.12 331 PRO A O 1
ATOM 2728 N N . ASN A 1 332 ? 2.665 -15.602 -19.000 1.00 88.88 332 ASN A N 1
ATOM 2729 C CA . ASN A 1 332 ? 3.545 -16.207 -17.995 1.00 88.88 332 ASN A CA 1
ATOM 2730 C C . ASN A 1 332 ? 3.259 -15.741 -16.556 1.00 88.88 332 ASN A C 1
ATOM 2732 O O . ASN A 1 332 ? 3.867 -16.247 -15.615 1.00 88.88 332 ASN A O 1
ATOM 2736 N N . LEU A 1 333 ? 2.324 -14.806 -16.342 1.00 86.19 333 LEU A N 1
ATOM 2737 C CA . LEU A 1 333 ? 2.004 -14.324 -14.994 1.00 86.19 333 LEU A CA 1
ATOM 2738 C C . LEU A 1 333 ? 1.429 -15.440 -14.114 1.00 86.19 333 LEU A C 1
ATOM 2740 O O . LEU A 1 333 ? 1.865 -15.611 -12.980 1.00 86.19 333 LEU A O 1
ATOM 2744 N N . LYS A 1 334 ? 0.484 -16.232 -14.646 1.00 82.88 334 LYS A N 1
ATOM 2745 C CA . LYS A 1 334 ? -0.213 -17.299 -13.897 1.00 82.88 334 LYS A CA 1
ATOM 2746 C C . LYS A 1 334 ? 0.706 -18.440 -13.446 1.00 82.88 334 LYS A C 1
ATOM 2748 O O . LYS A 1 334 ? 0.325 -19.278 -12.631 1.00 82.88 334 LYS A O 1
ATOM 2753 N N . THR A 1 335 ? 1.913 -18.500 -13.996 1.00 83.06 335 THR A N 1
ATOM 2754 C CA . THR A 1 335 ? 2.917 -19.506 -13.652 1.00 83.06 335 THR A CA 1
ATOM 2755 C C . THR A 1 335 ? 3.925 -19.027 -12.613 1.00 83.06 335 THR A C 1
ATOM 2757 O O . THR A 1 335 ? 4.665 -19.855 -12.090 1.00 83.06 335 THR A O 1
ATOM 2760 N N . LEU A 1 336 ? 3.944 -17.730 -12.285 1.00 78.88 336 LEU A N 1
ATOM 2761 C CA . LEU A 1 336 ? 4.844 -17.185 -11.271 1.00 78.88 336 LEU A CA 1
ATOM 2762 C C . LEU A 1 336 ? 4.424 -17.604 -9.859 1.00 78.88 336 LEU A C 1
ATOM 2764 O O . LEU A 1 336 ? 3.238 -17.594 -9.510 1.00 78.88 336 LEU A O 1
ATOM 2768 N N . LYS A 1 337 ? 5.406 -17.866 -8.993 1.00 76.69 337 LYS A N 1
ATOM 2769 C CA . LYS A 1 337 ? 5.179 -18.055 -7.550 1.00 76.69 337 LYS A CA 1
ATOM 2770 C C . LYS A 1 337 ? 4.563 -16.811 -6.916 1.00 76.69 337 LYS A C 1
ATOM 2772 O O . LYS A 1 337 ? 3.672 -16.926 -6.077 1.00 76.69 337 LYS A O 1
ATOM 2777 N N . CYS A 1 338 ? 4.984 -15.626 -7.360 1.00 70.62 338 CYS A N 1
ATOM 2778 C CA . CYS A 1 338 ? 4.474 -14.355 -6.856 1.00 70.62 338 CYS A CA 1
ATOM 2779 C C . CYS A 1 338 ? 3.129 -13.920 -7.466 1.00 70.62 338 CYS A C 1
ATOM 2781 O O . CYS A 1 338 ? 2.653 -12.837 -7.137 1.00 70.62 338 CYS A O 1
ATOM 2783 N N . GLN A 1 339 ? 2.486 -14.741 -8.313 1.00 78.06 339 GLN A N 1
ATOM 2784 C CA . GLN A 1 339 ? 1.274 -14.339 -9.040 1.00 78.06 339 GLN A CA 1
ATOM 2785 C C . GLN A 1 339 ? 0.181 -13.788 -8.119 1.00 78.06 339 GLN A C 1
ATOM 2787 O O . GLN A 1 339 ? -0.415 -12.764 -8.432 1.00 78.06 339 GLN A O 1
ATOM 2792 N N . LYS A 1 340 ? -0.037 -14.421 -6.955 1.00 72.56 340 LYS A N 1
ATOM 2793 C CA . LYS A 1 340 ? -1.104 -14.050 -6.015 1.00 72.56 340 LYS A CA 1
ATOM 2794 C C . LYS A 1 340 ? -0.969 -12.600 -5.549 1.00 72.56 340 LYS A C 1
ATOM 2796 O O . LYS A 1 340 ? -1.980 -11.936 -5.396 1.00 72.56 340 LYS A O 1
ATOM 2801 N N . TYR A 1 341 ? 0.266 -12.119 -5.415 1.00 69.44 341 TYR A N 1
ATOM 2802 C CA . TYR A 1 341 ? 0.590 -10.757 -4.990 1.00 69.44 341 TYR A CA 1
ATOM 2803 C C . TYR A 1 341 ? 0.439 -9.717 -6.102 1.00 69.44 341 TYR A C 1
ATOM 2805 O O . TYR A 1 341 ? 0.476 -8.527 -5.832 1.00 69.44 341 TYR A O 1
ATOM 2813 N N . LEU A 1 342 ? 0.346 -10.154 -7.359 1.00 76.44 342 LEU A N 1
ATOM 2814 C CA . LEU A 1 342 ? 0.238 -9.275 -8.521 1.00 76.44 342 LEU A CA 1
ATOM 2815 C C . LEU A 1 342 ? -1.189 -9.245 -9.082 1.00 76.44 342 LEU A C 1
ATOM 2817 O O . LEU A 1 342 ? -1.559 -8.276 -9.740 1.00 76.44 342 LEU A O 1
ATOM 2821 N N . MET A 1 343 ? -1.993 -10.284 -8.832 1.00 82.56 343 MET A N 1
ATOM 2822 C CA . MET A 1 343 ? -3.327 -10.449 -9.417 1.00 82.56 343 MET A CA 1
ATOM 2823 C C . MET A 1 343 ? -4.242 -9.241 -9.203 1.00 82.56 343 MET A C 1
ATOM 2825 O O . MET A 1 343 ? -4.886 -8.809 -10.159 1.00 82.56 343 MET A O 1
ATOM 2829 N N . ASP A 1 344 ? -4.273 -8.677 -7.995 1.00 77.12 344 ASP A N 1
ATOM 2830 C CA . ASP A 1 344 ? -5.128 -7.529 -7.680 1.00 77.12 344 ASP A CA 1
ATOM 2831 C C . ASP A 1 344 ? -4.669 -6.263 -8.408 1.00 77.12 344 ASP A C 1
ATOM 2833 O O . ASP A 1 344 ? -5.484 -5.562 -9.010 1.00 77.12 344 ASP A O 1
ATOM 2837 N N . SER A 1 345 ? -3.357 -6.027 -8.467 1.00 81.69 345 SER A N 1
ATOM 2838 C CA . SER A 1 345 ? -2.764 -4.941 -9.251 1.00 81.69 345 SER A CA 1
ATOM 2839 C C . SER A 1 345 ? -3.044 -5.085 -10.762 1.00 81.69 345 SER A C 1
ATOM 2841 O O . SER A 1 345 ? -3.346 -4.098 -11.436 1.00 81.69 345 SER A O 1
ATOM 2843 N N . PHE A 1 346 ? -3.026 -6.308 -11.310 1.00 87.50 346 PHE A N 1
ATOM 2844 C CA . PHE A 1 346 ? -3.415 -6.568 -12.705 1.00 87.50 346 PHE A CA 1
ATOM 2845 C C . PHE A 1 346 ? -4.917 -6.395 -12.946 1.00 87.50 346 PHE A C 1
ATOM 2847 O O . PHE A 1 346 ? -5.302 -5.852 -13.982 1.00 87.50 346 PHE A O 1
ATOM 2854 N N . LYS A 1 347 ? -5.768 -6.825 -12.007 1.00 86.44 347 LYS A N 1
ATOM 2855 C CA . LYS A 1 347 ? -7.227 -6.632 -12.071 1.00 86.44 347 LYS A CA 1
ATOM 2856 C C . LYS A 1 347 ? -7.578 -5.148 -12.037 1.00 86.44 347 LYS A C 1
ATOM 2858 O O . LYS A 1 347 ? -8.383 -4.690 -12.840 1.00 86.44 347 LYS A O 1
ATOM 2863 N N . SER A 1 348 ? -6.908 -4.395 -11.171 1.00 84.19 348 SER A N 1
ATOM 2864 C CA . SER A 1 348 ? -7.001 -2.938 -11.082 1.00 84.19 348 SER A CA 1
ATOM 2865 C C . SER A 1 348 ? -6.609 -2.265 -12.404 1.00 84.19 348 SER A C 1
ATOM 2867 O O . SER A 1 348 ? -7.377 -1.469 -12.944 1.00 84.19 348 SER A O 1
ATOM 2869 N N . LEU A 1 349 ? -5.476 -2.663 -13.004 1.00 88.56 349 LEU A N 1
ATOM 2870 C CA . LEU A 1 349 ? -5.045 -2.152 -14.311 1.00 88.56 349 LEU A CA 1
ATOM 2871 C C . LEU A 1 349 ? -6.020 -2.503 -15.447 1.00 88.56 349 LEU A C 1
ATOM 2873 O O . LEU A 1 349 ? -6.267 -1.674 -16.324 1.00 88.56 349 LEU A O 1
ATOM 2877 N N . HIS A 1 350 ? -6.551 -3.724 -15.469 1.00 90.62 350 HIS A N 1
ATOM 2878 C CA . HIS A 1 350 ? -7.562 -4.124 -16.445 1.00 90.62 350 HIS A CA 1
ATOM 2879 C C . HIS A 1 350 ? -8.789 -3.219 -16.329 1.00 90.62 350 HIS A C 1
ATOM 2881 O O . HIS A 1 350 ? -9.138 -2.522 -17.277 1.00 90.62 350 HIS A O 1
ATOM 2887 N N . ASN A 1 351 ? -9.358 -3.140 -15.129 1.00 89.94 351 ASN A N 1
ATOM 2888 C CA . ASN A 1 351 ? -10.594 -2.417 -14.876 1.00 89.94 351 ASN A CA 1
ATOM 2889 C C . ASN A 1 351 ? -10.457 -0.910 -15.121 1.00 89.94 351 ASN A C 1
ATOM 2891 O O . ASN A 1 351 ? -11.361 -0.312 -15.699 1.00 89.94 351 ASN A O 1
ATOM 2895 N N . ILE A 1 352 ? -9.330 -0.283 -14.760 1.00 88.00 352 ILE A N 1
ATOM 2896 C CA . ILE A 1 352 ? -9.129 1.146 -15.046 1.00 88.00 352 ILE A CA 1
ATOM 2897 C C . ILE A 1 352 ? -9.012 1.419 -16.552 1.00 88.00 352 ILE A C 1
ATOM 2899 O O . ILE A 1 352 ? -9.514 2.434 -17.030 1.00 88.00 352 ILE A O 1
ATOM 2903 N N . ASN A 1 353 ? -8.416 0.502 -17.326 1.00 88.88 353 ASN A N 1
ATOM 2904 C CA . ASN A 1 353 ? -8.393 0.605 -18.787 1.00 88.88 353 ASN A CA 1
ATOM 2905 C C . ASN A 1 353 ? -9.792 0.417 -19.387 1.00 88.88 353 ASN A C 1
ATOM 2907 O O . ASN A 1 353 ? -10.167 1.164 -20.291 1.00 88.88 353 ASN A O 1
ATOM 2911 N N . THR A 1 354 ? -10.579 -0.530 -18.873 1.00 90.31 354 THR A N 1
ATOM 2912 C CA . THR A 1 354 ? -11.981 -0.726 -19.266 1.00 90.31 354 THR A CA 1
ATOM 2913 C C . THR A 1 354 ? -12.799 0.544 -19.014 1.00 90.31 354 THR A C 1
ATOM 2915 O O . THR A 1 354 ? -13.482 1.030 -19.916 1.00 90.31 354 THR A O 1
ATOM 2918 N N . LEU A 1 355 ? -12.676 1.143 -17.825 1.00 88.44 355 LEU A N 1
ATOM 2919 C CA . LEU A 1 355 ? -13.353 2.396 -17.475 1.00 88.44 355 LEU A CA 1
ATOM 2920 C C . LEU A 1 355 ? -12.896 3.563 -18.366 1.00 88.44 355 LEU A C 1
ATOM 2922 O O . LEU A 1 355 ? -13.727 4.345 -18.827 1.00 88.44 355 LEU A O 1
ATOM 2926 N N . TYR A 1 356 ? -11.596 3.667 -18.665 1.00 87.62 356 TYR A N 1
ATOM 2927 C CA . TYR A 1 356 ? -11.059 4.703 -19.554 1.00 87.62 356 TYR A CA 1
ATOM 2928 C C . TYR A 1 356 ? -11.618 4.574 -20.976 1.00 87.62 356 TYR A C 1
ATOM 2930 O O . TYR A 1 356 ? -12.090 5.552 -21.557 1.00 87.62 356 TYR A O 1
ATOM 2938 N N . ASN A 1 357 ? -11.648 3.354 -21.520 1.00 87.88 357 ASN A N 1
ATOM 2939 C CA . ASN A 1 357 ? -12.199 3.083 -22.850 1.00 87.88 357 ASN A CA 1
ATOM 2940 C C . ASN A 1 357 ? -13.689 3.449 -22.955 1.00 87.88 357 ASN A C 1
ATOM 2942 O O . ASN A 1 357 ? -14.152 3.823 -24.034 1.00 87.88 357 ASN A O 1
ATOM 2946 N N . ASN A 1 358 ? -14.416 3.400 -21.835 1.00 86.88 358 ASN A N 1
ATOM 2947 C CA . ASN A 1 358 ? -15.817 3.807 -21.715 1.00 86.88 358 ASN A CA 1
ATOM 2948 C C . ASN A 1 358 ? -15.996 5.267 -21.244 1.00 86.88 358 ASN A C 1
ATOM 2950 O O . ASN A 1 358 ? -17.109 5.677 -20.911 1.00 86.88 358 ASN A O 1
ATOM 2954 N N . SER A 1 359 ? -14.919 6.067 -21.245 1.00 85.56 359 SER A N 1
ATOM 2955 C CA . SER A 1 359 ? -14.914 7.488 -20.854 1.00 85.56 359 SER A CA 1
ATOM 2956 C C . SER A 1 359 ? -15.424 7.750 -19.426 1.00 85.56 359 SER A C 1
ATOM 2958 O O . SER A 1 359 ? -16.009 8.798 -19.165 1.00 85.56 359 SER A O 1
ATOM 2960 N N . GLN A 1 360 ? -15.224 6.796 -18.508 1.00 83.00 360 GLN A N 1
ATOM 2961 C CA . GLN A 1 360 ? -15.641 6.889 -17.099 1.00 83.00 360 GLN A CA 1
ATOM 2962 C C . GLN A 1 360 ? -14.541 7.409 -16.165 1.00 83.00 360 GLN A C 1
ATOM 2964 O O . GLN A 1 360 ? -14.830 7.827 -15.045 1.00 83.00 360 GLN A O 1
ATOM 2969 N N . VAL A 1 361 ? -13.282 7.358 -16.603 1.00 81.88 361 VAL A N 1
ATOM 2970 C CA . VAL A 1 361 ? -12.113 7.863 -15.872 1.00 81.88 361 VAL A CA 1
ATOM 2971 C C . VAL A 1 361 ? -11.160 8.553 -16.839 1.00 81.88 361 VAL A C 1
ATOM 2973 O O . VAL A 1 361 ? -11.136 8.250 -18.034 1.00 81.88 361 VAL A O 1
ATOM 2976 N N . GLU A 1 362 ? -10.347 9.459 -16.313 1.00 82.56 362 GLU A N 1
ATOM 2977 C CA . GLU A 1 362 ? -9.323 10.148 -17.088 1.00 82.56 362 GLU A CA 1
ATOM 2978 C C . GLU A 1 362 ? -8.124 9.253 -17.411 1.00 82.56 362 GLU A C 1
ATOM 2980 O O . GLU A 1 362 ? -7.771 8.315 -16.690 1.00 82.56 362 GLU A O 1
ATOM 2985 N N . ALA A 1 363 ? -7.417 9.622 -18.475 1.00 83.06 363 ALA A N 1
ATOM 2986 C CA . ALA A 1 363 ? -6.154 9.014 -18.869 1.00 83.06 363 ALA A CA 1
ATOM 2987 C C . ALA A 1 363 ? -5.082 9.037 -17.760 1.00 83.06 363 ALA A C 1
ATOM 2989 O O . ALA A 1 363 ? -4.240 8.139 -17.671 1.00 83.06 363 ALA A O 1
ATOM 2990 N N . THR A 1 364 ? -5.111 10.056 -16.898 1.00 80.50 364 THR A N 1
ATOM 2991 C CA . THR A 1 364 ? -4.199 10.223 -15.759 1.00 80.50 364 THR A CA 1
ATOM 2992 C C . THR A 1 364 ? -4.281 9.040 -14.788 1.00 80.50 364 THR A C 1
ATOM 2994 O O . THR A 1 364 ? -3.245 8.558 -14.319 1.00 80.50 364 THR A O 1
ATOM 2997 N N . ALA A 1 365 ? -5.481 8.497 -14.557 1.00 80.31 365 ALA A N 1
ATOM 2998 C CA . ALA A 1 365 ? -5.698 7.334 -13.701 1.00 80.31 365 ALA A CA 1
ATOM 2999 C C . ALA A 1 365 ? -5.015 6.075 -14.263 1.00 80.31 365 ALA A C 1
ATOM 3001 O O . ALA A 1 365 ? -4.308 5.376 -13.532 1.00 80.31 365 ALA A O 1
ATOM 3002 N N . VAL A 1 366 ? -5.133 5.839 -15.577 1.00 85.62 366 VAL A N 1
ATOM 3003 C CA . VAL A 1 366 ? -4.458 4.731 -16.280 1.00 85.62 366 VAL A CA 1
ATOM 3004 C C . VAL A 1 366 ? -2.939 4.843 -16.139 1.00 85.62 366 VAL A C 1
ATOM 3006 O O . VAL A 1 366 ? -2.266 3.861 -15.808 1.00 85.62 366 VAL A O 1
ATOM 3009 N N . VAL A 1 367 ? -2.388 6.046 -16.331 1.00 84.94 367 VAL A N 1
ATOM 3010 C CA . VAL A 1 367 ? -0.946 6.304 -16.206 1.00 84.94 367 VAL A CA 1
ATOM 3011 C C . VAL A 1 367 ? -0.452 6.023 -14.785 1.00 84.94 367 VAL A C 1
ATOM 3013 O O . VAL A 1 367 ? 0.561 5.341 -14.616 1.00 84.94 367 VAL A O 1
ATOM 3016 N N . ILE A 1 368 ? -1.167 6.504 -13.761 1.00 79.88 368 ILE A N 1
ATOM 3017 C CA . ILE A 1 368 ? -0.809 6.294 -12.349 1.00 79.88 368 ILE A CA 1
ATOM 3018 C C . ILE A 1 368 ? -0.842 4.804 -11.994 1.00 79.88 368 ILE A C 1
ATOM 3020 O O . ILE A 1 368 ? 0.115 4.299 -11.405 1.00 79.88 368 ILE A O 1
ATOM 3024 N N . LYS A 1 369 ? -1.905 4.086 -12.370 1.00 81.62 369 LYS A N 1
ATOM 3025 C CA . LYS A 1 369 ? -2.065 2.659 -12.047 1.00 81.62 369 LYS A CA 1
ATOM 3026 C C . LYS A 1 369 ? -1.035 1.784 -12.751 1.00 81.62 369 LYS A C 1
ATOM 3028 O O . LYS A 1 369 ? -0.421 0.927 -12.121 1.00 81.62 369 LYS A O 1
ATOM 3033 N N . THR A 1 370 ? -0.751 2.071 -14.018 1.00 87.38 370 THR A N 1
ATOM 3034 C CA . THR A 1 370 ? 0.310 1.391 -14.775 1.00 87.38 370 THR A CA 1
ATOM 3035 C C . THR A 1 370 ? 1.680 1.579 -14.122 1.00 87.38 370 THR A C 1
ATOM 3037 O O . THR A 1 370 ? 2.446 0.628 -13.976 1.00 87.38 370 THR A O 1
ATOM 3040 N N . GLN A 1 371 ? 1.992 2.804 -13.694 1.00 83.00 371 GLN A N 1
ATOM 3041 C CA . GLN A 1 371 ? 3.247 3.113 -13.008 1.00 83.00 371 GLN A CA 1
ATOM 3042 C C . GLN A 1 371 ? 3.375 2.369 -11.683 1.00 83.00 371 GLN A C 1
ATOM 3044 O O . GLN A 1 371 ? 4.420 1.781 -11.422 1.00 83.00 371 GLN A O 1
ATOM 3049 N N . ARG A 1 372 ? 2.308 2.338 -10.880 1.00 79.00 372 ARG A N 1
ATOM 3050 C CA . ARG A 1 372 ? 2.277 1.578 -9.626 1.00 79.00 372 ARG A CA 1
ATOM 3051 C C . ARG A 1 372 ? 2.520 0.091 -9.852 1.00 79.00 372 ARG A C 1
ATOM 3053 O O . ARG A 1 372 ? 3.361 -0.476 -9.168 1.00 79.00 372 ARG A O 1
ATOM 3060 N N . LEU A 1 373 ? 1.880 -0.514 -10.854 1.00 84.88 373 LEU A N 1
ATOM 3061 C CA . LEU A 1 373 ? 2.116 -1.920 -11.189 1.00 84.88 373 LEU A CA 1
ATOM 3062 C C . LEU A 1 373 ? 3.587 -2.181 -11.552 1.00 84.88 373 LEU A C 1
ATOM 3064 O O . LEU A 1 373 ? 4.184 -3.138 -11.062 1.00 84.88 373 LEU A O 1
ATOM 3068 N N . ILE A 1 374 ? 4.199 -1.316 -12.368 1.00 87.56 374 ILE A N 1
ATOM 3069 C CA . ILE A 1 374 ? 5.628 -1.422 -12.704 1.00 87.56 374 ILE A CA 1
ATOM 3070 C C . ILE A 1 374 ? 6.489 -1.292 -11.441 1.00 87.56 374 ILE A C 1
ATOM 3072 O O . ILE A 1 374 ? 7.419 -2.074 -11.254 1.00 87.56 374 ILE A O 1
ATOM 3076 N N . GLU A 1 375 ? 6.176 -0.350 -10.549 1.00 81.38 375 GLU A N 1
ATOM 3077 C CA . GLU A 1 375 ? 6.864 -0.215 -9.262 1.00 81.38 375 GLU A CA 1
ATOM 3078 C C . GLU A 1 375 ? 6.745 -1.480 -8.400 1.00 81.38 375 GLU A C 1
ATOM 3080 O O . GLU A 1 375 ? 7.756 -1.919 -7.850 1.00 81.38 375 GLU A O 1
ATOM 3085 N N . THR A 1 376 ? 5.559 -2.089 -8.318 1.00 78.44 376 THR A N 1
ATOM 3086 C CA . THR A 1 376 ? 5.313 -3.341 -7.583 1.00 78.44 376 THR A CA 1
ATOM 3087 C C . THR A 1 376 ? 6.117 -4.504 -8.164 1.00 78.44 376 THR A C 1
ATOM 3089 O O . THR A 1 376 ? 6.730 -5.275 -7.419 1.00 78.44 376 THR A O 1
ATOM 3092 N N . ILE A 1 377 ? 6.195 -4.618 -9.491 1.00 84.50 377 ILE A N 1
ATOM 3093 C CA . ILE A 1 377 ? 7.003 -5.655 -10.145 1.00 84.50 377 ILE A CA 1
ATOM 3094 C C . ILE A 1 377 ? 8.498 -5.414 -9.889 1.00 84.50 377 ILE A C 1
ATOM 3096 O O . ILE A 1 377 ? 9.206 -6.340 -9.505 1.00 84.50 377 ILE A O 1
ATOM 3100 N N . LEU A 1 378 ? 8.994 -4.179 -10.015 1.00 84.69 378 LEU A N 1
ATOM 3101 C CA . LEU A 1 378 ? 10.398 -3.859 -9.720 1.00 84.69 378 LEU A CA 1
ATOM 3102 C C . LEU A 1 378 ? 10.750 -4.084 -8.242 1.00 84.69 378 LEU A C 1
ATOM 3104 O O . LEU A 1 378 ? 11.851 -4.537 -7.941 1.00 84.69 378 LEU A O 1
ATOM 3108 N N . ASN A 1 379 ? 9.819 -3.839 -7.318 1.00 77.44 379 ASN A N 1
ATOM 3109 C CA . ASN A 1 379 ? 10.003 -4.189 -5.910 1.00 77.44 379 ASN A CA 1
ATOM 3110 C C . ASN A 1 379 ? 10.228 -5.694 -5.722 1.00 77.44 379 ASN A C 1
ATOM 3112 O O . ASN A 1 379 ? 11.065 -6.072 -4.911 1.00 77.44 379 ASN A O 1
ATOM 3116 N N . ASN A 1 380 ? 9.566 -6.557 -6.501 1.00 77.06 380 ASN A N 1
ATOM 3117 C CA . ASN A 1 380 ? 9.819 -8.001 -6.447 1.00 77.06 380 ASN A CA 1
ATOM 3118 C C . ASN A 1 380 ? 11.253 -8.355 -6.874 1.00 77.06 380 ASN A C 1
ATOM 3120 O O . ASN A 1 380 ? 11.871 -9.221 -6.258 1.00 77.06 380 ASN A O 1
ATOM 3124 N N . PHE A 1 381 ? 11.812 -7.667 -7.875 1.00 79.69 381 PHE A N 1
ATOM 3125 C CA . PHE A 1 381 ? 13.231 -7.816 -8.225 1.00 79.69 381 PHE A CA 1
ATOM 3126 C C . PHE A 1 381 ? 14.138 -7.383 -7.070 1.00 79.69 381 PHE A C 1
ATOM 3128 O O . PHE A 1 381 ? 15.091 -8.080 -6.737 1.00 79.69 381 PHE A O 1
ATOM 3135 N N . ILE A 1 382 ? 13.821 -6.253 -6.434 1.00 77.69 382 ILE A N 1
ATOM 3136 C CA . ILE A 1 382 ? 14.598 -5.713 -5.313 1.00 77.69 382 ILE A CA 1
ATOM 3137 C C . ILE A 1 382 ? 14.565 -6.661 -4.114 1.00 77.69 382 ILE A C 1
ATOM 3139 O O . ILE A 1 382 ? 15.600 -6.900 -3.498 1.00 77.69 382 ILE A O 1
ATOM 3143 N N . GLU A 1 383 ? 13.399 -7.218 -3.785 1.00 73.12 383 GLU A N 1
ATOM 3144 C CA . GLU A 1 383 ? 13.230 -8.161 -2.677 1.00 73.12 383 GLU A CA 1
ATOM 3145 C C . GLU A 1 383 ? 14.071 -9.431 -2.836 1.00 73.12 383 GLU A C 1
ATOM 3147 O O . GLU A 1 383 ? 14.589 -9.942 -1.845 1.00 73.12 383 GLU A O 1
ATOM 3152 N N . ARG A 1 384 ? 14.290 -9.886 -4.074 1.00 72.56 384 ARG A N 1
ATOM 3153 C CA . ARG A 1 384 ? 15.105 -11.072 -4.377 1.00 72.56 384 ARG A CA 1
ATOM 3154 C C . ARG A 1 384 ? 16.611 -10.854 -4.225 1.00 72.56 384 ARG A C 1
ATOM 3156 O O . ARG A 1 384 ? 17.357 -11.827 -4.269 1.00 72.56 384 ARG A O 1
ATOM 3163 N N . ILE A 1 385 ? 17.076 -9.618 -4.034 1.00 71.69 385 ILE A N 1
ATOM 3164 C CA . ILE A 1 385 ? 18.507 -9.320 -3.931 1.00 71.69 385 ILE A CA 1
ATOM 3165 C C . ILE A 1 385 ? 19.061 -9.791 -2.575 1.00 71.69 385 ILE A C 1
ATOM 3167 O O . ILE A 1 385 ? 18.715 -9.223 -1.529 1.00 71.69 385 ILE A O 1
ATOM 3171 N N . PRO A 1 386 ? 19.980 -10.777 -2.556 1.00 60.00 386 PRO A N 1
ATOM 3172 C CA . PRO A 1 386 ? 20.619 -11.206 -1.324 1.00 60.00 386 PRO A CA 1
ATOM 3173 C C . PRO A 1 386 ? 21.583 -10.116 -0.837 1.00 60.00 386 PRO A C 1
ATOM 3175 O O . PRO A 1 386 ? 22.349 -9.539 -1.607 1.00 60.00 386 PRO A O 1
ATOM 3178 N N . TYR A 1 387 ? 21.575 -9.836 0.468 1.00 65.06 387 TYR A N 1
ATOM 3179 C CA . TYR A 1 387 ? 22.453 -8.836 1.094 1.00 65.06 387 TYR A CA 1
ATOM 3180 C C . TYR A 1 387 ? 22.289 -7.410 0.532 1.00 65.06 387 TYR A C 1
ATOM 3182 O O . TYR A 1 387 ? 23.282 -6.722 0.270 1.00 65.06 387 TYR A O 1
ATOM 3190 N N . LYS A 1 388 ? 21.038 -6.930 0.418 1.00 65.31 388 LYS A N 1
ATOM 3191 C CA . LYS A 1 388 ? 20.694 -5.561 -0.023 1.00 65.31 388 LYS A CA 1
ATOM 3192 C C . LYS A 1 388 ? 21.620 -4.490 0.570 1.00 65.31 388 LYS A C 1
ATOM 3194 O O . LYS A 1 388 ? 22.132 -3.646 -0.160 1.00 65.31 388 LYS A O 1
ATOM 3199 N N . SER A 1 389 ? 21.915 -4.563 1.872 1.00 59.38 389 SER A N 1
ATOM 3200 C CA . SER A 1 389 ? 22.795 -3.626 2.594 1.00 59.38 389 SER A CA 1
ATOM 3201 C C . SER A 1 389 ? 24.231 -3.564 2.050 1.00 59.38 389 SER A C 1
ATOM 3203 O O . SER A 1 389 ? 24.823 -2.483 1.985 1.00 59.38 389 SER A O 1
ATOM 3205 N N . ALA A 1 390 ? 24.794 -4.689 1.605 1.00 63.84 390 ALA A N 1
ATOM 3206 C CA . ALA A 1 390 ? 26.143 -4.755 1.049 1.00 63.84 390 ALA A CA 1
ATOM 3207 C C . ALA A 1 390 ? 26.208 -4.137 -0.355 1.00 63.84 390 ALA A C 1
ATOM 3209 O O . ALA A 1 390 ? 27.140 -3.389 -0.660 1.00 63.84 390 ALA A O 1
ATOM 3210 N N . ILE A 1 391 ? 25.199 -4.393 -1.192 1.00 62.91 391 ILE A N 1
ATOM 3211 C CA . ILE A 1 391 ? 25.078 -3.779 -2.521 1.00 62.91 391 ILE A CA 1
ATOM 3212 C C . ILE A 1 391 ? 24.827 -2.281 -2.384 1.00 62.91 391 ILE A C 1
ATOM 3214 O O . ILE A 1 391 ? 25.542 -1.502 -3.000 1.00 62.91 391 ILE A O 1
ATOM 3218 N N . LEU A 1 392 ? 23.939 -1.856 -1.481 1.00 60.66 392 LEU A N 1
ATOM 3219 C CA . LEU A 1 392 ? 23.706 -0.442 -1.166 1.00 60.66 392 LEU A CA 1
ATOM 3220 C C . LEU A 1 392 ? 24.995 0.268 -0.729 1.00 60.66 392 LEU A C 1
ATOM 3222 O O . LEU A 1 392 ? 25.280 1.379 -1.175 1.00 60.66 392 LEU A O 1
ATOM 3226 N N . THR A 1 393 ? 25.818 -0.393 0.088 1.00 63.78 393 THR A N 1
ATOM 3227 C CA . THR A 1 393 ? 27.127 0.131 0.501 1.00 63.78 393 THR A CA 1
ATOM 3228 C C . THR A 1 393 ? 28.074 0.271 -0.693 1.00 63.78 393 THR A C 1
ATOM 3230 O O . THR A 1 393 ? 28.734 1.303 -0.834 1.00 63.78 393 THR A O 1
ATOM 3233 N N . LYS A 1 394 ? 28.110 -0.714 -1.602 1.00 64.12 394 LYS A N 1
ATOM 3234 C CA . LYS A 1 394 ? 28.877 -0.633 -2.858 1.00 64.12 394 LYS A CA 1
ATOM 3235 C C . LYS A 1 394 ? 28.357 0.495 -3.757 1.00 64.12 394 LYS A C 1
ATOM 3237 O O . LYS A 1 394 ? 29.166 1.311 -4.189 1.00 64.12 394 LYS A O 1
ATOM 3242 N N . CYS A 1 395 ? 27.043 0.628 -3.955 1.00 59.25 395 CYS A N 1
ATOM 3243 C CA . CYS A 1 395 ? 26.414 1.723 -4.705 1.00 59.25 395 CYS A CA 1
ATOM 3244 C C . CYS A 1 395 ? 26.860 3.089 -4.170 1.00 59.25 395 CYS A C 1
ATOM 3246 O O . CYS A 1 395 ? 27.363 3.925 -4.924 1.00 59.25 395 CYS A O 1
ATOM 3248 N N . LYS A 1 396 ? 26.751 3.298 -2.849 1.00 60.38 396 LYS A N 1
ATOM 3249 C CA . LYS A 1 396 ? 27.144 4.554 -2.199 1.00 60.38 396 LYS A CA 1
ATOM 3250 C C . LYS A 1 396 ? 28.643 4.812 -2.333 1.00 60.38 396 LYS A C 1
ATOM 3252 O O . LYS A 1 396 ? 29.033 5.925 -2.678 1.00 60.38 396 LYS A O 1
ATOM 3257 N N . LEU A 1 397 ? 29.499 3.806 -2.143 1.00 61.94 397 LEU A N 1
ATOM 3258 C CA . LEU A 1 397 ? 30.956 3.942 -2.291 1.00 61.94 397 LEU A CA 1
ATOM 3259 C C . LEU A 1 397 ? 31.400 4.244 -3.730 1.00 61.94 397 LEU A C 1
ATOM 3261 O O . LEU A 1 397 ? 32.368 4.985 -3.927 1.00 61.94 397 LEU A O 1
ATOM 3265 N N . PHE A 1 398 ? 30.728 3.667 -4.726 1.00 58.25 398 PHE A N 1
ATOM 3266 C CA . PHE A 1 398 ? 31.045 3.887 -6.136 1.00 58.25 398 PHE A CA 1
ATOM 3267 C C . PHE A 1 398 ? 30.573 5.253 -6.619 1.00 58.25 398 PHE A C 1
ATOM 3269 O O . PHE A 1 398 ? 31.317 5.937 -7.323 1.00 58.25 398 PHE A O 1
ATOM 3276 N N . ALA A 1 399 ? 29.390 5.680 -6.190 1.00 54.53 399 ALA A N 1
ATOM 3277 C CA . ALA A 1 399 ? 28.759 6.870 -6.727 1.00 54.53 399 ALA A CA 1
ATOM 3278 C C . ALA A 1 399 ? 29.108 8.167 -5.965 1.00 54.53 399 ALA A C 1
ATOM 3280 O O . ALA A 1 399 ? 29.147 9.236 -6.566 1.00 54.53 399 ALA A O 1
ATOM 3281 N N . THR A 1 400 ? 29.486 8.099 -4.679 1.00 55.06 400 THR A N 1
ATOM 3282 C CA . THR A 1 400 ? 29.987 9.277 -3.926 1.00 55.06 400 THR A CA 1
ATOM 3283 C C . THR A 1 400 ? 31.395 9.721 -4.332 1.00 55.06 400 THR A C 1
ATOM 3285 O O . THR A 1 400 ? 31.784 10.851 -4.045 1.00 55.06 400 THR A O 1
ATOM 3288 N N . LYS A 1 401 ? 32.180 8.860 -4.998 1.00 50.53 401 LYS A N 1
ATOM 3289 C CA . LYS A 1 401 ? 33.589 9.142 -5.321 1.00 50.53 401 LYS A CA 1
ATOM 3290 C C . LYS A 1 401 ? 33.823 9.758 -6.706 1.00 50.53 401 LYS A C 1
ATOM 3292 O O . LYS A 1 401 ? 34.865 10.384 -6.873 1.00 50.53 401 LYS A O 1
ATOM 3297 N N . ASN A 1 402 ? 32.929 9.579 -7.692 1.00 58.72 402 ASN A N 1
ATOM 3298 C CA . ASN A 1 402 ? 33.061 10.173 -9.035 1.00 58.72 402 ASN A CA 1
ATOM 3299 C C . ASN A 1 402 ? 31.773 9.996 -9.875 1.00 58.72 402 ASN A C 1
ATOM 3301 O O . ASN A 1 402 ? 31.305 8.869 -10.027 1.00 58.72 402 ASN A O 1
ATOM 3305 N N . SER A 1 403 ? 31.255 11.060 -10.502 1.00 62.06 403 SER A N 1
ATOM 3306 C CA . SER A 1 403 ? 30.114 10.983 -11.437 1.00 62.06 403 SER A CA 1
ATOM 3307 C C . SER A 1 403 ? 30.403 10.112 -12.668 1.00 62.06 403 SER A C 1
ATOM 3309 O O . SER A 1 403 ? 29.488 9.512 -13.233 1.00 62.06 403 SER A O 1
ATOM 3311 N N . ASN A 1 404 ? 31.678 9.968 -13.045 1.00 71.25 404 ASN A N 1
ATOM 3312 C CA . ASN A 1 404 ? 32.090 9.098 -14.146 1.00 71.25 404 ASN A CA 1
ATOM 3313 C C . ASN A 1 404 ? 31.860 7.612 -13.846 1.00 71.25 404 ASN A C 1
ATOM 3315 O O . ASN A 1 404 ? 31.563 6.868 -14.768 1.00 71.25 404 ASN A O 1
ATOM 3319 N N . LYS A 1 405 ? 31.895 7.178 -12.579 1.00 74.25 405 LYS A N 1
ATOM 3320 C CA . LYS A 1 405 ? 31.697 5.761 -12.228 1.00 74.25 405 LYS A CA 1
ATOM 3321 C C . LYS A 1 405 ? 30.259 5.292 -12.407 1.00 74.25 405 LYS A C 1
ATOM 3323 O O . LYS A 1 405 ? 30.030 4.166 -12.825 1.00 74.25 405 LYS A O 1
ATOM 3328 N N . VAL A 1 406 ? 29.285 6.154 -12.114 1.00 76.31 406 VAL A N 1
ATOM 3329 C CA . VAL A 1 406 ? 27.875 5.847 -12.403 1.00 76.31 406 VAL A CA 1
ATOM 3330 C C . VAL A 1 406 ? 27.678 5.739 -13.911 1.00 76.31 406 VAL A C 1
ATOM 3332 O O . VAL A 1 406 ? 27.074 4.785 -14.385 1.00 76.31 406 VAL A O 1
ATOM 3335 N N . LYS A 1 407 ? 28.266 6.664 -14.679 1.00 82.31 407 LYS A N 1
ATOM 3336 C CA . LYS A 1 407 ? 28.248 6.589 -16.144 1.00 82.31 407 LYS A CA 1
ATOM 3337 C C . LYS A 1 407 ? 28.927 5.324 -16.664 1.00 82.31 407 LYS A C 1
ATOM 3339 O O . LYS A 1 407 ? 28.400 4.733 -17.593 1.00 82.31 407 LYS A O 1
ATOM 3344 N N . GLU A 1 408 ? 30.037 4.887 -16.070 1.00 83.75 408 GLU A N 1
ATOM 3345 C CA . GLU A 1 408 ? 30.721 3.630 -16.413 1.00 83.75 408 GLU A CA 1
ATOM 3346 C C . GLU A 1 408 ? 29.819 2.409 -16.186 1.00 83.75 408 GLU A C 1
ATOM 3348 O O . GLU A 1 408 ? 29.726 1.569 -17.074 1.00 83.75 408 GLU A O 1
ATOM 3353 N N . ILE A 1 409 ? 29.106 2.337 -15.054 1.00 86.44 409 ILE A N 1
ATOM 3354 C CA . ILE A 1 409 ? 28.157 1.246 -14.757 1.00 86.44 409 ILE A CA 1
ATOM 3355 C C . ILE A 1 409 ? 27.042 1.186 -15.805 1.00 86.44 409 ILE A C 1
ATOM 3357 O O . ILE A 1 409 ? 26.741 0.124 -16.337 1.00 86.44 409 ILE A O 1
ATOM 3361 N N . PHE A 1 410 ? 26.436 2.325 -16.135 1.00 89.38 410 PHE A N 1
ATOM 3362 C CA . PHE A 1 410 ? 25.376 2.369 -17.142 1.00 89.38 410 PHE A CA 1
ATOM 3363 C C . PHE A 1 410 ? 25.921 2.089 -18.552 1.00 89.38 410 PHE A C 1
ATOM 3365 O O . PHE A 1 410 ? 25.319 1.332 -19.312 1.00 89.38 410 PHE A O 1
ATOM 3372 N N . SER A 1 411 ? 27.112 2.606 -18.869 1.00 90.19 411 SER A N 1
ATOM 3373 C CA . SER A 1 411 ? 27.788 2.375 -20.151 1.00 90.19 411 SER A CA 1
ATOM 3374 C C . SER A 1 411 ? 28.231 0.923 -20.330 1.00 90.19 411 SER A C 1
ATOM 3376 O O . SER A 1 411 ? 28.303 0.468 -21.467 1.00 90.19 411 SER A O 1
ATOM 3378 N N . TYR A 1 412 ? 28.491 0.179 -19.247 1.00 91.44 412 TYR A N 1
ATOM 3379 C CA . TYR A 1 412 ? 28.756 -1.264 -19.302 1.00 91.44 412 TYR A CA 1
ATOM 3380 C C . TYR A 1 412 ? 27.589 -2.024 -19.945 1.00 91.44 412 TYR A C 1
ATOM 3382 O O . TYR A 1 412 ? 27.812 -2.928 -20.744 1.00 91.44 412 TYR A O 1
ATOM 3390 N N . PHE A 1 413 ? 26.356 -1.588 -19.680 1.00 92.62 413 PHE A N 1
ATOM 3391 C CA . PHE A 1 413 ? 25.143 -2.101 -20.321 1.00 92.62 413 PHE A CA 1
ATOM 3392 C C . PHE A 1 413 ? 24.755 -1.328 -21.598 1.00 92.62 413 PHE A C 1
ATOM 3394 O O . PHE A 1 413 ? 23.657 -1.488 -22.119 1.00 92.62 413 PHE A O 1
ATOM 3401 N N . GLY A 1 414 ? 25.627 -0.454 -22.110 1.00 90.62 414 GLY A N 1
ATOM 3402 C CA . GLY A 1 414 ? 25.369 0.363 -23.301 1.00 90.62 414 GLY A CA 1
ATOM 3403 C C . GLY A 1 414 ? 24.445 1.568 -23.081 1.00 90.62 414 GLY A C 1
ATOM 3404 O O . GLY A 1 414 ? 24.128 2.269 -24.042 1.00 90.62 414 GLY A O 1
ATOM 3405 N N . ILE A 1 415 ? 24.028 1.855 -21.844 1.00 91.69 415 ILE A N 1
ATOM 3406 C CA . ILE A 1 415 ? 23.132 2.971 -21.524 1.00 91.69 415 ILE A CA 1
ATOM 3407 C C . ILE A 1 415 ? 23.958 4.251 -21.376 1.00 91.69 415 ILE A C 1
ATOM 3409 O O . ILE A 1 415 ? 24.671 4.448 -20.393 1.00 91.69 415 ILE A O 1
ATOM 3413 N N . ILE A 1 416 ? 23.848 5.141 -22.360 1.00 87.50 416 ILE A N 1
ATOM 3414 C CA . ILE A 1 416 ? 24.591 6.412 -22.393 1.00 87.50 416 ILE A CA 1
ATOM 3415 C C . ILE A 1 416 ? 23.746 7.624 -21.983 1.00 87.50 416 ILE A C 1
ATOM 3417 O O . ILE A 1 416 ? 24.300 8.663 -21.621 1.00 87.50 416 ILE A O 1
ATOM 3421 N N . ASP A 1 417 ? 22.420 7.496 -22.018 1.00 87.12 417 ASP A N 1
ATOM 3422 C CA . ASP A 1 417 ? 21.474 8.558 -21.689 1.00 87.12 417 ASP A CA 1
ATOM 3423 C C . ASP A 1 417 ? 20.183 7.966 -21.107 1.00 87.12 417 ASP A C 1
ATOM 3425 O O . ASP A 1 417 ? 19.588 7.069 -21.696 1.00 87.12 417 ASP A O 1
ATOM 3429 N N . CYS A 1 418 ? 19.773 8.453 -19.935 1.00 88.31 418 CYS A N 1
ATOM 3430 C CA . CYS A 1 418 ? 18.525 8.082 -19.264 1.00 88.31 418 CYS A CA 1
ATOM 3431 C C . CYS A 1 418 ? 18.154 9.131 -18.202 1.00 88.31 418 CYS A C 1
ATOM 3433 O O . CYS A 1 418 ? 18.980 9.973 -17.834 1.00 88.31 418 CYS A O 1
ATOM 3435 N N . VAL A 1 419 ? 16.932 9.088 -17.667 1.00 84.75 419 VAL A N 1
ATOM 3436 C CA . VAL A 1 419 ? 16.424 10.030 -16.652 1.00 84.75 419 VAL A CA 1
ATOM 3437 C C . VAL A 1 419 ? 17.352 10.115 -15.444 1.00 84.75 419 VAL A C 1
ATOM 3439 O O . VAL A 1 419 ? 17.575 11.210 -14.936 1.00 84.75 419 VAL A O 1
ATOM 3442 N N . VAL A 1 420 ? 17.918 8.989 -15.014 1.00 78.75 420 VAL A N 1
ATOM 3443 C CA . VAL A 1 420 ? 18.833 8.916 -13.867 1.00 78.75 420 VAL A CA 1
ATOM 3444 C C . VAL A 1 420 ? 20.197 9.558 -14.158 1.00 78.75 420 VAL A C 1
ATOM 3446 O O . VAL A 1 420 ? 20.785 10.199 -13.282 1.00 78.75 420 VAL A O 1
ATOM 3449 N N . LEU A 1 421 ? 20.709 9.424 -15.385 1.00 82.19 421 LEU A N 1
ATOM 3450 C CA . LEU A 1 421 ? 21.970 10.050 -15.801 1.00 82.19 421 LEU A CA 1
ATOM 3451 C C . LEU A 1 421 ? 21.804 11.550 -16.087 1.00 82.19 421 LEU A C 1
ATOM 3453 O O . LEU A 1 421 ? 22.722 12.336 -15.824 1.00 82.19 421 LEU A O 1
ATOM 3457 N N . ARG A 1 422 ? 20.637 11.962 -16.594 1.00 79.56 422 ARG A N 1
ATOM 3458 C CA . ARG A 1 422 ? 20.303 13.368 -16.849 1.00 79.56 422 ARG A CA 1
ATOM 3459 C C . ARG A 1 422 ? 20.192 14.144 -15.535 1.00 79.56 422 ARG A C 1
ATOM 3461 O O . ARG A 1 422 ? 19.694 13.645 -14.530 1.00 79.56 422 ARG A O 1
ATOM 3468 N N . TYR A 1 423 ? 20.672 15.387 -15.550 1.00 62.00 423 TYR A N 1
ATOM 3469 C CA . TYR A 1 423 ? 20.653 16.310 -14.400 1.00 62.00 423 TYR A CA 1
ATOM 3470 C C . TYR A 1 423 ? 21.312 15.778 -13.118 1.00 62.00 423 TYR A C 1
ATOM 3472 O O . TYR A 1 423 ? 21.058 16.295 -12.038 1.00 62.00 423 TYR A O 1
ATOM 3480 N N . GLU A 1 424 ? 22.152 14.744 -13.225 1.00 63.56 424 GLU A N 1
ATOM 3481 C CA . GLU A 1 424 ? 22.713 14.036 -12.072 1.00 63.56 424 GLU A CA 1
ATOM 3482 C C . GLU A 1 424 ? 21.654 13.521 -11.076 1.00 63.56 424 GLU A C 1
ATOM 3484 O O . GLU A 1 424 ? 21.946 13.394 -9.883 1.00 63.56 424 GLU A O 1
ATOM 3489 N N . LYS A 1 425 ? 20.447 13.173 -11.557 1.00 66.19 425 LYS A N 1
ATOM 3490 C CA . LYS A 1 425 ? 19.359 12.615 -10.731 1.00 66.19 425 LYS A CA 1
ATOM 3491 C C . LYS A 1 425 ? 19.773 11.378 -9.941 1.00 66.19 425 LYS A C 1
ATOM 3493 O O . LYS A 1 425 ? 19.262 11.163 -8.849 1.00 66.19 425 LYS A O 1
ATOM 3498 N N . TRP A 1 426 ? 20.772 10.629 -10.408 1.00 63.06 426 TRP A N 1
ATOM 3499 C CA . TRP A 1 426 ? 21.404 9.555 -9.644 1.00 63.06 426 TRP A CA 1
ATOM 3500 C C . TRP A 1 426 ? 21.835 9.983 -8.231 1.00 63.06 426 TRP A C 1
ATOM 3502 O O . TRP A 1 426 ? 21.836 9.150 -7.337 1.00 63.06 426 TRP A O 1
ATOM 3512 N N . ARG A 1 427 ? 22.162 11.259 -7.974 1.00 65.75 427 ARG A N 1
ATOM 3513 C CA . ARG A 1 427 ? 22.457 11.761 -6.617 1.00 65.75 427 ARG A CA 1
ATOM 3514 C C . ARG A 1 427 ? 21.225 11.765 -5.714 1.00 65.75 427 ARG A C 1
ATOM 3516 O O . ARG A 1 427 ? 21.347 11.469 -4.530 1.00 65.75 427 ARG A O 1
ATOM 3523 N N . GLU A 1 428 ? 20.061 12.097 -6.260 1.00 62.47 428 GLU A N 1
ATOM 3524 C CA . GLU A 1 428 ? 18.774 12.006 -5.563 1.00 62.47 428 GLU A CA 1
ATOM 3525 C C . GLU A 1 428 ? 18.384 10.540 -5.380 1.00 62.47 428 GLU A C 1
ATOM 3527 O O . GLU A 1 428 ? 18.084 10.133 -4.262 1.00 62.47 428 GLU A O 1
ATOM 3532 N N . SER A 1 429 ? 18.525 9.720 -6.425 1.00 61.69 429 SER A N 1
ATOM 3533 C CA . SER A 1 429 ? 18.291 8.275 -6.345 1.00 61.69 429 SER A CA 1
ATOM 3534 C C . SER A 1 429 ? 19.180 7.600 -5.301 1.00 61.69 429 SER A C 1
ATOM 3536 O O . SER A 1 429 ? 18.695 6.769 -4.542 1.00 61.69 429 SER A O 1
ATOM 3538 N N . LEU A 1 430 ? 20.452 8.007 -5.186 1.00 62.56 430 LEU A N 1
ATOM 3539 C CA . LEU A 1 430 ? 21.371 7.570 -4.128 1.00 62.56 430 LEU A CA 1
ATOM 3540 C C . LEU A 1 430 ? 20.904 7.961 -2.724 1.00 62.56 430 LEU A C 1
ATOM 3542 O O . LEU A 1 430 ? 21.007 7.144 -1.812 1.00 62.56 430 LEU A O 1
ATOM 3546 N N . ARG A 1 431 ? 20.424 9.199 -2.544 1.00 58.59 431 ARG A N 1
ATOM 3547 C CA . ARG A 1 431 ? 19.882 9.687 -1.262 1.00 58.59 431 ARG A CA 1
ATOM 3548 C C . ARG A 1 431 ? 18.594 8.953 -0.887 1.00 58.59 431 ARG A C 1
ATOM 3550 O O . ARG A 1 431 ? 18.357 8.685 0.285 1.00 58.59 431 ARG A O 1
ATOM 3557 N N . ASN A 1 432 ? 17.801 8.573 -1.886 1.00 56.75 432 ASN A N 1
ATOM 3558 C CA . ASN A 1 432 ? 16.566 7.811 -1.718 1.00 56.75 432 ASN A CA 1
ATOM 3559 C C . ASN A 1 432 ? 16.809 6.305 -1.506 1.00 56.75 432 ASN A C 1
ATOM 3561 O O . ASN A 1 432 ? 15.867 5.588 -1.179 1.00 56.75 432 ASN A O 1
ATOM 3565 N N . LEU A 1 433 ? 18.048 5.806 -1.624 1.00 56.19 433 LEU A N 1
ATOM 3566 C CA . LEU A 1 433 ? 18.367 4.384 -1.431 1.00 56.19 433 LEU A CA 1
ATOM 3567 C C . LEU A 1 433 ? 18.039 3.866 -0.021 1.00 56.19 433 LEU A C 1
ATOM 3569 O O . LEU A 1 433 ? 17.782 2.678 0.147 1.00 56.19 433 LEU A O 1
ATOM 3573 N N . SER A 1 434 ? 18.044 4.728 1.002 1.00 48.84 434 SER A N 1
ATOM 3574 C CA . SER A 1 434 ? 17.626 4.366 2.368 1.00 48.84 434 SER A CA 1
ATOM 3575 C C . SER A 1 434 ? 16.130 4.033 2.462 1.00 48.84 434 SER A C 1
ATOM 3577 O O . SER A 1 434 ? 15.733 3.259 3.332 1.00 48.84 434 SER A O 1
ATOM 3579 N N . ARG A 1 435 ? 15.321 4.545 1.523 1.00 49.81 435 ARG A N 1
ATOM 3580 C CA . ARG A 1 435 ? 13.881 4.278 1.382 1.00 49.81 435 ARG A CA 1
ATOM 3581 C C . ARG A 1 435 ? 13.575 3.007 0.585 1.00 49.81 435 ARG A C 1
ATOM 3583 O O . ARG A 1 435 ? 12.414 2.683 0.399 1.00 49.81 435 ARG A O 1
ATOM 3590 N N . LEU A 1 436 ? 14.582 2.263 0.118 1.00 51.12 436 LEU A N 1
ATOM 3591 C CA . LEU A 1 436 ? 14.365 0.956 -0.525 1.00 51.12 436 LEU A CA 1
ATOM 3592 C C . LEU A 1 436 ? 14.023 -0.154 0.481 1.00 51.12 436 LEU A C 1
ATOM 3594 O O . LEU A 1 436 ? 13.489 -1.184 0.089 1.00 51.12 436 LEU A O 1
ATOM 3598 N N . ASN A 1 437 ? 14.316 0.053 1.771 1.00 44.09 437 ASN A N 1
ATOM 3599 C CA . ASN A 1 437 ? 13.858 -0.834 2.847 1.00 44.09 437 ASN A CA 1
ATOM 3600 C C . ASN A 1 437 ? 12.406 -0.548 3.267 1.00 44.09 437 ASN A C 1
ATOM 3602 O O . ASN A 1 437 ? 11.808 -1.348 3.983 1.00 44.09 437 ASN A O 1
ATOM 3606 N N . SER A 1 438 ? 11.841 0.591 2.856 1.00 43.81 438 SER A N 1
ATOM 3607 C CA . SER A 1 438 ? 10.418 0.882 3.000 1.00 43.81 438 SER A CA 1
ATOM 3608 C C . SER A 1 438 ? 9.696 0.528 1.704 1.00 43.81 438 SER A C 1
ATOM 3610 O O . SER A 1 438 ? 10.189 0.795 0.613 1.00 43.81 438 SER A O 1
ATOM 3612 N N . LYS A 1 439 ? 8.477 -0.018 1.806 1.00 40.53 439 LYS A N 1
ATOM 3613 C CA . LYS A 1 439 ? 7.602 -0.243 0.638 1.00 40.53 439 LYS A CA 1
ATOM 3614 C C . LYS A 1 439 ? 7.269 1.060 -0.122 1.00 40.53 439 LYS A C 1
ATOM 3616 O O . LYS A 1 439 ? 6.790 0.999 -1.250 1.00 40.53 439 LYS A O 1
ATOM 3621 N N . TYR A 1 440 ? 7.535 2.223 0.482 1.00 39.50 440 TYR A N 1
ATOM 3622 C CA . TYR A 1 440 ? 7.133 3.553 0.024 1.00 39.50 440 TYR A CA 1
ATOM 3623 C C . TYR A 1 440 ? 8.335 4.475 -0.241 1.00 39.50 440 TYR A C 1
ATOM 3625 O O . TYR A 1 440 ? 9.383 4.355 0.395 1.00 39.50 440 TYR A O 1
ATOM 3633 N N . GLY A 1 441 ? 8.158 5.438 -1.155 1.00 44.97 441 GLY A N 1
ATOM 3634 C CA . GLY A 1 441 ? 9.019 6.625 -1.259 1.00 44.97 441 GLY A CA 1
ATOM 3635 C C . GLY A 1 441 ? 10.201 6.569 -2.238 1.00 44.97 441 GLY A C 1
ATOM 3636 O O . GLY A 1 441 ? 11.032 7.479 -2.203 1.00 44.97 441 GLY A O 1
ATOM 3637 N N . SER A 1 442 ? 10.287 5.554 -3.107 1.00 59.41 442 SER A N 1
ATOM 3638 C CA . SER A 1 442 ? 11.269 5.483 -4.206 1.00 59.41 442 SER A CA 1
ATOM 3639 C C . SER A 1 442 ? 10.565 5.429 -5.567 1.00 59.41 442 SER A C 1
ATOM 3641 O O . SER A 1 442 ? 9.618 4.670 -5.748 1.00 59.41 442 SER A O 1
ATOM 3643 N N . SER A 1 443 ? 10.992 6.238 -6.535 1.00 71.62 443 SER A N 1
ATOM 3644 C CA . SER A 1 443 ? 10.397 6.271 -7.883 1.00 71.62 443 SER A CA 1
ATOM 3645 C C . SER A 1 443 ? 10.781 5.039 -8.718 1.00 71.62 443 SER A C 1
ATOM 3647 O O . SER A 1 443 ? 11.776 4.379 -8.418 1.00 71.62 443 SER A O 1
ATOM 3649 N N . VAL A 1 444 ? 10.062 4.743 -9.814 1.00 80.19 444 VAL A N 1
ATOM 3650 C CA . VAL A 1 444 ? 10.506 3.745 -10.822 1.00 80.19 444 VAL A CA 1
ATOM 3651 C C . VAL A 1 444 ? 11.963 3.986 -11.238 1.00 80.19 444 VAL A C 1
ATOM 3653 O O . VAL A 1 444 ? 12.722 3.031 -11.399 1.00 80.19 444 VAL A O 1
ATOM 3656 N N . ALA A 1 445 ? 12.362 5.257 -11.368 1.00 82.06 445 ALA A N 1
ATOM 3657 C CA . ALA A 1 445 ? 13.728 5.643 -11.704 1.00 82.06 445 ALA A CA 1
ATOM 3658 C C . ALA A 1 445 ? 14.753 5.218 -10.645 1.00 82.06 445 ALA A C 1
ATOM 3660 O O . ALA A 1 445 ? 15.795 4.656 -10.979 1.00 82.06 445 ALA A O 1
ATOM 3661 N N . ASP A 1 446 ? 14.426 5.410 -9.369 1.00 77.06 446 ASP A N 1
ATOM 3662 C CA . ASP A 1 446 ? 15.277 4.981 -8.257 1.00 77.06 446 ASP A CA 1
ATOM 3663 C C . ASP A 1 446 ? 15.394 3.451 -8.203 1.00 77.06 446 ASP A C 1
ATOM 3665 O O . ASP A 1 446 ? 16.477 2.912 -7.962 1.00 77.06 446 ASP A O 1
ATOM 3669 N N . LYS A 1 447 ? 14.288 2.750 -8.482 1.00 81.50 447 LYS A N 1
ATOM 3670 C CA . LYS A 1 447 ? 14.225 1.285 -8.499 1.00 81.50 447 LYS A CA 1
ATOM 3671 C C . LYS A 1 447 ? 15.092 0.695 -9.615 1.00 81.50 447 LYS A C 1
ATOM 3673 O O . LYS A 1 447 ? 15.953 -0.136 -9.327 1.00 81.50 447 LYS A O 1
ATOM 3678 N N . TYR A 1 448 ? 14.946 1.145 -10.869 1.00 87.50 448 TYR A N 1
ATOM 3679 C CA . TYR A 1 448 ? 15.791 0.621 -11.952 1.00 87.50 448 TYR A CA 1
ATOM 3680 C C . TYR A 1 448 ? 17.255 1.047 -11.804 1.00 87.50 448 TYR A C 1
ATOM 3682 O O . TYR A 1 448 ? 18.144 0.294 -12.195 1.00 87.50 448 TYR A O 1
ATOM 3690 N N . PHE A 1 449 ? 17.537 2.219 -11.220 1.00 84.38 449 PHE A N 1
ATOM 3691 C CA . PHE A 1 449 ? 18.905 2.632 -10.900 1.00 84.38 449 PHE A CA 1
ATOM 3692 C C . PHE A 1 449 ? 19.574 1.642 -9.952 1.00 84.38 449 PHE A C 1
ATOM 3694 O O . PHE A 1 449 ? 20.685 1.184 -10.221 1.00 84.38 449 PHE A O 1
ATOM 3701 N N . TYR A 1 450 ? 18.883 1.279 -8.870 1.00 80.38 450 TYR A N 1
ATOM 3702 C CA . TYR A 1 450 ? 19.386 0.305 -7.912 1.00 80.38 450 TYR A CA 1
ATOM 3703 C C . TYR A 1 450 ? 19.619 -1.063 -8.559 1.00 80.38 450 TYR A C 1
ATOM 3705 O O . TYR A 1 450 ? 20.708 -1.619 -8.427 1.00 80.38 450 TYR A O 1
ATOM 3713 N N . LEU A 1 451 ? 18.638 -1.557 -9.316 1.00 86.19 451 LEU A N 1
ATOM 3714 C CA . LEU A 1 451 ? 18.731 -2.842 -10.008 1.00 86.19 451 LEU A CA 1
ATOM 3715 C C . LEU A 1 451 ? 19.845 -2.869 -11.067 1.00 86.19 451 LEU A C 1
ATOM 3717 O O . LEU A 1 451 ? 20.509 -3.885 -11.233 1.00 86.19 451 LEU A O 1
ATOM 3721 N N . THR A 1 452 ? 20.115 -1.744 -11.735 1.00 88.12 452 THR A N 1
ATOM 3722 C CA . THR A 1 452 ? 21.235 -1.625 -12.687 1.00 88.12 452 THR A CA 1
ATOM 3723 C C . THR A 1 452 ? 22.585 -1.736 -11.984 1.00 88.12 452 THR A C 1
ATOM 3725 O O . THR A 1 452 ? 23.511 -2.361 -12.499 1.00 88.12 452 THR A O 1
ATOM 3728 N N . ILE A 1 453 ? 22.716 -1.156 -10.789 1.00 81.62 453 ILE A N 1
ATOM 3729 C CA . ILE A 1 453 ? 23.955 -1.279 -10.020 1.00 81.62 453 ILE A CA 1
ATOM 3730 C C . ILE A 1 453 ? 24.111 -2.691 -9.445 1.00 81.62 453 ILE A C 1
ATOM 3732 O O . ILE A 1 453 ? 25.216 -3.233 -9.472 1.00 81.62 453 ILE A O 1
ATOM 3736 N N . ASP A 1 454 ? 23.031 -3.293 -8.946 1.00 83.50 454 ASP A N 1
ATOM 3737 C CA . ASP A 1 454 ? 23.041 -4.691 -8.511 1.00 83.50 454 ASP A CA 1
ATOM 3738 C C . ASP A 1 454 ? 23.500 -5.618 -9.645 1.00 83.50 454 ASP A C 1
ATOM 3740 O O . ASP A 1 454 ? 24.482 -6.341 -9.483 1.00 83.50 454 ASP A O 1
ATOM 3744 N N . ALA A 1 455 ? 22.898 -5.493 -10.829 1.00 88.88 455 ALA A N 1
ATOM 3745 C CA . ALA A 1 455 ? 23.265 -6.252 -12.021 1.00 88.88 455 ALA A CA 1
ATOM 3746 C C . ALA A 1 455 ? 24.735 -6.092 -12.438 1.00 88.88 455 ALA A C 1
ATOM 3748 O O . ALA A 1 455 ? 25.331 -7.013 -12.995 1.00 88.88 455 ALA A O 1
ATOM 3749 N N . TYR A 1 456 ? 25.342 -4.934 -12.169 1.00 86.88 456 TYR A N 1
ATOM 3750 C CA . TYR A 1 456 ? 26.762 -4.711 -12.436 1.00 86.88 456 TYR A CA 1
ATOM 3751 C C . TYR A 1 456 ? 27.675 -5.457 -11.451 1.00 86.88 456 TYR A C 1
ATOM 3753 O O . TYR A 1 456 ? 28.747 -5.926 -11.829 1.00 86.88 456 TYR A O 1
ATOM 3761 N N . PHE A 1 457 ? 27.280 -5.558 -10.178 1.00 80.81 457 PHE A N 1
ATOM 3762 C CA . PHE A 1 457 ? 28.105 -6.171 -9.130 1.00 80.81 457 PHE A CA 1
ATOM 3763 C C . PHE A 1 457 ? 27.797 -7.642 -8.854 1.00 80.81 457 PHE A C 1
ATOM 3765 O O . PHE A 1 457 ? 28.622 -8.310 -8.225 1.00 80.81 457 PHE A O 1
ATOM 3772 N N . SER A 1 458 ? 26.627 -8.123 -9.263 1.00 80.06 458 SER A N 1
ATOM 3773 C CA . SER A 1 458 ? 26.132 -9.466 -8.993 1.00 80.06 458 SER A CA 1
ATOM 3774 C C . SER A 1 458 ? 25.855 -10.197 -10.300 1.00 80.06 458 SER A C 1
ATOM 3776 O O . SER A 1 458 ? 24.985 -9.807 -11.074 1.00 80.06 458 SER A O 1
ATOM 3778 N N . GLU A 1 459 ? 26.568 -11.300 -10.530 1.00 73.19 459 GLU A N 1
ATOM 3779 C CA . GLU A 1 459 ? 26.294 -12.194 -11.664 1.00 73.19 459 GLU A CA 1
ATOM 3780 C C . GLU A 1 459 ? 24.962 -12.939 -11.519 1.00 73.19 459 GLU A C 1
ATOM 3782 O O . GLU A 1 459 ? 24.414 -13.394 -12.514 1.00 73.19 459 GLU A O 1
ATOM 3787 N N . TYR A 1 460 ? 24.424 -13.012 -10.298 1.00 77.38 460 TYR A N 1
ATOM 3788 C CA . TYR A 1 460 ? 23.158 -13.672 -9.976 1.00 77.38 460 TYR A CA 1
ATOM 3789 C C . TYR A 1 460 ? 21.977 -12.699 -9.920 1.00 77.38 460 TYR A C 1
ATOM 3791 O O . TYR A 1 460 ? 20.942 -13.039 -9.359 1.00 77.38 460 TYR A O 1
ATOM 3799 N N . SER A 1 461 ? 22.139 -11.465 -10.406 1.00 82.44 461 SER A N 1
ATOM 3800 C CA . SER A 1 461 ? 21.040 -10.503 -10.425 1.00 82.44 461 SER A CA 1
ATOM 3801 C C . SER A 1 461 ? 20.031 -10.873 -11.518 1.00 82.44 461 SER A C 1
ATOM 3803 O O . SER A 1 461 ? 20.397 -10.850 -12.697 1.00 82.44 461 SER A O 1
ATOM 3805 N N . PRO A 1 462 ? 18.753 -11.097 -11.171 1.00 80.75 462 PRO A N 1
ATOM 3806 C CA . PRO A 1 462 ? 17.690 -11.326 -12.149 1.00 80.75 462 PRO A CA 1
ATOM 3807 C C . PRO A 1 462 ? 17.577 -10.247 -13.212 1.00 80.75 462 PRO A C 1
ATOM 3809 O O . PRO A 1 462 ? 17.322 -10.488 -14.392 1.00 80.75 462 PRO A O 1
ATOM 3812 N N . PHE A 1 463 ? 17.783 -9.008 -12.778 1.00 88.62 463 PHE A N 1
ATOM 3813 C CA . PHE A 1 463 ? 17.634 -7.842 -13.623 1.00 88.62 463 PHE A CA 1
ATOM 3814 C C . PHE A 1 463 ? 18.766 -7.734 -14.652 1.00 88.62 463 PHE A C 1
ATOM 3816 O O . PHE A 1 463 ? 18.610 -7.079 -15.684 1.00 88.62 463 PHE A O 1
ATOM 3823 N N . LYS A 1 464 ? 19.893 -8.418 -14.415 1.00 89.38 464 LYS A N 1
ATOM 3824 C CA . LYS A 1 464 ? 21.019 -8.465 -15.347 1.00 89.38 464 LYS A CA 1
ATOM 3825 C C . LYS A 1 464 ? 20.626 -9.085 -16.682 1.00 89.38 464 LYS A C 1
ATOM 3827 O O . LYS A 1 464 ? 21.036 -8.559 -17.710 1.00 89.38 464 LYS A O 1
ATOM 3832 N N . THR A 1 465 ? 19.776 -10.113 -16.688 1.00 88.38 465 THR A N 1
ATOM 3833 C CA . THR A 1 465 ? 19.301 -10.762 -17.923 1.00 88.38 465 THR A CA 1
ATOM 3834 C C . THR A 1 465 ? 18.557 -9.782 -18.836 1.00 88.38 465 THR A C 1
ATOM 3836 O O . THR A 1 465 ? 18.746 -9.802 -20.052 1.00 88.38 465 THR A O 1
ATOM 3839 N N . ILE A 1 466 ? 17.763 -8.870 -18.262 1.00 91.06 466 ILE A N 1
ATOM 3840 C CA . ILE A 1 466 ? 17.080 -7.803 -19.014 1.00 91.06 466 ILE A CA 1
ATOM 3841 C C . ILE A 1 466 ? 18.114 -6.847 -19.617 1.00 91.06 466 ILE A C 1
ATOM 3843 O O . ILE A 1 466 ? 18.072 -6.531 -20.810 1.00 91.06 466 ILE A O 1
ATOM 3847 N N . LEU A 1 467 ? 19.081 -6.417 -18.803 1.00 91.75 467 LEU A N 1
ATOM 3848 C CA . LEU A 1 467 ? 20.092 -5.455 -19.227 1.00 91.75 467 LEU A CA 1
ATOM 3849 C C . LEU A 1 467 ? 21.051 -6.023 -20.286 1.00 91.75 467 LEU A C 1
ATOM 3851 O O . LEU A 1 467 ? 21.376 -5.335 -21.250 1.00 91.75 467 LEU A O 1
ATOM 3855 N N . GLU A 1 468 ? 21.466 -7.281 -20.167 1.00 89.62 468 GLU A N 1
ATOM 3856 C CA . GLU A 1 468 ? 22.334 -7.939 -21.152 1.00 89.62 468 GLU A CA 1
ATOM 3857 C C . GLU A 1 468 ? 21.617 -8.184 -22.490 1.00 89.62 468 GLU A C 1
ATOM 3859 O O . GLU A 1 468 ? 22.252 -8.142 -23.545 1.00 89.62 468 GLU A O 1
ATOM 3864 N N . LYS A 1 469 ? 20.293 -8.397 -22.474 1.00 88.25 469 LYS A N 1
ATOM 3865 C CA . LYS A 1 469 ? 19.498 -8.644 -23.685 1.00 88.25 469 LYS A CA 1
ATOM 3866 C C . LYS A 1 469 ? 19.156 -7.363 -24.443 1.00 88.25 469 LYS A C 1
ATOM 3868 O O . LYS A 1 469 ? 19.268 -7.344 -25.670 1.00 88.25 469 LYS A O 1
ATOM 3873 N N . ASN A 1 470 ? 18.680 -6.325 -23.749 1.00 88.00 470 ASN A N 1
ATOM 3874 C CA . ASN A 1 470 ? 18.175 -5.112 -24.398 1.00 88.00 470 ASN A CA 1
ATOM 3875 C C . ASN A 1 470 ? 18.143 -3.868 -23.483 1.00 88.00 470 ASN A C 1
ATOM 3877 O O . ASN A 1 470 ? 17.174 -3.105 -23.500 1.00 88.00 470 ASN A O 1
ATOM 3881 N N . ALA A 1 471 ? 19.200 -3.635 -22.696 1.00 90.00 471 ALA A N 1
ATOM 3882 C CA . ALA A 1 471 ? 19.280 -2.521 -21.742 1.00 90.00 471 ALA A CA 1
ATOM 3883 C C . ALA A 1 471 ? 18.827 -1.162 -22.297 1.00 90.00 471 ALA A C 1
ATOM 3885 O O . ALA A 1 471 ? 18.007 -0.492 -21.672 1.00 90.00 471 ALA A O 1
ATOM 3886 N N . VAL A 1 472 ? 19.348 -0.744 -23.456 1.00 92.50 472 VAL A N 1
ATOM 3887 C CA . VAL A 1 472 ? 19.069 0.592 -24.014 1.00 92.50 472 VAL A CA 1
ATOM 3888 C C . VAL A 1 472 ? 17.579 0.765 -24.292 1.00 92.50 472 VAL A C 1
ATOM 3890 O O . VAL A 1 472 ? 16.961 1.684 -23.760 1.00 92.50 472 VAL A O 1
ATOM 3893 N N . SER A 1 473 ? 16.976 -0.152 -25.054 1.00 93.25 473 SER A N 1
ATOM 3894 C CA . SER A 1 473 ? 15.554 -0.058 -25.394 1.00 93.25 473 SER A CA 1
ATOM 3895 C C . SER A 1 473 ? 14.665 -0.191 -24.159 1.00 93.25 473 SER A C 1
ATOM 3897 O O . SER A 1 473 ? 13.671 0.523 -24.043 1.00 93.25 473 SER A O 1
ATOM 3899 N N . PHE A 1 474 ? 15.011 -1.076 -23.221 1.00 94.06 474 PHE A N 1
ATOM 3900 C CA . PHE A 1 474 ? 14.234 -1.272 -22.001 1.00 94.06 474 PHE A CA 1
ATOM 3901 C C . PHE A 1 474 ? 14.204 -0.007 -21.129 1.00 94.06 474 PHE A C 1
ATOM 3903 O O . PHE A 1 474 ? 13.132 0.447 -20.720 1.00 94.06 474 PHE A O 1
ATOM 3910 N N . ILE A 1 475 ? 15.365 0.614 -20.902 1.00 93.19 475 ILE A N 1
ATOM 3911 C CA . ILE A 1 475 ? 15.466 1.850 -20.117 1.00 93.19 475 ILE A CA 1
ATOM 3912 C C . ILE A 1 475 ? 14.800 3.027 -20.839 1.00 93.19 475 ILE A C 1
ATOM 3914 O O . ILE A 1 475 ? 14.087 3.793 -20.194 1.00 93.19 475 ILE A O 1
ATOM 3918 N N . GLU A 1 476 ? 14.932 3.142 -22.165 1.00 93.69 476 GLU A N 1
ATOM 3919 C CA . GLU A 1 476 ? 14.219 4.159 -22.953 1.00 93.69 476 GLU A CA 1
ATOM 3920 C C . GLU A 1 476 ? 12.695 4.046 -22.805 1.00 93.69 476 GLU A C 1
ATOM 3922 O O . GLU A 1 476 ? 12.008 5.062 -22.657 1.00 93.69 476 GLU A O 1
ATOM 3927 N N . LYS A 1 477 ? 12.155 2.820 -22.797 1.00 95.31 477 LYS A N 1
ATOM 3928 C CA . LYS A 1 477 ? 10.725 2.575 -22.563 1.00 95.31 477 LYS A CA 1
ATOM 3929 C C . LYS A 1 477 ? 10.310 2.983 -21.153 1.00 95.31 477 LYS A C 1
ATOM 3931 O O . LYS A 1 477 ? 9.329 3.707 -21.002 1.00 95.31 477 LYS A O 1
ATOM 3936 N N . ILE A 1 478 ? 11.057 2.587 -20.121 1.00 92.19 478 ILE A N 1
ATOM 3937 C CA . ILE A 1 478 ? 10.763 2.992 -18.737 1.00 92.19 478 ILE A CA 1
ATOM 3938 C C . ILE A 1 478 ? 10.815 4.519 -18.576 1.00 92.19 478 ILE A C 1
ATOM 3940 O O . ILE A 1 478 ? 9.928 5.115 -17.959 1.00 92.19 478 ILE A O 1
ATOM 3944 N N . ASP A 1 479 ? 11.819 5.173 -19.153 1.00 90.94 479 ASP A N 1
ATOM 3945 C CA . ASP A 1 479 ? 11.962 6.627 -19.113 1.00 90.94 479 ASP A CA 1
ATOM 3946 C C . ASP A 1 479 ? 10.837 7.344 -19.860 1.00 90.94 479 ASP A C 1
ATOM 3948 O O . ASP A 1 479 ? 10.342 8.372 -19.388 1.00 90.94 479 ASP A O 1
ATOM 3952 N N . TYR A 1 480 ? 10.386 6.792 -20.991 1.00 92.19 480 TYR A N 1
ATOM 3953 C CA . TYR A 1 480 ? 9.192 7.266 -21.683 1.00 92.19 480 TYR A CA 1
ATOM 3954 C C . TYR A 1 480 ? 7.970 7.221 -20.756 1.00 92.19 480 TYR A C 1
ATOM 3956 O O . TYR A 1 480 ? 7.298 8.241 -20.593 1.00 92.19 480 TYR A O 1
ATOM 3964 N N . LEU A 1 481 ? 7.718 6.086 -20.094 1.00 90.50 481 LEU A N 1
ATOM 3965 C CA . LEU A 1 481 ? 6.578 5.930 -19.187 1.00 90.50 481 LEU A CA 1
ATOM 3966 C C . LEU A 1 481 ? 6.664 6.919 -18.008 1.00 90.50 481 LEU A C 1
ATOM 3968 O O . LEU A 1 481 ? 5.673 7.572 -17.673 1.00 90.50 481 LEU A O 1
ATOM 3972 N N . ASN A 1 482 ? 7.855 7.094 -17.425 1.00 85.62 482 ASN A N 1
ATOM 3973 C CA . ASN A 1 482 ? 8.110 8.078 -16.367 1.00 85.62 482 ASN A CA 1
ATOM 3974 C C . ASN A 1 482 ? 7.874 9.520 -16.832 1.00 85.62 482 ASN A C 1
ATOM 3976 O O . ASN A 1 482 ? 7.354 10.345 -16.082 1.00 85.62 482 ASN A O 1
ATOM 3980 N N . ARG A 1 483 ? 8.249 9.849 -18.071 1.00 86.31 483 ARG A N 1
ATOM 3981 C CA . ARG A 1 483 ? 8.016 11.177 -18.648 1.00 86.31 483 ARG A CA 1
ATOM 3982 C C . ARG A 1 483 ? 6.525 11.463 -18.796 1.00 86.31 483 ARG A C 1
ATOM 3984 O O . ARG A 1 483 ? 6.109 12.565 -18.456 1.00 86.31 483 ARG A O 1
ATOM 3991 N N . ILE A 1 484 ? 5.737 10.495 -19.269 1.00 85.50 484 ILE A N 1
ATOM 3992 C CA . ILE A 1 484 ? 4.275 10.626 -19.366 1.00 85.50 484 ILE A CA 1
ATOM 3993 C C . ILE A 1 484 ? 3.667 10.812 -17.968 1.00 85.50 484 ILE A C 1
ATOM 3995 O O . ILE A 1 484 ? 2.922 11.766 -17.761 1.00 85.50 484 ILE A O 1
ATOM 3999 N N . ARG A 1 485 ? 4.077 10.010 -16.973 1.00 80.62 485 ARG A N 1
ATOM 4000 C CA . ARG A 1 485 ? 3.665 10.197 -15.568 1.00 80.62 485 ARG A CA 1
ATOM 4001 C C . ARG A 1 485 ? 3.970 11.599 -15.049 1.00 80.62 485 ARG A C 1
ATOM 4003 O O . ARG A 1 485 ? 3.107 12.214 -14.447 1.00 80.62 485 ARG A O 1
ATOM 4010 N N . ASN A 1 486 ? 5.178 12.115 -15.261 1.00 76.75 486 ASN A N 1
ATOM 4011 C CA . ASN A 1 486 ? 5.550 13.440 -14.753 1.00 76.75 486 ASN A CA 1
ATOM 4012 C C . ASN A 1 486 ? 4.858 14.582 -15.508 1.00 76.75 486 ASN A C 1
ATOM 4014 O O . ASN A 1 486 ? 4.666 15.653 -14.947 1.00 76.75 486 ASN A O 1
ATOM 4018 N N . LYS A 1 487 ? 4.503 14.363 -16.777 1.00 75.94 487 LYS A N 1
ATOM 4019 C CA . LYS A 1 487 ? 3.793 15.337 -17.613 1.00 75.94 487 LYS A CA 1
ATOM 4020 C C . LYS A 1 487 ? 2.321 15.481 -17.215 1.00 75.94 487 LYS A C 1
ATOM 4022 O O . LYS A 1 487 ? 1.784 16.570 -17.374 1.00 75.94 487 LYS A O 1
ATOM 4027 N N . TYR A 1 488 ? 1.701 14.405 -16.728 1.00 69.81 488 TYR A N 1
ATOM 4028 C CA . TYR A 1 488 ? 0.250 14.322 -16.512 1.00 69.81 488 TYR A CA 1
ATOM 4029 C C . TYR A 1 488 ? -0.169 13.916 -15.088 1.00 69.81 488 TYR A C 1
ATOM 4031 O O . TYR A 1 488 ? -1.353 13.831 -14.788 1.00 69.81 488 TYR A O 1
ATOM 4039 N N . GLY A 1 489 ? 0.783 13.614 -14.208 1.00 57.56 489 GLY A N 1
ATOM 4040 C CA . GLY A 1 489 ? 0.537 13.306 -12.801 1.00 57.56 489 GLY A CA 1
ATOM 4041 C C . GLY A 1 489 ? 0.453 14.564 -11.935 1.00 57.56 489 GLY A C 1
ATOM 4042 O O . GLY A 1 489 ? 0.842 15.649 -12.359 1.00 57.56 489 GLY A O 1
ATOM 4043 N N . ALA A 1 490 ? 0.025 14.395 -10.681 1.00 48.00 490 ALA A N 1
ATOM 4044 C CA . ALA A 1 490 ? -0.282 15.447 -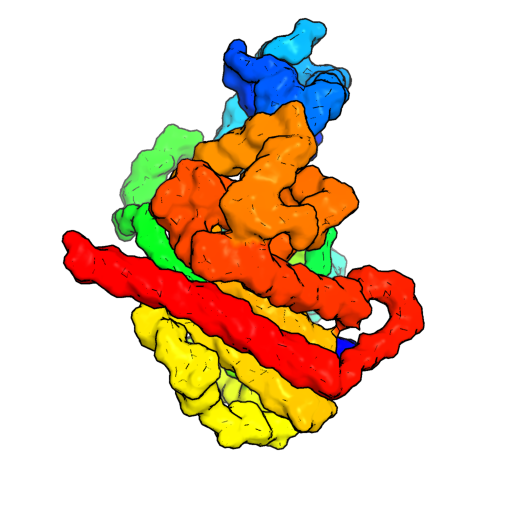9.695 1.00 48.00 490 ALA A CA 1
ATOM 4045 C C . ALA A 1 490 ? 0.872 16.409 -9.297 1.00 48.00 490 ALA A C 1
ATOM 4047 O O . ALA A 1 490 ? 0.738 17.167 -8.340 1.00 48.00 490 ALA A O 1
ATOM 4048 N N . HIS A 1 491 ? 2.007 16.377 -10.001 1.00 41.38 491 HIS A N 1
ATOM 4049 C CA . HIS A 1 491 ? 3.156 17.272 -9.825 1.00 41.38 491 HIS A CA 1
ATOM 4050 C C . HIS A 1 491 ? 3.332 18.274 -10.975 1.00 41.38 491 HIS A C 1
ATOM 4052 O O . HIS A 1 491 ? 4.337 18.984 -11.009 1.00 41.38 491 HIS A O 1
ATOM 4058 N N . SER A 1 492 ? 2.407 18.341 -11.937 1.00 40.50 492 SER A N 1
ATOM 4059 C CA . SER A 1 492 ? 2.414 19.447 -12.889 1.00 40.50 492 SER A CA 1
ATOM 4060 C C . SER A 1 492 ? 1.916 20.711 -12.181 1.00 40.50 492 SER A C 1
ATOM 4062 O O . SER A 1 492 ? 0.714 20.889 -12.016 1.00 40.50 492 SER A O 1
ATOM 4064 N N . ASP A 1 493 ? 2.831 21.614 -11.818 1.00 37.88 493 ASP A N 1
ATOM 4065 C CA . ASP A 1 493 ? 2.535 22.990 -11.360 1.00 37.88 493 ASP A CA 1
ATOM 4066 C C . ASP A 1 493 ? 1.768 23.834 -12.414 1.00 37.88 493 ASP A C 1
ATOM 4068 O O . ASP A 1 493 ? 1.466 25.011 -12.202 1.00 37.88 493 ASP A O 1
ATOM 4072 N N . ASP A 1 494 ? 1.459 23.249 -13.575 1.00 40.41 494 ASP A N 1
ATOM 4073 C CA . ASP A 1 494 ? 0.673 23.866 -14.630 1.00 40.41 494 ASP A CA 1
ATOM 4074 C C . ASP A 1 494 ? -0.808 23.915 -14.216 1.00 40.41 494 ASP A C 1
ATOM 4076 O O . ASP A 1 494 ? -1.485 22.897 -14.114 1.00 40.41 494 ASP A O 1
ATOM 4080 N N . LEU A 1 495 ? -1.329 25.135 -14.054 1.00 40.69 495 LEU A N 1
ATOM 4081 C CA . LEU A 1 495 ? -2.731 25.494 -13.764 1.00 40.69 495 LEU A CA 1
ATOM 4082 C C . LEU A 1 495 ? -3.755 25.066 -14.847 1.00 40.69 495 LEU A C 1
ATOM 4084 O O . LEU A 1 495 ? -4.857 25.608 -14.903 1.00 40.69 495 LEU A O 1
ATOM 4088 N N . MET A 1 496 ? -3.392 24.148 -15.741 1.00 44.25 496 MET A N 1
ATOM 4089 C CA . MET A 1 496 ? -4.228 23.644 -16.829 1.00 44.25 496 MET A CA 1
ATOM 4090 C C . MET A 1 496 ? -4.102 22.121 -16.864 1.00 44.25 496 MET A C 1
ATOM 4092 O O . MET A 1 496 ? -3.030 21.608 -17.189 1.00 44.25 496 MET A O 1
ATOM 4096 N N . GLU A 1 497 ? -5.195 21.415 -16.564 1.00 51.22 497 GLU A N 1
ATOM 4097 C CA . GLU A 1 497 ? -5.342 19.981 -16.836 1.00 51.22 497 GLU A CA 1
ATOM 4098 C C . GLU A 1 497 ? -5.027 19.733 -18.316 1.00 51.22 497 GLU A C 1
ATOM 4100 O O . GLU A 1 497 ? -5.778 20.112 -19.218 1.00 51.22 497 GLU A O 1
ATOM 4105 N N . LYS A 1 498 ? -3.851 19.165 -18.593 1.00 56.69 498 LYS A N 1
ATOM 4106 C CA . LYS A 1 498 ? -3.507 18.710 -19.939 1.00 56.69 498 LYS A CA 1
ATOM 4107 C C . LYS A 1 498 ? -4.087 17.315 -20.092 1.00 56.69 498 LYS A C 1
ATOM 4109 O O . LYS A 1 498 ? -3.504 16.358 -19.594 1.00 56.69 498 LYS A O 1
ATOM 4114 N N . ASP A 1 499 ? -5.216 17.219 -20.780 1.00 62.09 499 ASP A N 1
ATOM 4115 C CA . ASP A 1 499 ? -5.804 15.929 -21.128 1.00 62.09 499 ASP A CA 1
ATOM 4116 C C . ASP A 1 499 ? -4.839 15.140 -22.034 1.00 62.09 499 ASP A C 1
ATOM 4118 O O . ASP A 1 499 ? -4.224 15.693 -22.959 1.00 62.09 499 ASP A O 1
ATOM 4122 N N . VAL A 1 500 ? -4.647 13.854 -21.741 1.00 72.31 500 VAL A N 1
ATOM 4123 C CA . VAL A 1 500 ? -3.739 13.000 -22.514 1.00 72.31 500 VAL A CA 1
ATOM 4124 C C . VAL A 1 500 ? -4.473 12.542 -23.763 1.00 72.31 500 VAL A C 1
ATOM 4126 O O . VAL A 1 500 ? -5.522 11.906 -23.679 1.00 72.31 500 VAL A O 1
ATOM 4129 N N . SER A 1 501 ? -3.914 12.822 -24.942 1.00 81.75 501 SER A N 1
ATOM 4130 C CA . SER A 1 501 ? -4.544 12.377 -26.188 1.00 81.75 501 SER A CA 1
ATOM 4131 C C . SER A 1 501 ? -4.695 10.850 -26.226 1.00 81.75 501 SER A C 1
ATOM 4133 O O . SER A 1 501 ? -3.819 10.116 -25.762 1.00 81.75 501 SER A O 1
ATOM 4135 N N . LYS A 1 502 ? -5.784 10.368 -26.837 1.00 83.56 502 LYS A N 1
ATOM 4136 C CA . LYS A 1 502 ? -6.062 8.931 -26.978 1.00 83.56 502 LYS A CA 1
ATOM 4137 C C . LYS A 1 502 ? -4.906 8.174 -27.643 1.00 83.56 502 LYS A C 1
ATOM 4139 O O . LYS A 1 502 ? -4.521 7.111 -27.172 1.00 83.56 502 LYS A O 1
ATOM 4144 N N . GLU A 1 503 ? -4.302 8.755 -28.680 1.00 87.25 503 GLU A N 1
ATOM 4145 C CA . GLU A 1 503 ? -3.138 8.177 -29.368 1.00 87.25 503 GLU A CA 1
ATOM 4146 C C . GLU A 1 503 ? -1.915 8.049 -28.439 1.00 87.25 503 GLU A C 1
ATOM 4148 O O . GLU A 1 503 ? -1.193 7.051 -28.485 1.00 87.25 503 GLU A O 1
ATOM 4153 N N . GLU A 1 504 ? -1.684 9.036 -27.565 1.00 87.75 504 GLU A N 1
ATOM 4154 C CA . GLU A 1 504 ? -0.583 9.010 -26.594 1.00 87.75 504 GLU A CA 1
ATOM 4155 C C . GLU A 1 504 ? -0.828 7.957 -25.501 1.00 87.75 504 GLU A C 1
ATOM 4157 O O . GLU A 1 504 ? 0.123 7.273 -25.122 1.00 87.75 504 GLU A O 1
ATOM 4162 N N . ILE A 1 505 ? -2.077 7.745 -25.061 1.00 89.38 505 ILE A N 1
ATOM 4163 C CA . ILE A 1 505 ? -2.426 6.658 -24.127 1.00 89.38 505 ILE A CA 1
ATOM 4164 C C . ILE A 1 505 ? -2.350 5.275 -24.766 1.00 89.38 505 ILE A C 1
ATOM 4166 O O . ILE A 1 505 ? -1.806 4.358 -24.155 1.00 89.38 505 ILE A O 1
ATOM 4170 N N . GLU A 1 506 ? -2.823 5.101 -25.998 1.00 90.25 506 GLU A N 1
ATOM 4171 C CA . GLU A 1 506 ? -2.688 3.828 -26.714 1.00 90.25 506 GLU A CA 1
ATOM 4172 C C . GLU A 1 506 ? -1.210 3.456 -26.896 1.00 90.25 506 GLU A C 1
ATOM 4174 O O . GLU A 1 506 ? -0.809 2.310 -26.662 1.00 90.25 506 GLU A O 1
ATOM 4179 N N . HIS A 1 507 ? -0.369 4.438 -27.239 1.00 93.69 507 HIS A N 1
ATOM 4180 C CA . HIS A 1 507 ? 1.072 4.233 -27.308 1.00 93.69 507 HIS A CA 1
ATOM 4181 C C . HIS A 1 507 ? 1.679 3.929 -25.930 1.00 93.69 507 HIS A C 1
ATOM 4183 O O . HIS A 1 507 ? 2.467 2.990 -25.810 1.00 93.69 507 HIS A O 1
ATOM 4189 N N . PHE A 1 508 ? 1.282 4.659 -24.884 1.00 93.38 508 PHE A N 1
ATOM 4190 C CA . PHE A 1 508 ? 1.711 4.413 -23.506 1.00 93.38 508 PHE A CA 1
ATOM 4191 C C . PHE A 1 508 ? 1.383 2.992 -23.040 1.00 93.38 508 PHE A C 1
ATOM 4193 O O . PHE A 1 508 ? 2.279 2.288 -22.578 1.00 93.38 508 PHE A O 1
ATOM 4200 N N . ASN A 1 509 ? 0.146 2.535 -23.235 1.00 92.75 509 ASN A N 1
ATOM 4201 C CA . ASN A 1 509 ? -0.299 1.195 -22.856 1.00 92.75 509 ASN A CA 1
ATOM 4202 C C . ASN A 1 509 ? 0.453 0.101 -23.617 1.00 92.75 509 ASN A C 1
ATOM 4204 O O . ASN A 1 509 ? 0.819 -0.921 -23.031 1.00 92.75 509 ASN A O 1
ATOM 4208 N N . LYS A 1 510 ? 0.751 0.322 -24.903 1.00 95.25 510 LYS A N 1
ATOM 4209 C CA . LYS A 1 510 ? 1.589 -0.595 -25.684 1.00 95.25 510 LYS A CA 1
ATOM 4210 C C . LYS A 1 510 ? 2.992 -0.714 -25.083 1.00 95.25 510 LYS A C 1
ATOM 4212 O O . LYS A 1 510 ? 3.448 -1.824 -24.818 1.00 95.25 510 LYS A O 1
ATOM 4217 N N . ILE A 1 511 ? 3.657 0.414 -24.831 1.00 96.44 511 ILE A N 1
ATOM 4218 C CA . ILE A 1 511 ? 5.008 0.429 -24.254 1.00 96.44 511 ILE A CA 1
ATOM 4219 C C . ILE A 1 511 ? 5.015 -0.183 -22.846 1.00 96.44 511 ILE A C 1
ATOM 4221 O O . ILE A 1 511 ? 5.900 -0.976 -22.528 1.00 96.44 511 ILE A O 1
ATOM 4225 N N . ALA A 1 512 ? 4.014 0.122 -22.020 1.00 95.00 512 ALA A N 1
ATOM 4226 C CA . ALA A 1 512 ? 3.866 -0.463 -20.692 1.00 95.00 512 ALA A CA 1
ATOM 4227 C C . ALA A 1 512 ? 3.687 -1.983 -20.747 1.00 95.00 512 ALA A C 1
ATOM 4229 O O . ALA A 1 512 ? 4.340 -2.705 -19.998 1.00 95.00 512 ALA A O 1
ATOM 4230 N N . THR A 1 513 ? 2.859 -2.479 -21.668 1.00 95.44 513 THR A N 1
ATOM 4231 C CA . THR A 1 513 ? 2.650 -3.918 -21.876 1.00 95.44 513 THR A CA 1
ATOM 4232 C C . THR A 1 513 ? 3.945 -4.624 -22.267 1.00 95.44 513 THR A C 1
ATOM 4234 O O . THR A 1 513 ? 4.220 -5.711 -21.763 1.00 95.44 513 THR A O 1
ATOM 4237 N N . GLU A 1 514 ? 4.762 -4.008 -23.124 1.00 95.31 514 GLU A N 1
ATOM 4238 C CA . GLU A 1 514 ? 6.077 -4.542 -23.494 1.00 95.31 514 GLU A CA 1
ATOM 4239 C C . GLU A 1 514 ? 7.023 -4.612 -22.283 1.00 95.31 514 GLU A C 1
ATOM 4241 O O . GLU A 1 514 ? 7.615 -5.661 -22.042 1.00 95.31 514 GLU A O 1
ATOM 4246 N N . VAL A 1 515 ? 7.119 -3.536 -21.491 1.00 95.31 515 VAL A N 1
ATOM 4247 C CA . VAL A 1 515 ? 7.967 -3.480 -20.283 1.00 95.31 515 VAL A CA 1
ATOM 4248 C C . VAL A 1 515 ? 7.525 -4.506 -19.237 1.00 95.31 515 VAL A C 1
ATOM 4250 O O . VAL A 1 515 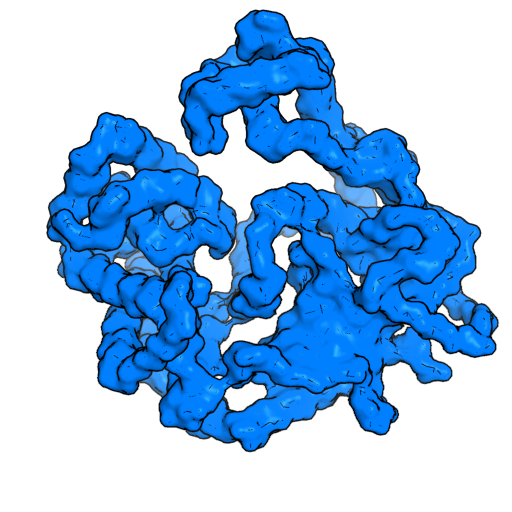? 8.355 -5.230 -18.691 1.00 95.31 515 VAL A O 1
ATOM 4253 N N . ILE A 1 516 ? 6.222 -4.593 -18.962 1.00 94.75 516 ILE A N 1
ATOM 4254 C CA . ILE A 1 516 ? 5.665 -5.527 -17.977 1.00 94.75 516 ILE A CA 1
ATOM 4255 C C . ILE A 1 516 ? 5.900 -6.977 -18.413 1.00 94.75 516 ILE A C 1
ATOM 4257 O O . ILE A 1 516 ? 6.309 -7.795 -17.593 1.00 94.75 516 ILE A O 1
ATOM 4261 N N . ASN A 1 517 ? 5.693 -7.303 -19.694 1.00 93.56 517 ASN A N 1
ATOM 4262 C CA . ASN A 1 517 ? 5.977 -8.644 -20.207 1.00 93.56 517 ASN A CA 1
ATOM 4263 C C . ASN A 1 517 ? 7.460 -8.997 -20.108 1.00 93.56 517 ASN A C 1
ATOM 4265 O O . ASN A 1 517 ? 7.788 -10.124 -19.754 1.00 93.56 517 ASN A O 1
ATOM 4269 N N . GLU A 1 518 ? 8.358 -8.056 -20.395 1.00 93.75 518 GLU A N 1
ATOM 4270 C CA . GLU A 1 518 ? 9.798 -8.281 -20.252 1.00 93.75 518 GLU A CA 1
ATOM 4271 C C . GLU A 1 518 ? 10.167 -8.599 -18.795 1.00 93.75 518 GLU A C 1
ATOM 4273 O O . GLU A 1 518 ? 10.816 -9.611 -18.541 1.00 93.75 518 GLU A O 1
ATOM 4278 N N . LEU A 1 519 ? 9.638 -7.832 -17.835 1.00 91.81 519 LEU A N 1
ATOM 4279 C CA . LEU A 1 519 ? 9.824 -8.089 -16.405 1.00 91.81 519 LEU A CA 1
ATOM 4280 C C . LEU A 1 519 ? 9.249 -9.447 -15.958 1.00 91.81 519 LEU A C 1
ATOM 4282 O O . LEU A 1 519 ? 9.930 -10.204 -15.267 1.00 91.81 519 LEU A O 1
ATOM 4286 N N . ILE A 1 520 ? 8.013 -9.777 -16.352 1.00 91.12 520 ILE A N 1
ATOM 4287 C CA . ILE A 1 520 ? 7.351 -11.047 -15.997 1.00 91.12 520 ILE A CA 1
ATOM 4288 C C . ILE A 1 520 ? 8.097 -12.242 -16.582 1.00 91.12 520 ILE A C 1
ATOM 4290 O O . ILE A 1 520 ? 8.308 -13.234 -15.885 1.00 91.12 520 ILE A O 1
ATOM 4294 N N . ASN A 1 521 ? 8.494 -12.160 -17.852 1.00 90.31 521 ASN A N 1
ATOM 4295 C CA . ASN A 1 521 ? 9.187 -13.250 -18.529 1.00 90.31 521 ASN A CA 1
ATOM 4296 C C . ASN A 1 521 ? 10.535 -13.534 -17.873 1.00 90.31 521 ASN A C 1
ATOM 4298 O O . ASN A 1 521 ? 10.862 -14.698 -17.668 1.00 90.31 521 ASN A O 1
ATOM 4302 N N . THR A 1 522 ? 11.274 -12.499 -17.468 1.00 89.44 522 THR A N 1
ATOM 4303 C CA . THR A 1 522 ? 12.519 -12.686 -16.719 1.00 89.44 522 THR A CA 1
ATOM 4304 C C . THR A 1 522 ? 12.274 -13.373 -15.378 1.00 89.44 522 THR A C 1
ATOM 4306 O O . THR A 1 522 ? 12.940 -14.361 -15.086 1.00 89.44 522 THR A O 1
ATOM 4309 N N . LEU A 1 523 ? 11.284 -12.931 -14.590 1.00 85.12 523 LEU A N 1
ATOM 4310 C CA . LEU A 1 523 ? 10.953 -13.598 -13.321 1.00 85.12 523 LEU A CA 1
ATOM 4311 C C . LEU A 1 523 ? 10.572 -15.072 -13.521 1.00 85.12 523 LEU A C 1
ATOM 4313 O O . LEU A 1 523 ? 10.905 -15.916 -12.690 1.00 85.12 523 LEU A O 1
ATOM 4317 N N . PHE A 1 524 ? 9.885 -15.378 -14.620 1.00 85.62 524 PHE A N 1
ATOM 4318 C CA . PHE A 1 524 ? 9.475 -16.734 -14.964 1.00 85.62 524 PHE A CA 1
ATOM 4319 C C . PHE A 1 524 ? 10.663 -17.617 -15.358 1.00 85.62 524 PHE A C 1
ATOM 4321 O O . PHE A 1 524 ? 10.791 -18.731 -14.849 1.00 85.62 524 PHE A O 1
ATOM 4328 N N . GLU A 1 525 ? 11.544 -17.122 -16.230 1.00 85.19 525 GLU A N 1
ATOM 4329 C CA . GLU A 1 525 ? 12.753 -17.830 -16.667 1.00 85.19 525 GLU A CA 1
ATOM 4330 C C . GLU A 1 525 ? 13.653 -18.189 -15.475 1.00 85.19 525 GLU A C 1
ATOM 4332 O O . GLU A 1 525 ? 14.151 -19.314 -15.384 1.00 85.19 525 GLU A O 1
ATOM 4337 N N . GLU A 1 526 ? 13.794 -17.282 -14.509 1.00 79.12 526 GLU A N 1
ATOM 4338 C CA . GLU A 1 526 ? 14.530 -17.554 -13.275 1.00 79.12 526 GLU A CA 1
ATOM 4339 C C . GLU A 1 526 ? 13.900 -18.635 -12.404 1.00 79.12 526 GLU A C 1
ATOM 4341 O O . GLU A 1 526 ? 14.588 -19.534 -11.915 1.00 79.12 526 GLU A O 1
ATOM 4346 N N . GLU A 1 527 ? 12.586 -18.559 -12.185 1.00 80.31 527 GLU A N 1
ATOM 4347 C CA . GLU A 1 527 ? 11.883 -19.541 -11.364 1.00 80.31 527 GLU A CA 1
ATOM 4348 C C . GLU A 1 527 ? 11.974 -20.945 -11.975 1.00 80.31 527 GLU A C 1
ATOM 4350 O O . GLU A 1 527 ? 12.106 -21.923 -11.236 1.00 80.31 527 GLU A O 1
ATOM 4355 N N . GLN A 1 528 ? 11.975 -21.049 -13.308 1.00 77.19 528 GLN A N 1
ATOM 4356 C CA . GLN A 1 528 ? 12.223 -22.309 -14.007 1.00 77.19 528 GLN A CA 1
ATOM 4357 C C . GLN A 1 528 ? 13.668 -22.789 -13.875 1.00 77.19 528 GLN A C 1
ATOM 4359 O O . GLN A 1 528 ? 13.892 -23.987 -13.689 1.00 77.19 528 GLN A O 1
ATOM 4364 N N . PHE A 1 529 ? 14.653 -21.892 -13.962 1.00 70.25 529 PHE A N 1
ATOM 4365 C CA . PHE A 1 529 ? 16.059 -22.254 -13.791 1.00 70.25 529 PHE A CA 1
ATOM 4366 C C . PHE A 1 529 ? 16.312 -22.847 -12.397 1.00 70.25 529 PHE A C 1
ATOM 4368 O O . PHE A 1 529 ? 16.886 -23.929 -12.279 1.00 70.25 529 PHE A O 1
ATOM 4375 N N . HIS A 1 530 ? 15.784 -22.209 -11.349 1.00 63.12 530 HIS A N 1
ATOM 4376 C CA . HIS A 1 530 ? 15.916 -22.678 -9.968 1.00 63.12 530 HIS A CA 1
ATOM 4377 C C . HIS A 1 530 ? 15.088 -23.925 -9.631 1.00 63.12 530 HIS A C 1
ATOM 4379 O O . HIS A 1 530 ? 15.404 -24.603 -8.663 1.00 63.12 530 HIS A O 1
ATOM 4385 N N . ALA A 1 531 ? 14.030 -24.233 -10.386 1.00 59.78 531 ALA A N 1
ATOM 4386 C CA . ALA A 1 531 ? 13.255 -25.463 -10.196 1.00 59.78 531 ALA A CA 1
ATOM 4387 C C . ALA A 1 531 ? 13.916 -26.702 -10.831 1.00 59.78 531 ALA A C 1
ATOM 4389 O O . ALA A 1 531 ? 13.577 -27.826 -10.465 1.00 59.78 531 ALA A O 1
ATOM 4390 N N . ASN A 1 532 ? 14.823 -26.499 -11.794 1.00 48.31 532 ASN A N 1
ATOM 4391 C CA . ASN A 1 532 ? 15.517 -27.561 -12.528 1.00 48.31 532 ASN A CA 1
ATOM 4392 C C . ASN A 1 532 ? 16.960 -27.813 -12.045 1.00 48.31 532 ASN A C 1
ATOM 4394 O O . ASN A 1 532 ? 17.594 -28.755 -12.526 1.00 48.31 532 ASN A O 1
ATOM 4398 N N . CYS A 1 533 ? 17.474 -26.978 -11.137 1.00 43.69 533 CYS A N 1
ATOM 4399 C CA . CYS A 1 533 ? 18.743 -27.163 -10.425 1.00 43.69 533 CYS A CA 1
ATOM 4400 C C . CYS A 1 533 ? 18.479 -27.731 -9.030 1.00 43.69 533 CYS A C 1
ATOM 4402 O O . CYS A 1 533 ? 19.303 -28.557 -8.574 1.00 43.69 533 CYS A O 1
#

Foldseek 3Di:
DCQQAKEFPDWDADPQLFKIKTKIWFKKKKFKKKFFAQDDPPDDPLLLQLLVQLQVLPADLVNSCVVSVHDSVVSVVSLVCCCVPPVQADPVSRHGDPRVVVVVVVVVQPSGHPDIFIFIWIAGSNPRATALDTGTDDPPPPDDPPQWAFDPDPDQDDDDDPDPVVCLVRVLVSPVLNSVLLSVLVVDPDDLVVLQPPQPLPPPPPPPPPVPLDPCDPVNVVVVPPSPPPPDSSMGTDPDRMGMTIGIWMWMAGLLHLLDIGIRDSDPSNRDRVVVVVLVVQLVVQGWYQYPVRDIGGSVVVSVVSSVVSCVVVVLLVVDDLVVCCCVLQVLLVVFPCNSSLVSLSSSLVSVVSCVVVVSHALLSNLVSLQVSLLVLLLVLQVPQPPLVVLLVVLCVQCVPDLVSLCVLCVVLPANDAPCNPPVVVVVLNSCSVCSVPSDDHGSSSSVSSLSSSLSVDVPRLCVVVSNVPVHLLRVLSRLSVVVNCVQPPNPPDPDRDGQDPVNSVVNVVSSSVNVNSSSVSSSVVVVVVVVD

Sequence (533 aa):
MLDNKLLVCRTFDKYDDTHRVIELALPVEVCECSAYRVAERELDPLAYAVLELMNIDIVSDNEISKTLDISTDLVKLIKQSILFTHSYISNDYKTLSNEGKKYLLDGQSSEYQTEKVFGNMFVSIPDGEVMPYFLEGTTSNRYFPREICKLITVNDDRDIVKDHVKWLPKFAKAYKLFAKIYKHSDTEGTNELEFANVDFDDVPFEEVNETEDQIITLADAEAKNESLPSSFQLVKLLHTEKRQTYIKTKIVISRENPESFAVISPFEKNITNWYTKRLAWLRENNVKIIDEIGKEKTVKEFLEEITMEFYIQFPELQAENFDYWLSITYPNLKTLKCQKYLMDSFKSLHNINTLYNNSQVEATAVVIKTQRLIETILNNFIERIPYKSAILTKCKLFATKNSNKVKEIFSYFGIIDCVVLRYEKWRESLRNLSRLNSKYGSSVADKYFYLTIDAYFSEYSPFKTILEKNAVSFIEKIDYLNRIRNKYGAHSDDLMEKDVSKEEIEHFNKIATEVINELINTLFEEEQFHANC